Protein 2N24 (pdb70)

Foldseek 3Di:
DADPQWAADPPVHGTGHDVCSVDDCVVVVD

Sequence (30 aa):
WCQPGYAYNPVLGICTITLSRIEHPGNYDYWCQPGYAYNPVLGICTITLSRIEHPGNYDYWCQPGYAYNPVLGICTITLSRIEHPGNYDYWCQPGYAYNPVLGICTITLSRIEHPGNYDYWCQPGYAYNPVLGICTITLSRIEHPGNYDYWCQPGYAYNPVLGICTITLSRIEHPGNYDYWCQPGYAYNPVLGICTITLSRIEHPGNYDYWCQPGYAYNPVLGICTITLSRIEHPGNYDYWCQPGYAYNPVLGICTITLSRIEHPGNYDYWCQPGYAYNPVLGICTITLSRIEHPGNYDYWCQPGYAYNPVLGICTITLSRIEHPGNYDYWCQPGYAYNPVLGICTITLSRIEHPGNYDYWCQPGYAYNPVLGICTITLSRIEHPGNYDYWCQPGYAYNPVLGICTITLSRIEHPGNYDYWCQPGYAYNPVLGICTITLSRIEHPGNYDYWCQPGYAYNPVLGICTITLSRIEHPGNYDYWCQPGYAYNPVLGICTITLSRIEHPGNYDYWCQPGYAYNPVLGICTITLSRIEHPGNYDYWCQPGYAYNPVLGICTITLSRIEHPGNYDYWCQPGYAYNPVLGICTITLSRIEHPGNYDY

Secondary structure (DSSP, 8-state):
---TTEEEETTTTEEEE-HHHHS-TTTT--

Structure (mmCIF, N/CA/C/O backbone):
data_2N24
#
_entry.id   2N24
#
loop_
_atom_site.group_PDB
_atom_site.id
_atom_site.type_symbol
_atom_site.label_atom_id
_atom_site.label_alt_id
_atom_site.label_comp_id
_atom_site.label_asym_id
_atom_site.label_entity_id
_atom_site.label_seq_id
_atom_site.pdbx_PDB_ins_code
_atom_site.Cartn_x
_atom_site.Cartn_y
_atom_site.Cartn_z
_atom_site.occupancy
_atom_site.B_iso_or_equiv
_atom_site.auth_seq_id
_atom_site.auth_comp_id
_atom_site.auth_asym_id
_atom_site.auth_atom_id
_atom_site.pdbx_PDB_model_num
ATOM 15 N N . TRP A 1 2 ? 6.064 -0.505 3.430 1.00 0.00 2 TRP A N 1
ATOM 16 C CA . TRP A 1 2 ? 5.070 0.560 3.380 1.00 0.00 2 TRP A CA 1
ATOM 17 C C . TRP A 1 2 ? 4.190 0.406 2.144 1.00 0.00 2 TRP A C 1
ATOM 18 O O . TRP A 1 2 ? 4.691 0.191 1.040 1.00 0.00 2 TRP A O 1
ATOM 39 N N . CYS A 1 3 ? 2.877 0.517 2.340 1.00 0.00 3 CYS A N 1
ATOM 40 C CA . CYS A 1 3 ? 1.928 0.385 1.237 1.00 0.00 3 CYS A CA 1
ATOM 41 C C . CYS A 1 3 ? 1.118 1.665 1.075 1.00 0.00 3 CYS A C 1
ATOM 42 O O . CYS A 1 3 ? 0.898 2.403 2.035 1.00 0.00 3 CYS A O 1
ATOM 49 N N . GLN A 1 4 ? 0.679 1.926 -0.153 1.00 0.00 4 GLN A N 1
ATOM 50 C CA . GLN A 1 4 ? -0.095 3.121 -0.436 1.00 0.00 4 GLN A CA 1
ATOM 51 C C . GLN A 1 4 ? -1.584 2.876 -0.179 1.00 0.00 4 GLN A C 1
ATOM 52 O O . GLN A 1 4 ? -2.003 1.737 0.024 1.00 0.00 4 GLN A O 1
ATOM 66 N N . PRO A 1 5 ? -2.391 3.910 -0.190 1.00 0.00 5 PRO A N 1
ATOM 67 C CA . PRO A 1 5 ? -3.861 3.773 0.043 1.00 0.00 5 PRO A CA 1
ATOM 68 C C . PRO A 1 5 ? -4.513 2.850 -0.981 1.00 0.00 5 PRO A C 1
ATOM 69 O O . PRO A 1 5 ? -4.198 2.903 -2.170 1.00 0.00 5 PRO A O 1
ATOM 80 N N . GLY A 1 6 ? -5.431 2.020 -0.512 1.00 0.00 6 GLY A N 1
ATOM 81 C CA . GLY A 1 6 ? -6.140 1.096 -1.392 1.00 0.00 6 GLY A CA 1
ATOM 82 C C . GLY A 1 6 ? -5.312 -0.155 -1.671 1.00 0.00 6 GLY A C 1
ATOM 83 O O . GLY A 1 6 ? -5.756 -1.051 -2.389 1.00 0.00 6 GLY A O 1
ATOM 87 N N . TYR A 1 7 ? -4.115 -0.211 -1.092 1.00 0.00 7 TYR A N 1
ATOM 88 C CA . TYR A 1 7 ? -3.230 -1.358 -1.272 1.00 0.00 7 TYR A CA 1
ATOM 89 C C . TYR A 1 7 ? -2.879 -1.978 0.073 1.00 0.00 7 TYR A C 1
ATOM 90 O O . TYR A 1 7 ? -3.092 -1.377 1.126 1.00 0.00 7 TYR A O 1
ATOM 108 N N . ALA A 1 8 ? -2.335 -3.180 0.024 1.00 0.00 8 ALA A N 1
ATOM 109 C CA . ALA A 1 8 ? -1.943 -3.880 1.236 1.00 0.00 8 ALA A CA 1
ATOM 110 C C . ALA A 1 8 ? -0.700 -4.716 0.977 1.00 0.00 8 ALA A C 1
ATOM 111 O O . ALA A 1 8 ? -0.576 -5.357 -0.065 1.00 0.00 8 ALA A O 1
ATOM 118 N N . TYR A 1 9 ? 0.223 -4.705 1.928 1.00 0.00 9 TYR A N 1
ATOM 119 C CA . TYR A 1 9 ? 1.452 -5.460 1.774 1.00 0.00 9 TYR A CA 1
ATOM 120 C C . TYR A 1 9 ? 1.151 -6.891 1.368 1.00 0.00 9 TYR A C 1
ATOM 121 O O . TYR A 1 9 ? 0.225 -7.514 1.890 1.00 0.00 9 TYR A O 1
ATOM 139 N N . ASN A 1 10 ? 1.932 -7.398 0.422 1.00 0.00 10 ASN A N 1
ATOM 140 C CA . ASN A 1 10 ? 1.743 -8.751 -0.071 1.00 0.00 10 ASN A CA 1
ATOM 141 C C . ASN A 1 10 ? 2.999 -9.601 0.195 1.00 0.00 10 ASN A C 1
ATOM 142 O O . ASN A 1 10 ? 3.902 -9.667 -0.640 1.00 0.00 10 ASN A O 1
ATOM 153 N N . PRO A 1 11 ? 3.080 -10.237 1.341 1.00 0.00 11 PRO A N 1
ATOM 154 C CA . PRO A 1 11 ? 4.253 -11.087 1.713 1.00 0.00 11 PRO A CA 1
ATOM 155 C C . PRO A 1 11 ? 4.363 -12.331 0.834 1.00 0.00 11 PRO A C 1
ATOM 156 O O . PRO A 1 11 ? 5.270 -13.145 1.011 1.00 0.00 11 PRO A O 1
ATOM 167 N N . VAL A 1 12 ? 3.433 -12.479 -0.104 1.00 0.00 12 VAL A N 1
ATOM 168 C CA . VAL A 1 12 ? 3.434 -13.640 -0.988 1.00 0.00 12 VAL A CA 1
ATOM 169 C C . VAL A 1 12 ? 3.971 -13.264 -2.358 1.00 0.00 12 VAL A C 1
ATOM 170 O O . VAL A 1 12 ? 4.389 -14.126 -3.131 1.00 0.00 12 VAL A O 1
ATOM 183 N N . LEU A 1 13 ? 3.961 -11.969 -2.641 1.00 0.00 13 LEU A N 1
ATOM 184 C CA . LEU A 1 13 ? 4.457 -11.468 -3.910 1.00 0.00 13 LEU A CA 1
ATOM 185 C C . LEU A 1 13 ? 5.762 -10.703 -3.693 1.00 0.00 13 LEU A C 1
ATOM 186 O O . LEU A 1 13 ? 6.711 -10.851 -4.465 1.00 0.00 13 LEU A O 1
ATOM 202 N N . GLY A 1 14 ? 5.805 -9.905 -2.621 1.00 0.00 14 GLY A N 1
ATOM 203 C CA . GLY A 1 14 ? 7.000 -9.128 -2.289 1.00 0.00 14 GLY A CA 1
ATOM 204 C C . GLY A 1 14 ? 6.724 -7.619 -2.247 1.00 0.00 14 GLY A C 1
ATOM 205 O O . GLY A 1 14 ? 7.619 -6.839 -1.920 1.00 0.00 14 GLY A O 1
ATOM 209 N N . ILE A 1 15 ? 5.497 -7.209 -2.565 1.00 0.00 15 ILE A N 1
ATOM 210 C CA . ILE A 1 15 ? 5.144 -5.789 -2.543 1.00 0.00 15 ILE A CA 1
ATOM 211 C C . ILE A 1 15 ? 3.685 -5.612 -2.140 1.00 0.00 15 ILE A C 1
ATOM 212 O O . ILE A 1 15 ? 3.039 -6.562 -1.707 1.00 0.00 15 ILE A O 1
ATOM 228 N N . CYS A 1 16 ? 3.169 -4.391 -2.286 1.00 0.00 16 CYS A N 1
ATOM 229 C CA . CYS A 1 16 ? 1.792 -4.116 -1.935 1.00 0.00 16 CYS A CA 1
ATOM 230 C C . CYS A 1 16 ? 0.902 -4.306 -3.151 1.00 0.00 16 CYS A C 1
ATOM 231 O O . CYS A 1 16 ? 1.278 -3.971 -4.276 1.00 0.00 16 CYS A O 1
ATOM 238 N N . THR A 1 17 ? -0.279 -4.850 -2.906 1.00 0.00 17 THR A N 1
ATOM 239 C CA . THR A 1 17 ? -1.245 -5.096 -3.974 1.00 0.00 17 THR A CA 1
ATOM 240 C C . THR A 1 17 ? -2.603 -4.525 -3.607 1.00 0.00 17 THR A C 1
ATOM 241 O O . THR A 1 17 ? -2.924 -4.369 -2.429 1.00 0.00 17 THR A O 1
ATOM 252 N N . ILE A 1 18 ? -3.400 -4.208 -4.617 1.00 0.00 18 ILE A N 1
ATOM 253 C CA . ILE A 1 18 ? -4.711 -3.651 -4.379 1.00 0.00 18 ILE A CA 1
ATOM 254 C C . ILE A 1 18 ? -5.544 -4.592 -3.522 1.00 0.00 18 ILE A C 1
ATOM 255 O O . ILE A 1 18 ? -5.619 -5.793 -3.782 1.00 0.00 18 ILE A O 1
ATOM 271 N N . THR A 1 19 ? -6.168 -4.031 -2.495 1.00 0.00 19 THR A N 1
ATOM 272 C CA . THR A 1 19 ? -6.995 -4.818 -1.592 1.00 0.00 19 THR A CA 1
ATOM 273 C C . THR A 1 19 ? -8.407 -4.963 -2.148 1.00 0.00 19 THR A C 1
ATOM 274 O O . THR A 1 19 ? -8.880 -4.110 -2.899 1.00 0.00 19 THR A O 1
ATOM 285 N N . LEU A 1 20 ? -9.074 -6.048 -1.771 1.00 0.00 20 LEU A N 1
ATOM 286 C CA . LEU A 1 20 ? -10.428 -6.303 -2.230 1.00 0.00 20 LEU A CA 1
ATOM 287 C C . LEU A 1 20 ? -11.372 -5.199 -1.775 1.00 0.00 20 LEU A C 1
ATOM 288 O O . LEU A 1 20 ? -12.404 -4.954 -2.398 1.00 0.00 20 LEU A O 1
ATOM 304 N N . SER A 1 21 ? -11.019 -4.541 -0.682 1.00 0.00 21 SER A N 1
ATOM 305 C CA . SER A 1 21 ? -11.851 -3.472 -0.144 1.00 0.00 21 SER A CA 1
ATOM 306 C C . SER A 1 21 ? -12.084 -2.393 -1.199 1.00 0.00 21 SER A C 1
ATOM 307 O O . SER A 1 21 ? -13.157 -1.791 -1.252 1.00 0.00 21 SER A O 1
ATOM 315 N N . ARG A 1 22 ? -11.083 -2.160 -2.040 1.00 0.00 22 ARG A N 1
ATOM 316 C CA . ARG A 1 22 ? -11.197 -1.160 -3.095 1.00 0.00 22 ARG A CA 1
ATOM 317 C C . ARG A 1 22 ? -12.307 -1.524 -4.078 1.00 0.00 22 ARG A C 1
ATOM 318 O O . ARG A 1 22 ? -13.045 -0.654 -4.541 1.00 0.00 22 ARG A O 1
ATOM 339 N N . ILE A 1 23 ? -12.408 -2.808 -4.405 1.00 0.00 23 ILE A N 1
ATOM 340 C CA . ILE A 1 23 ? -13.422 -3.273 -5.349 1.00 0.00 23 ILE A CA 1
ATOM 341 C C . ILE A 1 23 ? -14.786 -2.670 -5.026 1.00 0.00 23 ILE A C 1
ATOM 342 O O . ILE A 1 23 ? -15.069 -1.528 -5.389 1.00 0.00 23 ILE A O 1
ATOM 358 N N . GLU A 1 24 ? -15.625 -3.443 -4.345 1.00 0.00 24 GLU A N 1
ATOM 359 C CA . GLU A 1 24 ? -16.960 -2.975 -3.977 1.00 0.00 24 GLU A CA 1
ATOM 360 C C . GLU A 1 24 ? -17.198 -3.142 -2.480 1.00 0.00 24 GLU A C 1
ATOM 361 O O . GLU A 1 24 ? -17.685 -4.180 -2.033 1.00 0.00 24 GLU A O 1
ATOM 373 N N . HIS A 1 25 ? -16.849 -2.117 -1.713 1.00 0.00 25 HIS A N 1
ATOM 374 C CA . HIS A 1 25 ? -17.034 -2.166 -0.269 1.00 0.00 25 HIS A CA 1
ATOM 375 C C . HIS A 1 25 ? -17.296 -0.767 0.283 1.00 0.00 25 HIS A C 1
ATOM 376 O O . HIS A 1 25 ? -16.450 -0.192 0.975 1.00 0.00 25 HIS A O 1
ATOM 390 N N . PRO A 1 26 ? -18.437 -0.208 -0.018 1.00 0.00 26 PRO A N 1
ATOM 391 C CA . PRO A 1 26 ? -18.805 1.157 0.449 1.00 0.00 26 PRO A CA 1
ATOM 392 C C . PRO A 1 26 ? -18.683 1.290 1.962 1.00 0.00 26 PRO A C 1
ATOM 393 O O . PRO A 1 26 ? -18.276 2.330 2.468 1.00 0.00 26 PRO A O 1
ATOM 404 N N . GLY A 1 27 ? -19.041 0.230 2.676 1.00 0.00 27 GLY A N 1
ATOM 405 C CA . GLY A 1 27 ? -18.966 0.246 4.132 1.00 0.00 27 GLY A CA 1
ATOM 406 C C . GLY A 1 27 ? -17.530 0.452 4.602 1.00 0.00 27 GLY A C 1
ATOM 407 O O . GLY A 1 27 ? -17.280 1.180 5.562 1.00 0.00 27 GLY A O 1
ATOM 411 N N . ASN A 1 28 ? -16.589 -0.197 3.922 1.00 0.00 28 ASN A N 1
ATOM 412 C CA . ASN A 1 28 ? -15.181 -0.077 4.282 1.00 0.00 28 ASN A CA 1
ATOM 413 C C . ASN A 1 28 ? -14.701 1.362 4.136 1.00 0.00 28 ASN A C 1
ATOM 414 O O . ASN A 1 28 ? -14.004 1.883 5.005 1.00 0.00 28 ASN A O 1
ATOM 425 N N . TYR A 1 29 ? -15.084 1.992 3.029 1.00 0.00 29 TYR A N 1
ATOM 426 C CA . TYR A 1 29 ? -14.692 3.379 2.766 1.00 0.00 29 TYR A CA 1
ATOM 427 C C . TYR A 1 29 ? -15.916 4.247 2.478 1.00 0.00 29 TYR A C 1
ATOM 428 O O . TYR A 1 29 ? -15.940 5.017 1.523 1.00 0.00 29 TYR A O 1
ATOM 446 N N . ASP A 1 30 ? -16.937 4.117 3.316 1.00 0.00 30 ASP A N 1
ATOM 447 C CA . ASP A 1 30 ? -18.159 4.891 3.129 1.00 0.00 30 ASP A CA 1
ATOM 448 C C . ASP A 1 30 ? -17.862 6.386 3.169 1.00 0.00 30 ASP A C 1
ATOM 449 O O . ASP A 1 30 ? -18.380 7.151 2.356 1.00 0.00 30 ASP A O 1
ATOM 458 N N . TYR A 1 31 ? -17.024 6.794 4.116 1.00 0.00 31 TYR A N 1
ATOM 459 C CA . TYR A 1 31 ? -16.665 8.201 4.249 1.00 0.00 31 TYR A CA 1
ATOM 460 C C . TYR A 1 31 ? -16.442 8.832 2.877 1.00 0.00 31 TYR A C 1
ATOM 461 O O . TYR A 1 31 ? -16.894 9.947 2.680 1.00 0.00 31 TYR A O 1
ATOM 494 N N . TRP A 1 2 ? 6.267 -0.504 3.242 1.00 0.00 2 TRP A N 2
ATOM 495 C CA . TRP A 1 2 ? 5.298 0.585 3.212 1.00 0.00 2 TRP A CA 2
ATOM 496 C C . TRP A 1 2 ? 4.365 0.440 2.015 1.00 0.00 2 TRP A C 2
ATOM 497 O O . TRP A 1 2 ? 4.816 0.218 0.891 1.00 0.00 2 TRP A O 2
ATOM 518 N N . CYS A 1 3 ? 3.063 0.565 2.265 1.00 0.00 3 CYS A N 2
ATOM 519 C CA . CYS A 1 3 ? 2.070 0.445 1.199 1.00 0.00 3 CYS A CA 2
ATOM 520 C C . CYS A 1 3 ? 1.241 1.723 1.082 1.00 0.00 3 CYS A C 2
ATOM 521 O O . CYS A 1 3 ? 1.048 2.440 2.065 1.00 0.00 3 CYS A O 2
ATOM 528 N N . GLN A 1 4 ? 0.751 1.997 -0.122 1.00 0.00 4 GLN A N 2
ATOM 529 C CA . GLN A 1 4 ? -0.050 3.183 -0.352 1.00 0.00 4 GLN A CA 2
ATOM 530 C C . GLN A 1 4 ? -1.530 2.897 -0.076 1.00 0.00 4 GLN A C 2
ATOM 531 O O . GLN A 1 4 ? -1.930 1.739 0.051 1.00 0.00 4 GLN A O 2
ATOM 545 N N . PRO A 1 5 ? -2.345 3.925 0.014 1.00 0.00 5 PRO A N 2
ATOM 546 C CA . PRO A 1 5 ? -3.808 3.771 0.270 1.00 0.00 5 PRO A CA 2
ATOM 547 C C . PRO A 1 5 ? -4.483 2.913 -0.793 1.00 0.00 5 PRO A C 2
ATOM 548 O O . PRO A 1 5 ? -4.194 3.035 -1.983 1.00 0.00 5 PRO A O 2
ATOM 559 N N . GLY A 1 6 ? -5.389 2.052 -0.355 1.00 0.00 6 GLY A N 2
ATOM 560 C CA . GLY A 1 6 ? -6.113 1.179 -1.274 1.00 0.00 6 GLY A CA 2
ATOM 561 C C . GLY A 1 6 ? -5.328 -0.099 -1.564 1.00 0.00 6 GLY A C 2
ATOM 562 O O . GLY A 1 6 ? -5.818 -0.995 -2.255 1.00 0.00 6 GLY A O 2
ATOM 566 N N . TYR A 1 7 ? -4.110 -0.179 -1.031 1.00 0.00 7 TYR A N 2
ATOM 567 C CA . TYR A 1 7 ? -3.263 -1.355 -1.232 1.00 0.00 7 TYR A CA 2
ATOM 568 C C . TYR A 1 7 ? -2.927 -2.006 0.098 1.00 0.00 7 TYR A C 2
ATOM 569 O O . TYR A 1 7 ? -3.101 -1.408 1.160 1.00 0.00 7 TYR A O 2
ATOM 587 N N . ALA A 1 8 ? -2.445 -3.234 0.031 1.00 0.00 8 ALA A N 2
ATOM 588 C CA . ALA A 1 8 ? -2.074 -3.966 1.232 1.00 0.00 8 ALA A CA 2
ATOM 589 C C . ALA A 1 8 ? -0.795 -4.761 0.993 1.00 0.00 8 ALA A C 2
ATOM 590 O O . ALA A 1 8 ? -0.662 -5.451 -0.018 1.00 0.00 8 ALA A O 2
ATOM 597 N N . TYR A 1 9 ? 0.139 -4.664 1.927 1.00 0.00 9 TYR A N 2
ATOM 598 C CA . TYR A 1 9 ? 1.402 -5.376 1.801 1.00 0.00 9 TYR A CA 2
ATOM 599 C C . TYR A 1 9 ? 1.164 -6.832 1.435 1.00 0.00 9 TYR A C 2
ATOM 600 O O . TYR A 1 9 ? 0.301 -7.493 2.016 1.00 0.00 9 TYR A O 2
ATOM 618 N N . ASN A 1 10 ? 1.932 -7.323 0.465 1.00 0.00 10 ASN A N 2
ATOM 619 C CA . ASN A 1 10 ? 1.793 -8.700 0.019 1.00 0.00 10 ASN A CA 2
ATOM 620 C C . ASN A 1 10 ? 3.095 -9.494 0.264 1.00 0.00 10 ASN A C 2
ATOM 621 O O . ASN A 1 10 ? 4.009 -9.464 -0.561 1.00 0.00 10 ASN A O 2
ATOM 632 N N . PRO A 1 11 ? 3.199 -10.192 1.378 1.00 0.00 11 PRO A N 2
ATOM 633 C CA . PRO A 1 11 ? 4.411 -10.990 1.726 1.00 0.00 11 PRO A CA 2
ATOM 634 C C . PRO A 1 11 ? 4.514 -12.271 0.910 1.00 0.00 11 PRO A C 2
ATOM 635 O O . PRO A 1 11 ? 5.453 -13.050 1.078 1.00 0.00 11 PRO A O 2
ATOM 646 N N . VAL A 1 12 ? 3.546 -12.481 0.028 1.00 0.00 12 VAL A N 2
ATOM 647 C CA . VAL A 1 12 ? 3.537 -13.672 -0.808 1.00 0.00 12 VAL A CA 2
ATOM 648 C C . VAL A 1 12 ? 4.003 -13.324 -2.208 1.00 0.00 12 VAL A C 2
ATOM 649 O O . VAL A 1 12 ? 4.405 -14.200 -2.975 1.00 0.00 12 VAL A O 2
ATOM 662 N N . LEU A 1 13 ? 3.945 -12.038 -2.532 1.00 0.00 13 LEU A N 2
ATOM 663 C CA . LEU A 1 13 ? 4.373 -11.569 -3.838 1.00 0.00 13 LEU A CA 2
ATOM 664 C C . LEU A 1 13 ? 5.684 -10.794 -3.698 1.00 0.00 13 LEU A C 2
ATOM 665 O O . LEU A 1 13 ? 6.610 -10.975 -4.488 1.00 0.00 13 LEU A O 2
ATOM 681 N N . GLY A 1 14 ? 5.753 -9.930 -2.676 1.00 0.00 14 GLY A N 2
ATOM 682 C CA . GLY A 1 14 ? 6.959 -9.139 -2.426 1.00 0.00 14 GLY A CA 2
ATOM 683 C C . GLY A 1 14 ? 6.687 -7.629 -2.422 1.00 0.00 14 GLY A C 2
ATOM 684 O O . GLY A 1 14 ? 7.611 -6.833 -2.262 1.00 0.00 14 GLY A O 2
ATOM 688 N N . ILE A 1 15 ? 5.426 -7.240 -2.602 1.00 0.00 15 ILE A N 2
ATOM 689 C CA . ILE A 1 15 ? 5.061 -5.826 -2.611 1.00 0.00 15 ILE A CA 2
ATOM 690 C C . ILE A 1 15 ? 3.609 -5.650 -2.190 1.00 0.00 15 ILE A C 2
ATOM 691 O O . ILE A 1 15 ? 2.958 -6.609 -1.795 1.00 0.00 15 ILE A O 2
ATOM 707 N N . CYS A 1 16 ? 3.110 -4.420 -2.285 1.00 0.00 16 CYS A N 2
ATOM 708 C CA . CYS A 1 16 ? 1.732 -4.138 -1.918 1.00 0.00 16 CYS A CA 2
ATOM 709 C C . CYS A 1 16 ? 0.817 -4.320 -3.122 1.00 0.00 16 CYS A C 2
ATOM 710 O O . CYS A 1 16 ? 1.171 -3.960 -4.245 1.00 0.00 16 CYS A O 2
ATOM 717 N N . THR A 1 17 ? -0.361 -4.879 -2.873 1.00 0.00 17 THR A N 2
ATOM 718 C CA . THR A 1 17 ? -1.332 -5.111 -3.941 1.00 0.00 17 THR A CA 2
ATOM 719 C C . THR A 1 17 ? -2.684 -4.527 -3.568 1.00 0.00 17 THR A C 2
ATOM 720 O O . THR A 1 17 ? -3.019 -4.416 -2.389 1.00 0.00 17 THR A O 2
ATOM 731 N N . ILE A 1 18 ? -3.459 -4.155 -4.577 1.00 0.00 18 ILE A N 2
ATOM 732 C CA . ILE A 1 18 ? -4.767 -3.583 -4.338 1.00 0.00 18 ILE A CA 2
ATOM 733 C C . ILE A 1 18 ? -5.630 -4.554 -3.546 1.00 0.00 18 ILE A C 2
ATOM 734 O O . ILE A 1 18 ? -5.703 -5.741 -3.863 1.00 0.00 18 ILE A O 2
ATOM 750 N N . THR A 1 19 ? -6.281 -4.039 -2.517 1.00 0.00 19 THR A N 2
ATOM 751 C CA . THR A 1 19 ? -7.138 -4.867 -1.681 1.00 0.00 19 THR A CA 2
ATOM 752 C C . THR A 1 19 ? -8.524 -5.000 -2.299 1.00 0.00 19 THR A C 2
ATOM 753 O O . THR A 1 19 ? -9.048 -4.052 -2.881 1.00 0.00 19 THR A O 2
ATOM 764 N N . LEU A 1 20 ? -9.113 -6.184 -2.166 1.00 0.00 20 LEU A N 2
ATOM 765 C CA . LEU A 1 20 ? -10.440 -6.433 -2.715 1.00 0.00 20 LEU A CA 2
ATOM 766 C C . LEU A 1 20 ? -11.454 -5.446 -2.153 1.00 0.00 20 LEU A C 2
ATOM 767 O O . LEU A 1 20 ? -12.449 -5.124 -2.802 1.00 0.00 20 LEU A O 2
ATOM 783 N N . SER A 1 21 ? -11.192 -4.967 -0.945 1.00 0.00 21 SER A N 2
ATOM 784 C CA . SER A 1 21 ? -12.089 -4.017 -0.299 1.00 0.00 21 SER A CA 2
ATOM 785 C C . SER A 1 21 ? -12.271 -2.780 -1.171 1.00 0.00 21 SER A C 2
ATOM 786 O O . SER A 1 21 ? -13.368 -2.228 -1.259 1.00 0.00 21 SER A O 2
ATOM 794 N N . ARG A 1 22 ? -11.191 -2.350 -1.813 1.00 0.00 22 ARG A N 2
ATOM 795 C CA . ARG A 1 22 ? -11.242 -1.176 -2.675 1.00 0.00 22 ARG A CA 2
ATOM 796 C C . ARG A 1 22 ? -12.263 -1.379 -3.790 1.00 0.00 22 ARG A C 2
ATOM 797 O O . ARG A 1 22 ? -12.979 -0.451 -4.165 1.00 0.00 22 ARG A O 2
ATOM 818 N N . ILE A 1 23 ? -12.320 -2.597 -4.320 1.00 0.00 23 ILE A N 2
ATOM 819 C CA . ILE A 1 23 ? -13.255 -2.906 -5.395 1.00 0.00 23 ILE A CA 2
ATOM 820 C C . ILE A 1 23 ? -14.703 -2.760 -4.916 1.00 0.00 23 ILE A C 2
ATOM 821 O O . ILE A 1 23 ? -15.218 -1.647 -4.808 1.00 0.00 23 ILE A O 2
ATOM 837 N N . GLU A 1 24 ? -15.358 -3.885 -4.638 1.00 0.00 24 GLU A N 2
ATOM 838 C CA . GLU A 1 24 ? -16.749 -3.864 -4.182 1.00 0.00 24 GLU A CA 2
ATOM 839 C C . GLU A 1 24 ? -17.044 -5.050 -3.266 1.00 0.00 24 GLU A C 2
ATOM 840 O O . GLU A 1 24 ? -17.715 -6.001 -3.666 1.00 0.00 24 GLU A O 2
ATOM 852 N N . HIS A 1 25 ? -16.542 -4.985 -2.038 1.00 0.00 25 HIS A N 2
ATOM 853 C CA . HIS A 1 25 ? -16.771 -6.054 -1.071 1.00 0.00 25 HIS A CA 2
ATOM 854 C C . HIS A 1 25 ? -16.915 -5.487 0.342 1.00 0.00 25 HIS A C 2
ATOM 855 O O . HIS A 1 25 ? -16.056 -5.709 1.198 1.00 0.00 25 HIS A O 2
ATOM 869 N N . PRO A 1 26 ? -17.974 -4.756 0.596 1.00 0.00 26 PRO A N 2
ATOM 870 C CA . PRO A 1 26 ? -18.231 -4.142 1.934 1.00 0.00 26 PRO A CA 2
ATOM 871 C C . PRO A 1 26 ? -18.384 -5.193 3.031 1.00 0.00 26 PRO A C 2
ATOM 872 O O . PRO A 1 26 ? -17.949 -4.991 4.165 1.00 0.00 26 PRO A O 2
ATOM 883 N N . GLY A 1 27 ? -19.013 -6.311 2.684 1.00 0.00 27 GLY A N 2
ATOM 884 C CA . GLY A 1 27 ? -19.226 -7.383 3.649 1.00 0.00 27 GLY A CA 2
ATOM 885 C C . GLY A 1 27 ? -17.902 -7.933 4.165 1.00 0.00 27 GLY A C 2
ATOM 886 O O . GLY A 1 27 ? -17.734 -8.143 5.366 1.00 0.00 27 GLY A O 2
ATOM 890 N N . ASN A 1 28 ? -16.963 -8.160 3.251 1.00 0.00 28 ASN A N 2
ATOM 891 C CA . ASN A 1 28 ? -15.657 -8.682 3.629 1.00 0.00 28 ASN A CA 2
ATOM 892 C C . ASN A 1 28 ? -14.915 -7.686 4.511 1.00 0.00 28 ASN A C 2
ATOM 893 O O . ASN A 1 28 ? -14.253 -8.069 5.475 1.00 0.00 28 ASN A O 2
ATOM 904 N N . TYR A 1 29 ? -15.031 -6.404 4.170 1.00 0.00 29 TYR A N 2
ATOM 905 C CA . TYR A 1 29 ? -14.363 -5.356 4.940 1.00 0.00 29 TYR A CA 2
ATOM 906 C C . TYR A 1 29 ? -15.327 -4.212 5.239 1.00 0.00 29 TYR A C 2
ATOM 907 O O . TYR A 1 29 ? -15.207 -3.125 4.674 1.00 0.00 29 TYR A O 2
ATOM 925 N N . ASP A 1 30 ? -16.280 -4.463 6.130 1.00 0.00 30 ASP A N 2
ATOM 926 C CA . ASP A 1 30 ? -17.258 -3.445 6.495 1.00 0.00 30 ASP A CA 2
ATOM 927 C C . ASP A 1 30 ? -16.566 -2.236 7.114 1.00 0.00 30 ASP A C 2
ATOM 928 O O . ASP A 1 30 ? -16.891 -1.092 6.796 1.00 0.00 30 ASP A O 2
ATOM 937 N N . TYR A 1 31 ? -15.609 -2.497 7.999 1.00 0.00 31 TYR A N 2
ATOM 938 C CA . TYR A 1 31 ? -14.876 -1.421 8.657 1.00 0.00 31 TYR A CA 2
ATOM 939 C C . TYR A 1 31 ? -14.501 -0.336 7.654 1.00 0.00 31 TYR A C 2
ATOM 940 O O . TYR A 1 31 ? -13.911 -0.672 6.640 1.00 0.00 31 TYR A O 2
ATOM 973 N N . TRP A 1 2 ? 5.991 -0.630 3.490 1.00 0.00 2 TRP A N 3
ATOM 974 C CA . TRP A 1 2 ? 5.039 0.470 3.409 1.00 0.00 2 TRP A CA 3
ATOM 975 C C . TRP A 1 2 ? 4.161 0.325 2.170 1.00 0.00 2 TRP A C 3
ATOM 976 O O . TRP A 1 2 ? 4.661 0.086 1.070 1.00 0.00 2 TRP A O 3
ATOM 997 N N . CYS A 1 3 ? 2.850 0.472 2.357 1.00 0.00 3 CYS A N 3
ATOM 998 C CA . CYS A 1 3 ? 1.907 0.354 1.247 1.00 0.00 3 CYS A CA 3
ATOM 999 C C . CYS A 1 3 ? 1.078 1.620 1.091 1.00 0.00 3 CYS A C 3
ATOM 1000 O O . CYS A 1 3 ? 0.872 2.358 2.055 1.00 0.00 3 CYS A O 3
ATOM 1007 N N . GLN A 1 4 ? 0.609 1.870 -0.126 1.00 0.00 4 GLN A N 3
ATOM 1008 C CA . GLN A 1 4 ? -0.186 3.055 -0.398 1.00 0.00 4 GLN A CA 3
ATOM 1009 C C . GLN A 1 4 ? -1.674 2.779 -0.168 1.00 0.00 4 GLN A C 3
ATOM 1010 O O . GLN A 1 4 ? -2.080 1.628 -0.014 1.00 0.00 4 GLN A O 3
ATOM 1024 N N . PRO A 1 5 ? -2.490 3.813 -0.145 1.00 0.00 5 PRO A N 3
ATOM 1025 C CA . PRO A 1 5 ? -3.961 3.674 0.064 1.00 0.00 5 PRO A CA 3
ATOM 1026 C C . PRO A 1 5 ? -4.595 2.771 -0.986 1.00 0.00 5 PRO A C 3
ATOM 1027 O O . PRO A 1 5 ? -4.273 2.856 -2.171 1.00 0.00 5 PRO A O 3
ATOM 1038 N N . GLY A 1 6 ? -5.501 1.919 -0.543 1.00 0.00 6 GLY A N 3
ATOM 1039 C CA . GLY A 1 6 ? -6.186 1.006 -1.450 1.00 0.00 6 GLY A CA 3
ATOM 1040 C C . GLY A 1 6 ? -5.336 -0.231 -1.735 1.00 0.00 6 GLY A C 3
ATOM 1041 O O . GLY A 1 6 ? -5.742 -1.107 -2.500 1.00 0.00 6 GLY A O 3
ATOM 1045 N N . TYR A 1 7 ? -4.160 -0.299 -1.112 1.00 0.00 7 TYR A N 3
ATOM 1046 C CA . TYR A 1 7 ? -3.259 -1.436 -1.296 1.00 0.00 7 TYR A CA 3
ATOM 1047 C C . TYR A 1 7 ? -2.896 -2.052 0.043 1.00 0.00 7 TYR A C 3
ATOM 1048 O O . TYR A 1 7 ? -3.077 -1.439 1.096 1.00 0.00 7 TYR A O 3
ATOM 1066 N N . ALA A 1 8 ? -2.382 -3.267 -0.006 1.00 0.00 8 ALA A N 3
ATOM 1067 C CA . ALA A 1 8 ? -1.982 -3.966 1.206 1.00 0.00 8 ALA A CA 3
ATOM 1068 C C . ALA A 1 8 ? -0.720 -4.782 0.949 1.00 0.00 8 ALA A C 3
ATOM 1069 O O . ALA A 1 8 ? -0.605 -5.461 -0.072 1.00 0.00 8 ALA A O 3
ATOM 1076 N N . TYR A 1 9 ? 0.219 -4.714 1.881 1.00 0.00 9 TYR A N 3
ATOM 1077 C CA . TYR A 1 9 ? 1.470 -5.445 1.737 1.00 0.00 9 TYR A CA 3
ATOM 1078 C C . TYR A 1 9 ? 1.203 -6.892 1.348 1.00 0.00 9 TYR A C 3
ATOM 1079 O O . TYR A 1 9 ? 0.300 -7.532 1.887 1.00 0.00 9 TYR A O 3
ATOM 1097 N N . ASN A 1 10 ? 1.990 -7.396 0.402 1.00 0.00 10 ASN A N 3
ATOM 1098 C CA . ASN A 1 10 ? 1.829 -8.768 -0.064 1.00 0.00 10 ASN A CA 3
ATOM 1099 C C . ASN A 1 10 ? 3.104 -9.587 0.209 1.00 0.00 10 ASN A C 3
ATOM 1100 O O . ASN A 1 10 ? 4.003 -9.655 -0.631 1.00 0.00 10 ASN A O 3
ATOM 1111 N N . PRO A 1 11 ? 3.199 -10.206 1.367 1.00 0.00 11 PRO A N 3
ATOM 1112 C CA . PRO A 1 11 ? 4.380 -11.030 1.750 1.00 0.00 11 PRO A CA 3
ATOM 1113 C C . PRO A 1 11 ? 4.503 -12.290 0.893 1.00 0.00 11 PRO A C 3
ATOM 1114 O O . PRO A 1 11 ? 5.420 -13.088 1.079 1.00 0.00 11 PRO A O 3
ATOM 1125 N N . VAL A 1 12 ? 3.569 -12.464 -0.040 1.00 0.00 12 VAL A N 3
ATOM 1126 C CA . VAL A 1 12 ? 3.576 -13.638 -0.908 1.00 0.00 12 VAL A CA 3
ATOM 1127 C C . VAL A 1 12 ? 4.092 -13.270 -2.289 1.00 0.00 12 VAL A C 3
ATOM 1128 O O . VAL A 1 12 ? 4.487 -14.137 -3.069 1.00 0.00 12 VAL A O 3
ATOM 1141 N N . LEU A 1 13 ? 4.082 -11.979 -2.583 1.00 0.00 13 LEU A N 3
ATOM 1142 C CA . LEU A 1 13 ? 4.558 -11.496 -3.867 1.00 0.00 13 LEU A CA 3
ATOM 1143 C C . LEU A 1 13 ? 5.857 -10.715 -3.666 1.00 0.00 13 LEU A C 3
ATOM 1144 O O . LEU A 1 13 ? 6.808 -10.867 -4.434 1.00 0.00 13 LEU A O 3
ATOM 1160 N N . GLY A 1 14 ? 5.887 -9.883 -2.622 1.00 0.00 14 GLY A N 3
ATOM 1161 C CA . GLY A 1 14 ? 7.077 -9.089 -2.316 1.00 0.00 14 GLY A CA 3
ATOM 1162 C C . GLY A 1 14 ? 6.784 -7.584 -2.284 1.00 0.00 14 GLY A C 3
ATOM 1163 O O . GLY A 1 14 ? 7.676 -6.782 -2.003 1.00 0.00 14 GLY A O 3
ATOM 1167 N N . ILE A 1 15 ? 5.541 -7.206 -2.572 1.00 0.00 15 ILE A N 3
ATOM 1168 C CA . ILE A 1 15 ? 5.154 -5.795 -2.568 1.00 0.00 15 ILE A CA 3
ATOM 1169 C C . ILE A 1 15 ? 3.685 -5.643 -2.190 1.00 0.00 15 ILE A C 3
ATOM 1170 O O . ILE A 1 15 ? 3.033 -6.616 -1.821 1.00 0.00 15 ILE A O 3
ATOM 1186 N N . CYS A 1 16 ? 3.169 -4.418 -2.288 1.00 0.00 16 CYS A N 3
ATOM 1187 C CA . CYS A 1 16 ? 1.780 -4.163 -1.954 1.00 0.00 16 CYS A CA 3
ATOM 1188 C C . CYS A 1 16 ? 0.899 -4.353 -3.178 1.00 0.00 16 CYS A C 3
ATOM 1189 O O . CYS A 1 16 ? 1.284 -4.007 -4.295 1.00 0.00 16 CYS A O 3
ATOM 1196 N N . THR A 1 17 ? -0.285 -4.908 -2.954 1.00 0.00 17 THR A N 3
ATOM 1197 C CA . THR A 1 17 ? -1.228 -5.148 -4.044 1.00 0.00 17 THR A CA 3
ATOM 1198 C C . THR A 1 17 ? -2.600 -4.595 -3.693 1.00 0.00 17 THR A C 3
ATOM 1199 O O . THR A 1 17 ? -2.972 -4.530 -2.522 1.00 0.00 17 THR A O 3
ATOM 1210 N N . ILE A 1 18 ? -3.347 -4.199 -4.712 1.00 0.00 18 ILE A N 3
ATOM 1211 C CA . ILE A 1 18 ? -4.668 -3.653 -4.495 1.00 0.00 18 ILE A CA 3
ATOM 1212 C C . ILE A 1 18 ? -5.491 -4.598 -3.621 1.00 0.00 18 ILE A C 3
ATOM 1213 O O . ILE A 1 18 ? -5.453 -5.815 -3.800 1.00 0.00 18 ILE A O 3
ATOM 1229 N N . THR A 1 19 ? -6.229 -4.029 -2.671 1.00 0.00 19 THR A N 3
ATOM 1230 C CA . THR A 1 19 ? -7.045 -4.834 -1.766 1.00 0.00 19 THR A CA 3
ATOM 1231 C C . THR A 1 19 ? -8.506 -4.819 -2.188 1.00 0.00 19 THR A C 3
ATOM 1232 O O . THR A 1 19 ? -8.907 -4.037 -3.050 1.00 0.00 19 THR A O 3
ATOM 1243 N N . LEU A 1 20 ? -9.301 -5.684 -1.567 1.00 0.00 20 LEU A N 3
ATOM 1244 C CA . LEU A 1 20 ? -10.718 -5.761 -1.870 1.00 0.00 20 LEU A CA 3
ATOM 1245 C C . LEU A 1 20 ? -11.389 -4.431 -1.577 1.00 0.00 20 LEU A C 3
ATOM 1246 O O . LEU A 1 20 ? -12.350 -4.051 -2.237 1.00 0.00 20 LEU A O 3
ATOM 1262 N N . SER A 1 21 ? -10.881 -3.737 -0.572 1.00 0.00 21 SER A N 3
ATOM 1263 C CA . SER A 1 21 ? -11.443 -2.448 -0.186 1.00 0.00 21 SER A CA 3
ATOM 1264 C C . SER A 1 21 ? -11.736 -1.603 -1.421 1.00 0.00 21 SER A C 3
ATOM 1265 O O . SER A 1 21 ? -12.659 -0.782 -1.420 1.00 0.00 21 SER A O 3
ATOM 1273 N N . ARG A 1 22 ? -10.951 -1.814 -2.472 1.00 0.00 22 ARG A N 3
ATOM 1274 C CA . ARG A 1 22 ? -11.130 -1.067 -3.710 1.00 0.00 22 ARG A CA 3
ATOM 1275 C C . ARG A 1 22 ? -12.573 -1.177 -4.189 1.00 0.00 22 ARG A C 3
ATOM 1276 O O . ARG A 1 22 ? -13.109 -0.241 -4.782 1.00 0.00 22 ARG A O 3
ATOM 1297 N N . ILE A 1 23 ? -13.196 -2.322 -3.931 1.00 0.00 23 ILE A N 3
ATOM 1298 C CA . ILE A 1 23 ? -14.579 -2.533 -4.345 1.00 0.00 23 ILE A CA 3
ATOM 1299 C C . ILE A 1 23 ? -15.453 -1.368 -3.897 1.00 0.00 23 ILE A C 3
ATOM 1300 O O . ILE A 1 23 ? -15.539 -0.348 -4.580 1.00 0.00 23 ILE A O 3
ATOM 1316 N N . GLU A 1 24 ? -16.096 -1.527 -2.752 1.00 0.00 24 GLU A N 3
ATOM 1317 C CA . GLU A 1 24 ? -16.963 -0.482 -2.219 1.00 0.00 24 GLU A CA 3
ATOM 1318 C C . GLU A 1 24 ? -16.818 -0.384 -0.704 1.00 0.00 24 GLU A C 3
ATOM 1319 O O . GLU A 1 24 ? -17.772 -0.036 -0.006 1.00 0.00 24 GLU A O 3
ATOM 1331 N N . HIS A 1 25 ? -15.625 -0.693 -0.199 1.00 0.00 25 HIS A N 3
ATOM 1332 C CA . HIS A 1 25 ? -15.383 -0.632 1.241 1.00 0.00 25 HIS A CA 3
ATOM 1333 C C . HIS A 1 25 ? -14.087 0.124 1.523 1.00 0.00 25 HIS A C 3
ATOM 1334 O O . HIS A 1 25 ? -13.162 -0.420 2.127 1.00 0.00 25 HIS A O 3
ATOM 1348 N N . PRO A 1 26 ? -14.010 1.366 1.103 1.00 0.00 26 PRO A N 3
ATOM 1349 C CA . PRO A 1 26 ? -12.798 2.219 1.308 1.00 0.00 26 PRO A CA 3
ATOM 1350 C C . PRO A 1 26 ? -12.508 2.451 2.784 1.00 0.00 26 PRO A C 3
ATOM 1351 O O . PRO A 1 26 ? -11.373 2.735 3.167 1.00 0.00 26 PRO A O 3
ATOM 1362 N N . GLY A 1 27 ? -13.541 2.324 3.606 1.00 0.00 27 GLY A N 3
ATOM 1363 C CA . GLY A 1 27 ? -13.390 2.514 5.040 1.00 0.00 27 GLY A CA 3
ATOM 1364 C C . GLY A 1 27 ? -12.419 1.492 5.618 1.00 0.00 27 GLY A C 3
ATOM 1365 O O . GLY A 1 27 ? -11.645 1.801 6.522 1.00 0.00 27 GLY A O 3
ATOM 1369 N N . ASN A 1 28 ? -12.471 0.270 5.093 1.00 0.00 28 ASN A N 3
ATOM 1370 C CA . ASN A 1 28 ? -11.594 -0.792 5.570 1.00 0.00 28 ASN A CA 3
ATOM 1371 C C . ASN A 1 28 ? -11.738 -0.967 7.077 1.00 0.00 28 ASN A C 3
ATOM 1372 O O . ASN A 1 28 ? -10.748 -1.133 7.791 1.00 0.00 28 ASN A O 3
ATOM 1383 N N . TYR A 1 29 ? -12.976 -0.939 7.552 1.00 0.00 29 TYR A N 3
ATOM 1384 C CA . TYR A 1 29 ? -13.247 -1.107 8.974 1.00 0.00 29 TYR A CA 3
ATOM 1385 C C . TYR A 1 29 ? -12.479 -0.071 9.791 1.00 0.00 29 TYR A C 3
ATOM 1386 O O . TYR A 1 29 ? -12.216 -0.272 10.977 1.00 0.00 29 TYR A O 3
ATOM 1404 N N . ASP A 1 30 ? -12.123 1.037 9.150 1.00 0.00 30 ASP A N 3
ATOM 1405 C CA . ASP A 1 30 ? -11.387 2.099 9.826 1.00 0.00 30 ASP A CA 3
ATOM 1406 C C . ASP A 1 30 ? -10.142 1.536 10.503 1.00 0.00 30 ASP A C 3
ATOM 1407 O O . ASP A 1 30 ? -9.806 1.922 11.624 1.00 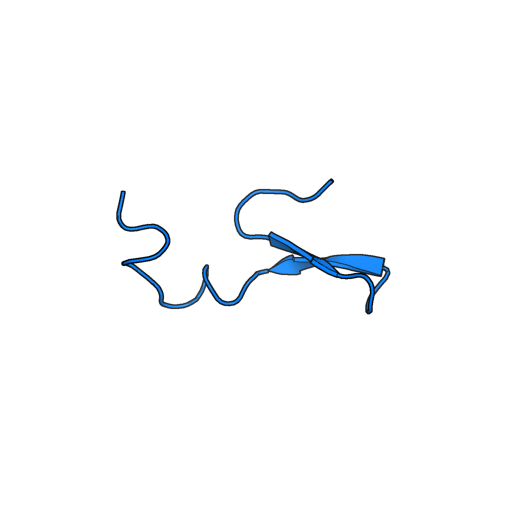0.00 30 ASP A O 3
ATOM 1416 N N . TYR A 1 31 ? -9.461 0.626 9.816 1.00 0.00 31 TYR A N 3
ATOM 1417 C CA . TYR A 1 31 ? -8.253 0.018 10.363 1.00 0.00 31 TYR A CA 3
ATOM 1418 C C . TYR A 1 31 ? -7.219 -0.201 9.264 1.00 0.00 31 TYR A C 3
ATOM 1419 O O . TYR A 1 31 ? -6.206 0.479 9.287 1.00 0.00 31 TYR A O 3
ATOM 1452 N N . TRP A 1 2 ? 5.951 -0.553 3.520 1.00 0.00 2 TRP A N 4
ATOM 1453 C CA . TRP A 1 2 ? 4.978 0.531 3.447 1.00 0.00 2 TRP A CA 4
ATOM 1454 C C . TRP A 1 2 ? 4.116 0.390 2.197 1.00 0.00 2 TRP A C 4
ATOM 1455 O O . TRP A 1 2 ? 4.634 0.215 1.094 1.00 0.00 2 TRP A O 4
ATOM 1476 N N . CYS A 1 3 ? 2.799 0.469 2.379 1.00 0.00 3 CYS A N 4
ATOM 1477 C CA . CYS A 1 3 ? 1.868 0.349 1.260 1.00 0.00 3 CYS A CA 4
ATOM 1478 C C . CYS A 1 3 ? 1.039 1.615 1.117 1.00 0.00 3 CYS A C 4
ATOM 1479 O O . CYS A 1 3 ? 0.779 2.316 2.095 1.00 0.00 3 CYS A O 4
ATOM 1486 N N . GLN A 1 4 ? 0.622 1.900 -0.114 1.00 0.00 4 GLN A N 4
ATOM 1487 C CA . GLN A 1 4 ? -0.176 3.085 -0.381 1.00 0.00 4 GLN A CA 4
ATOM 1488 C C . GLN A 1 4 ? -1.667 2.799 -0.162 1.00 0.00 4 GLN A C 4
ATOM 1489 O O . GLN A 1 4 ? -2.066 1.645 -0.010 1.00 0.00 4 GLN A O 4
ATOM 1503 N N . PRO A 1 5 ? -2.493 3.826 -0.149 1.00 0.00 5 PRO A N 4
ATOM 1504 C CA . PRO A 1 5 ? -3.967 3.670 0.046 1.00 0.00 5 PRO A CA 4
ATOM 1505 C C . PRO A 1 5 ? -4.588 2.763 -1.013 1.00 0.00 5 PRO A C 4
ATOM 1506 O O . PRO A 1 5 ? -4.248 2.847 -2.193 1.00 0.00 5 PRO A O 4
ATOM 1517 N N . GLY A 1 6 ? -5.504 1.910 -0.584 1.00 0.00 6 GLY A N 4
ATOM 1518 C CA . GLY A 1 6 ? -6.179 0.996 -1.502 1.00 0.00 6 GLY A CA 4
ATOM 1519 C C . GLY A 1 6 ? -5.328 -0.243 -1.780 1.00 0.00 6 GLY A C 4
ATOM 1520 O O . GLY A 1 6 ? -5.738 -1.130 -2.530 1.00 0.00 6 GLY A O 4
ATOM 1524 N N . TYR A 1 7 ? -4.148 -0.300 -1.167 1.00 0.00 7 TYR A N 4
ATOM 1525 C CA . TYR A 1 7 ? -3.245 -1.436 -1.344 1.00 0.00 7 TYR A CA 4
ATOM 1526 C C . TYR A 1 7 ? -2.894 -2.055 0.000 1.00 0.00 7 TYR A C 4
ATOM 1527 O O . TYR A 1 7 ? -3.104 -1.451 1.052 1.00 0.00 7 TYR A O 4
ATOM 1545 N N . ALA A 1 8 ? -2.357 -3.261 -0.045 1.00 0.00 8 ALA A N 4
ATOM 1546 C CA . ALA A 1 8 ? -1.966 -3.959 1.172 1.00 0.00 8 ALA A CA 4
ATOM 1547 C C . ALA A 1 8 ? -0.708 -4.786 0.925 1.00 0.00 8 ALA A C 4
ATOM 1548 O O . ALA A 1 8 ? -0.590 -5.464 -0.096 1.00 0.00 8 ALA A O 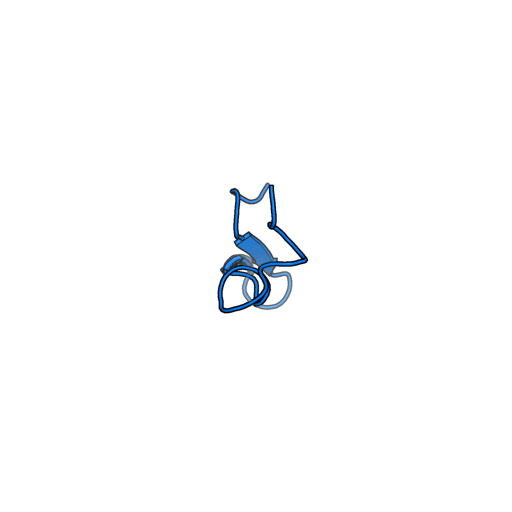4
ATOM 1555 N N . TYR A 1 9 ? 0.226 -4.729 1.866 1.00 0.00 9 TYR A N 4
ATOM 1556 C CA . TYR A 1 9 ? 1.470 -5.471 1.730 1.00 0.00 9 TYR A CA 4
ATOM 1557 C C . TYR A 1 9 ? 1.191 -6.914 1.342 1.00 0.00 9 TYR A C 4
ATOM 1558 O O . TYR A 1 9 ? 0.280 -7.545 1.877 1.00 0.00 9 TYR A O 4
ATOM 1576 N N . ASN A 1 10 ? 1.979 -7.424 0.400 1.00 0.00 10 ASN A N 4
ATOM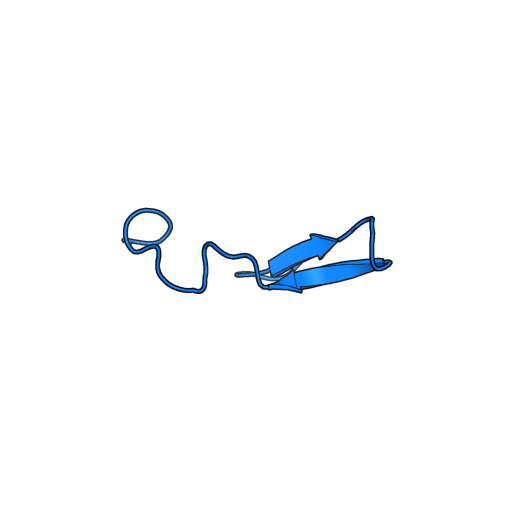 1577 C CA . ASN A 1 10 ? 1.808 -8.790 -0.066 1.00 0.00 10 ASN A CA 4
ATOM 1578 C C . ASN A 1 10 ? 3.080 -9.616 0.203 1.00 0.00 10 ASN A C 4
ATOM 1579 O O . ASN A 1 10 ? 3.977 -9.683 -0.639 1.00 0.00 10 ASN A O 4
ATOM 1590 N N . PRO A 1 11 ? 3.175 -10.235 1.359 1.00 0.00 11 PRO A N 4
ATOM 1591 C CA . PRO A 1 11 ? 4.359 -11.059 1.743 1.00 0.00 11 PRO A CA 4
ATOM 1592 C C . PRO A 1 11 ? 4.490 -12.312 0.881 1.00 0.00 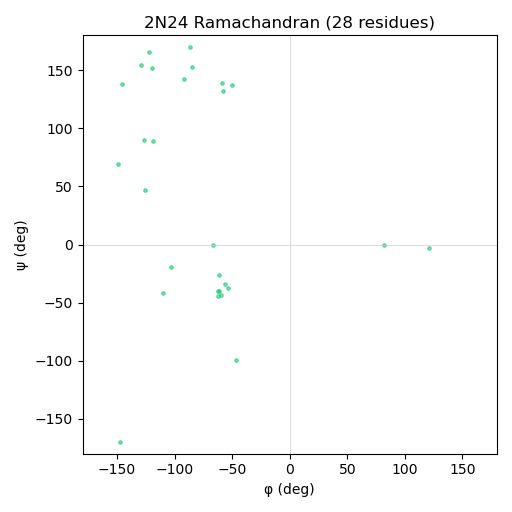11 PRO A C 4
ATOM 1593 O O . PRO A 1 11 ? 5.411 -13.107 1.067 1.00 0.00 11 PRO A O 4
ATOM 1604 N N . VAL A 1 12 ? 3.562 -12.485 -0.055 1.00 0.00 12 VAL A N 4
ATOM 1605 C CA . VAL A 1 12 ? 3.580 -13.654 -0.926 1.00 0.00 12 VAL A CA 4
ATOM 1606 C C . VAL A 1 12 ? 4.099 -13.278 -2.301 1.00 0.00 12 VAL A C 4
ATOM 1607 O O . VAL A 1 12 ? 4.540 -14.136 -3.067 1.00 0.00 12 VAL A O 4
ATOM 1620 N N . LEU A 1 13 ? 4.044 -11.990 -2.603 1.00 0.00 13 LEU A N 4
ATOM 1621 C CA . LEU A 1 13 ? 4.520 -11.496 -3.881 1.00 0.00 13 LEU A CA 4
ATOM 1622 C C . LEU A 1 13 ? 5.821 -10.720 -3.679 1.00 0.00 13 LEU A C 4
ATOM 1623 O O . LEU A 1 13 ? 6.766 -10.860 -4.454 1.00 0.00 13 LEU A O 4
ATOM 1639 N N . GLY A 1 14 ? 5.860 -9.905 -2.619 1.00 0.00 14 GLY A N 4
ATOM 1640 C CA . GLY A 1 14 ? 7.052 -9.115 -2.309 1.00 0.00 14 GLY A CA 4
ATOM 1641 C C . GLY A 1 14 ? 6.769 -7.607 -2.287 1.00 0.00 14 GLY A C 4
ATOM 1642 O O . GLY A 1 14 ? 7.668 -6.812 -2.009 1.00 0.00 14 GLY A O 4
ATOM 1646 N N . ILE A 1 15 ? 5.528 -7.218 -2.578 1.00 0.00 15 ILE A N 4
ATOM 1647 C CA . ILE A 1 15 ? 5.155 -5.802 -2.580 1.00 0.00 15 ILE A CA 4
ATOM 1648 C C . ILE A 1 15 ? 3.688 -5.634 -2.197 1.00 0.00 15 ILE A C 4
ATOM 1649 O O . ILE A 1 15 ? 3.030 -6.598 -1.814 1.00 0.00 15 ILE A O 4
ATOM 1665 N N . CYS A 1 16 ? 3.182 -4.404 -2.303 1.00 0.00 16 CYS A N 4
ATOM 1666 C CA . CYS A 1 16 ? 1.799 -4.133 -1.966 1.00 0.00 16 CYS A CA 4
ATOM 1667 C C . CYS A 1 16 ? 0.909 -4.332 -3.181 1.00 0.00 16 CYS A C 4
ATOM 1668 O O . CYS A 1 16 ? 1.284 -3.998 -4.304 1.00 0.00 16 CYS A O 4
ATOM 1675 N N . THR A 1 17 ? -0.271 -4.884 -2.938 1.00 0.00 17 THR A N 4
ATOM 1676 C CA . THR A 1 17 ? -1.227 -5.134 -4.015 1.00 0.00 17 THR A CA 4
ATOM 1677 C C . THR A 1 17 ? -2.587 -4.559 -3.664 1.00 0.00 17 THR A C 4
ATOM 1678 O O . THR A 1 17 ? -2.936 -4.433 -2.492 1.00 0.00 17 THR A O 4
ATOM 1689 N N . ILE A 1 18 ? -3.354 -4.208 -4.685 1.00 0.00 18 ILE A N 4
ATOM 1690 C CA . ILE A 1 18 ? -4.666 -3.647 -4.466 1.00 0.00 18 ILE A CA 4
ATOM 1691 C C . ILE A 1 18 ? -5.504 -4.581 -3.603 1.00 0.00 18 ILE A C 4
ATOM 1692 O O . ILE A 1 18 ? -5.567 -5.783 -3.853 1.00 0.00 18 ILE A O 4
ATOM 1708 N N . THR A 1 19 ? -6.145 -4.017 -2.585 1.00 0.00 19 THR A N 4
ATOM 1709 C CA . THR A 1 19 ? -6.972 -4.810 -1.685 1.00 0.00 19 THR A CA 4
ATOM 1710 C C . THR A 1 19 ? -8.432 -4.797 -2.133 1.00 0.00 19 THR A C 4
ATOM 1711 O O . THR A 1 19 ? -8.828 -3.989 -2.971 1.00 0.00 19 THR A O 4
ATOM 1722 N N . LEU A 1 20 ? -9.232 -5.692 -1.563 1.00 0.00 20 LEU A N 4
ATOM 1723 C CA . LEU A 1 20 ? -10.638 -5.771 -1.903 1.00 0.00 20 LEU A CA 4
ATOM 1724 C C . LEU A 1 20 ? -11.370 -4.505 -1.480 1.00 0.00 20 LEU A C 4
ATOM 1725 O O . LEU A 1 20 ? -12.395 -4.142 -2.051 1.00 0.00 20 LEU A O 4
ATOM 1741 N N . SER A 1 21 ? -10.834 -3.839 -0.472 1.00 0.00 21 SER A N 4
ATOM 1742 C CA . SER A 1 21 ? -11.439 -2.614 0.031 1.00 0.00 21 SER A CA 4
ATOM 1743 C C . SER A 1 21 ? -11.471 -1.554 -1.065 1.00 0.00 21 SER A C 4
ATOM 1744 O O . SER A 1 21 ? -12.209 -0.573 -0.970 1.00 0.00 21 SER A O 4
ATOM 1752 N N . ARG A 1 22 ? -10.664 -1.759 -2.102 1.00 0.00 22 ARG A N 4
ATOM 1753 C CA . ARG A 1 22 ? -10.605 -0.815 -3.209 1.00 0.00 22 ARG A CA 4
ATOM 1754 C C . ARG A 1 22 ? -12.002 -0.563 -3.775 1.00 0.00 22 ARG A C 4
ATOM 1755 O O . ARG A 1 22 ? -12.243 0.451 -4.429 1.00 0.00 22 ARG A O 4
ATOM 1776 N N . ILE A 1 23 ? -12.915 -1.494 -3.519 1.00 0.00 23 ILE A N 4
ATOM 1777 C CA . ILE A 1 23 ? -14.283 -1.360 -4.014 1.00 0.00 23 ILE A CA 4
ATOM 1778 C C . ILE A 1 23 ? -14.917 -0.073 -3.498 1.00 0.00 23 ILE A C 4
ATOM 1779 O O . ILE A 1 23 ? -14.747 0.994 -4.088 1.00 0.00 23 ILE A O 4
ATOM 1795 N N . GLU A 1 24 ? -15.649 -0.184 -2.399 1.00 0.00 24 GLU A N 4
ATOM 1796 C CA . GLU A 1 24 ? -16.312 0.973 -1.801 1.00 0.00 24 GLU A CA 4
ATOM 1797 C C . GLU A 1 24 ? -16.079 1.014 -0.296 1.00 0.00 24 GLU A C 4
ATOM 1798 O O . GLU A 1 24 ? -16.996 1.308 0.472 1.00 0.00 24 GLU A O 4
ATOM 1810 N N . HIS A 1 25 ? -14.850 0.718 0.122 1.00 0.00 25 HIS A N 4
ATOM 1811 C CA . HIS A 1 25 ? -14.521 0.731 1.544 1.00 0.00 25 HIS A CA 4
ATOM 1812 C C . HIS A 1 25 ? -13.226 1.502 1.796 1.00 0.00 25 HIS A C 4
ATOM 1813 O O . HIS A 1 25 ? -12.264 0.955 2.336 1.00 0.00 25 HIS A O 4
ATOM 1827 N N . PRO A 1 26 ? -13.191 2.757 1.429 1.00 0.00 26 PRO A N 4
ATOM 1828 C CA . PRO A 1 26 ? -11.997 3.629 1.637 1.00 0.00 26 PRO A CA 4
ATOM 1829 C C . PRO A 1 26 ? -11.857 4.080 3.088 1.00 0.00 26 PRO A C 4
ATOM 1830 O O . PRO A 1 26 ? -10.826 4.625 3.480 1.00 0.00 26 PRO A O 4
ATOM 1841 N N . GLY A 1 27 ? -12.904 3.856 3.877 1.00 0.00 27 GLY A N 4
ATOM 1842 C CA . GLY A 1 27 ? -12.892 4.252 5.282 1.00 0.00 27 GLY A CA 4
ATOM 1843 C C . GLY A 1 27 ? -11.766 3.560 6.041 1.00 0.00 27 GLY A C 4
ATOM 1844 O O . GLY A 1 27 ? -11.111 4.166 6.887 1.00 0.00 27 GLY A O 4
ATOM 1848 N N . ASN A 1 28 ? -11.549 2.287 5.735 1.00 0.00 28 ASN A N 4
ATOM 1849 C CA . ASN A 1 28 ? -10.502 1.517 6.394 1.00 0.00 28 ASN A CA 4
ATOM 1850 C C . ASN A 1 28 ? -9.124 2.103 6.098 1.00 0.00 28 ASN A C 4
ATOM 1851 O O . ASN A 1 28 ? -8.243 2.110 6.958 1.00 0.00 28 ASN A O 4
ATOM 1862 N N . TYR A 1 29 ? -8.943 2.580 4.871 1.00 0.00 29 TYR A N 4
ATOM 1863 C CA . TYR A 1 29 ? -7.665 3.155 4.458 1.00 0.00 29 TYR A CA 4
ATOM 1864 C C . TYR A 1 29 ? -7.727 4.678 4.422 1.00 0.00 29 TYR A C 4
ATOM 1865 O O . TYR A 1 29 ? -6.882 5.329 3.806 1.00 0.00 29 TYR A O 4
ATOM 1883 N N . ASP A 1 30 ? -8.729 5.244 5.084 1.00 0.00 30 ASP A N 4
ATOM 1884 C CA . ASP A 1 30 ? -8.883 6.694 5.119 1.00 0.00 30 ASP A CA 4
ATOM 1885 C C . ASP A 1 30 ? -7.972 7.295 6.181 1.00 0.00 30 ASP A C 4
ATOM 1886 O O . ASP A 1 30 ? -8.432 7.705 7.247 1.00 0.00 30 ASP A O 4
ATOM 1895 N N . TYR A 1 31 ? -6.676 7.346 5.879 1.00 0.00 31 TYR A N 4
ATOM 1896 C CA . TYR A 1 31 ? -5.702 7.899 6.814 1.00 0.00 31 TYR A CA 4
ATOM 1897 C C . TYR A 1 31 ? -5.178 9.239 6.311 1.00 0.00 31 TYR A C 4
ATOM 1898 O O . TYR A 1 31 ? -4.200 9.235 5.581 1.00 0.00 31 TYR A O 4
ATOM 1931 N N . TRP A 1 2 ? 5.831 -0.366 4.030 1.00 0.00 2 TRP A N 5
ATOM 1932 C CA . TRP A 1 2 ? 4.883 0.713 3.772 1.00 0.00 2 TRP A CA 5
ATOM 1933 C C . TRP A 1 2 ? 4.165 0.489 2.446 1.00 0.00 2 TRP A C 5
ATOM 1934 O O . TRP A 1 2 ? 4.799 0.217 1.426 1.00 0.00 2 TRP A O 5
ATOM 1955 N N . CYS A 1 3 ? 2.840 0.611 2.471 1.00 0.00 3 CYS A N 5
ATOM 1956 C CA . CYS A 1 3 ? 2.034 0.424 1.269 1.00 0.00 3 CYS A CA 5
ATOM 1957 C C . CYS A 1 3 ? 1.185 1.655 0.985 1.00 0.00 3 CYS A C 5
ATOM 1958 O O . CYS A 1 3 ? 0.762 2.363 1.900 1.00 0.00 3 CYS A O 5
ATOM 1965 N N . GLN A 1 4 ? 0.935 1.895 -0.297 1.00 0.00 4 GLN A N 5
ATOM 1966 C CA . GLN A 1 4 ? 0.139 3.024 -0.723 1.00 0.00 4 GLN A CA 5
ATOM 1967 C C . GLN A 1 4 ? -1.321 2.810 -0.332 1.00 0.00 4 GLN A C 5
ATOM 1968 O O . GLN A 1 4 ? -1.741 1.689 -0.040 1.00 0.00 4 GLN A O 5
ATOM 1982 N N . PRO A 1 5 ? -2.094 3.855 -0.312 1.00 0.00 5 PRO A N 5
ATOM 1983 C CA . PRO A 1 5 ? -3.532 3.771 0.062 1.00 0.00 5 PRO A CA 5
ATOM 1984 C C . PRO A 1 5 ? -4.329 2.935 -0.930 1.00 0.00 5 PRO A C 5
ATOM 1985 O O . PRO A 1 5 ? -4.118 3.006 -2.140 1.00 0.00 5 PRO A O 5
ATOM 1996 N N . GLY A 1 6 ? -5.238 2.133 -0.395 1.00 0.00 6 GLY A N 5
ATOM 1997 C CA . GLY A 1 6 ? -6.063 1.265 -1.222 1.00 0.00 6 GLY A CA 5
ATOM 1998 C C . GLY A 1 6 ? -5.334 -0.042 -1.521 1.00 0.00 6 GLY A C 5
ATOM 1999 O O . GLY A 1 6 ? -5.886 -0.937 -2.163 1.00 0.00 6 GLY A O 5
ATOM 2003 N N . TYR A 1 7 ? -4.091 -0.142 -1.046 1.00 0.00 7 TYR A N 5
ATOM 2004 C CA . TYR A 1 7 ? -3.286 -1.340 -1.257 1.00 0.00 7 TYR A CA 5
ATOM 2005 C C . TYR A 1 7 ? -2.908 -1.971 0.078 1.00 0.00 7 TYR A C 5
ATOM 2006 O O . TYR A 1 7 ? -3.050 -1.354 1.134 1.00 0.00 7 TYR A O 5
ATOM 2024 N N . ALA A 1 8 ? -2.417 -3.199 0.018 1.00 0.00 8 ALA A N 5
ATOM 2025 C CA . ALA A 1 8 ? -2.007 -3.910 1.218 1.00 0.00 8 ALA A CA 5
ATOM 2026 C C . ALA A 1 8 ? -0.747 -4.719 0.942 1.00 0.00 8 ALA A C 5
ATOM 2027 O O . ALA A 1 8 ? -0.621 -5.355 -0.104 1.00 0.00 8 ALA A O 5
ATOM 2034 N N . TYR A 1 9 ? 0.187 -4.688 1.881 1.00 0.00 9 TYR A N 5
ATOM 2035 C CA . TYR A 1 9 ? 1.436 -5.417 1.714 1.00 0.00 9 TYR A CA 5
ATOM 2036 C C . TYR A 1 9 ? 1.159 -6.869 1.358 1.00 0.00 9 TYR A C 5
ATOM 2037 O O . TYR A 1 9 ? 0.267 -7.499 1.925 1.00 0.00 9 TYR A O 5
ATOM 2055 N N . ASN A 1 10 ? 1.923 -7.382 0.399 1.00 0.00 10 ASN A N 5
ATOM 2056 C CA . ASN A 1 10 ? 1.752 -8.753 -0.051 1.00 0.00 10 ASN A CA 5
ATOM 2057 C C . ASN A 1 10 ? 3.035 -9.564 0.202 1.00 0.00 10 ASN A C 5
ATOM 2058 O O . ASN A 1 10 ? 3.921 -9.622 -0.653 1.00 0.00 10 ASN A O 5
ATOM 2069 N N . PRO A 1 11 ? 3.161 -10.175 1.356 1.00 0.00 11 PRO A N 5
ATOM 2070 C CA . PRO A 1 11 ? 4.367 -10.985 1.715 1.00 0.00 11 PRO A CA 5
ATOM 2071 C C . PRO A 1 11 ? 4.480 -12.251 0.868 1.00 0.00 11 PRO A C 5
ATOM 2072 O O . PRO A 1 11 ? 5.408 -13.041 1.040 1.00 0.00 11 PRO A O 5
ATOM 2083 N N . VAL A 1 12 ? 3.524 -12.444 -0.034 1.00 0.00 12 VAL A N 5
ATOM 2084 C CA . VAL A 1 12 ? 3.521 -13.629 -0.885 1.00 0.00 12 VAL A CA 5
ATOM 2085 C C . VAL A 1 12 ? 4.014 -13.284 -2.279 1.00 0.00 12 VAL A C 5
ATOM 2086 O O . VAL A 1 12 ? 4.419 -14.162 -3.041 1.00 0.00 12 VAL A O 5
ATOM 2099 N N . LEU A 1 13 ? 3.980 -11.997 -2.594 1.00 0.00 13 LEU A N 5
ATOM 2100 C CA . LEU A 1 13 ? 4.429 -11.525 -3.893 1.00 0.00 13 LEU A CA 5
ATOM 2101 C C . LEU A 1 13 ? 5.724 -10.729 -3.735 1.00 0.00 13 LEU A C 5
ATOM 2102 O O . LEU A 1 13 ? 6.653 -10.879 -4.530 1.00 0.00 13 LEU A O 5
ATOM 2118 N N . GLY A 1 14 ? 5.780 -9.899 -2.688 1.00 0.00 14 GLY A N 5
ATOM 2119 C CA . GLY A 1 14 ? 6.968 -9.093 -2.414 1.00 0.00 14 GLY A CA 5
ATOM 2120 C C . GLY A 1 14 ? 6.670 -7.589 -2.429 1.00 0.00 14 GLY A C 5
ATOM 2121 O O . GLY A 1 14 ? 7.564 -6.780 -2.180 1.00 0.00 14 GLY A O 5
ATOM 2125 N N . ILE A 1 15 ? 5.424 -7.212 -2.711 1.00 0.00 15 ILE A N 5
ATOM 2126 C CA . ILE A 1 15 ? 5.055 -5.798 -2.734 1.00 0.00 15 ILE A CA 5
ATOM 2127 C C . ILE A 1 15 ? 3.605 -5.624 -2.298 1.00 0.00 15 ILE A C 5
ATOM 2128 O O . ILE A 1 15 ? 2.963 -6.579 -1.865 1.00 0.00 15 ILE A O 5
ATOM 2144 N N . CYS A 1 16 ? 3.090 -4.403 -2.415 1.00 0.00 16 CYS A N 5
ATOM 2145 C CA . CYS A 1 16 ? 1.718 -4.132 -2.030 1.00 0.00 16 CYS A CA 5
ATOM 2146 C C . CYS A 1 16 ? 0.795 -4.333 -3.222 1.00 0.00 16 CYS A C 5
ATOM 2147 O O . CYS A 1 16 ? 1.127 -3.973 -4.351 1.00 0.00 16 CYS A O 5
ATOM 2154 N N . THR A 1 17 ? -0.366 -4.910 -2.949 1.00 0.00 17 THR A N 5
ATOM 2155 C CA . THR A 1 17 ? -1.357 -5.167 -3.990 1.00 0.00 17 THR A CA 5
ATOM 2156 C C . THR A 1 17 ? -2.705 -4.591 -3.589 1.00 0.00 17 THR A C 5
ATOM 2157 O O . THR A 1 17 ? -3.007 -4.463 -2.403 1.00 0.00 17 THR A O 5
ATOM 2168 N N . ILE A 1 18 ? -3.512 -4.240 -4.580 1.00 0.00 18 ILE A N 5
ATOM 2169 C CA . ILE A 1 18 ? -4.818 -3.673 -4.307 1.00 0.00 18 ILE A CA 5
ATOM 2170 C C . ILE A 1 18 ? -5.647 -4.626 -3.458 1.00 0.00 18 ILE A C 5
ATOM 2171 O O . ILE A 1 18 ? -5.692 -5.830 -3.712 1.00 0.00 18 ILE A O 5
ATOM 2187 N N . THR A 1 19 ? -6.298 -4.076 -2.444 1.00 0.00 19 THR A N 5
ATOM 2188 C CA . THR A 1 19 ? -7.120 -4.885 -1.558 1.00 0.00 19 THR A CA 5
ATOM 2189 C C . THR A 1 19 ? -8.528 -5.020 -2.120 1.00 0.00 19 THR A C 5
ATOM 2190 O O . THR A 1 19 ? -9.076 -4.073 -2.682 1.00 0.00 19 THR A O 5
ATOM 2201 N N . LEU A 1 20 ? -9.107 -6.203 -1.965 1.00 0.00 20 LEU A N 5
ATOM 2202 C CA . LEU A 1 20 ? -10.444 -6.453 -2.463 1.00 0.00 20 LEU A CA 5
ATOM 2203 C C . LEU A 1 20 ? -11.436 -5.492 -1.817 1.00 0.00 20 LEU A C 5
ATOM 2204 O O . LEU A 1 20 ? -12.458 -5.148 -2.409 1.00 0.00 20 LEU A O 5
ATOM 2220 N N . SER A 1 21 ? -11.129 -5.066 -0.598 1.00 0.00 21 SER A N 5
ATOM 2221 C CA . SER A 1 21 ? -12.006 -4.153 0.122 1.00 0.00 21 SER A CA 5
ATOM 2222 C C . SER A 1 21 ? -12.201 -2.860 -0.659 1.00 0.00 21 SER A C 5
ATOM 2223 O O . SER A 1 21 ? -13.258 -2.228 -0.575 1.00 0.00 21 SER A O 5
ATOM 2231 N N . ARG A 1 22 ? -11.181 -2.483 -1.424 1.00 0.00 22 ARG A N 5
ATOM 2232 C CA . ARG A 1 22 ? -11.242 -1.263 -2.218 1.00 0.00 22 ARG A CA 5
ATOM 2233 C C . ARG A 1 22 ? -12.428 -1.313 -3.171 1.00 0.00 22 ARG A C 5
ATOM 2234 O O . ARG A 1 22 ? -13.107 -0.309 -3.380 1.00 0.00 22 ARG A O 5
ATOM 2255 N N . ILE A 1 23 ? -12.675 -2.484 -3.744 1.00 0.00 23 ILE A N 5
ATOM 2256 C CA . ILE A 1 23 ? -13.788 -2.636 -4.669 1.00 0.00 23 ILE A CA 5
ATOM 2257 C C . ILE A 1 23 ? -15.043 -1.988 -4.099 1.00 0.00 23 ILE A C 5
ATOM 2258 O O . ILE A 1 23 ? -15.251 -0.784 -4.252 1.00 0.00 23 ILE A O 5
ATOM 2274 N N . GLU A 1 24 ? -15.871 -2.783 -3.445 1.00 0.00 24 GLU A N 5
ATOM 2275 C CA . GLU A 1 24 ? -17.102 -2.271 -2.856 1.00 0.00 24 GLU A CA 5
ATOM 2276 C C . GLU A 1 24 ? -17.396 -2.973 -1.534 1.00 0.00 24 GLU A C 5
ATOM 2277 O O . GLU A 1 24 ? -18.557 -3.211 -1.201 1.00 0.00 24 GLU A O 5
ATOM 2289 N N . HIS A 1 25 ? -16.345 -3.307 -0.784 1.00 0.00 25 HIS A N 5
ATOM 2290 C CA . HIS A 1 25 ? -16.528 -3.987 0.497 1.00 0.00 25 HIS A CA 5
ATOM 2291 C C . HIS A 1 25 ? -15.690 -3.310 1.581 1.00 0.00 25 HIS A C 5
ATOM 2292 O O . HIS A 1 25 ? -14.811 -3.931 2.180 1.00 0.00 25 HIS A O 5
ATOM 2306 N N . PRO A 1 26 ? -15.951 -2.054 1.848 1.00 0.00 26 PRO A N 5
ATOM 2307 C CA . PRO A 1 26 ? -15.204 -1.280 2.885 1.00 0.00 26 PRO A CA 5
ATOM 2308 C C . PRO A 1 26 ? -15.453 -1.813 4.291 1.00 0.00 26 PRO A C 5
ATOM 2309 O O . PRO A 1 26 ? -14.695 -1.524 5.218 1.00 0.00 26 PRO A O 5
ATOM 2320 N N . GLY A 1 27 ? -16.520 -2.590 4.441 1.00 0.00 27 GLY A N 5
ATOM 2321 C CA . GLY A 1 27 ? -16.862 -3.161 5.737 1.00 0.00 27 GLY A CA 5
ATOM 2322 C C . GLY A 1 27 ? -15.745 -4.067 6.244 1.00 0.00 27 GLY A C 5
ATOM 2323 O O . GLY A 1 27 ? -15.561 -4.220 7.450 1.00 0.00 27 GLY A O 5
ATOM 2327 N N . ASN A 1 28 ? -15.011 -4.675 5.317 1.00 0.00 28 ASN A N 5
ATOM 2328 C CA . ASN A 1 28 ? -13.920 -5.569 5.685 1.00 0.00 28 ASN A CA 5
ATOM 2329 C C . ASN A 1 28 ? -14.416 -6.666 6.622 1.00 0.00 28 ASN A C 5
ATOM 2330 O O . ASN A 1 28 ? -13.707 -7.079 7.541 1.00 0.00 28 ASN A O 5
ATOM 2341 N N . TYR A 1 29 ? -15.631 -7.141 6.374 1.00 0.00 29 TYR A N 5
ATOM 2342 C CA . TYR A 1 29 ? -16.213 -8.199 7.192 1.00 0.00 29 TYR A CA 5
ATOM 2343 C C . TYR A 1 29 ? -16.243 -7.786 8.662 1.00 0.00 29 TYR A C 5
ATOM 2344 O O . TYR A 1 29 ? -16.285 -8.634 9.553 1.00 0.00 29 TYR A O 5
ATOM 2362 N N . ASP A 1 30 ? -16.218 -6.480 8.906 1.00 0.00 30 ASP A N 5
ATOM 2363 C CA . ASP A 1 30 ? -16.238 -5.966 10.270 1.00 0.00 30 ASP A CA 5
ATOM 2364 C C . ASP A 1 30 ? -15.119 -6.594 11.093 1.00 0.00 30 ASP A C 5
ATOM 2365 O O . ASP A 1 30 ? -15.314 -6.951 12.255 1.00 0.00 30 ASP A O 5
ATOM 2374 N N . TYR A 1 31 ? -13.946 -6.724 10.482 1.00 0.00 31 TYR A N 5
ATOM 2375 C CA . TYR A 1 31 ? -12.799 -7.310 11.167 1.00 0.00 31 TYR A CA 5
ATOM 2376 C C . TYR A 1 31 ? -11.506 -6.640 10.714 1.00 0.00 31 TYR A C 5
ATOM 2377 O O . TYR A 1 31 ? -10.779 -6.161 11.570 1.00 0.00 31 TYR A O 5
ATOM 2410 N N . TRP A 1 2 ? 6.098 -0.569 3.385 1.00 0.00 2 TRP A N 6
ATOM 2411 C CA . TRP A 1 2 ? 5.115 0.507 3.349 1.00 0.00 2 TRP A CA 6
ATOM 2412 C C . TRP A 1 2 ? 4.209 0.363 2.131 1.00 0.00 2 TRP A C 6
ATOM 2413 O O . TRP A 1 2 ? 4.686 0.139 1.018 1.00 0.00 2 TRP A O 6
ATOM 2434 N N . CYS A 1 3 ? 2.902 0.491 2.351 1.00 0.00 3 CYS A N 6
ATOM 2435 C CA . CYS A 1 3 ? 1.935 0.367 1.263 1.00 0.00 3 CYS A CA 6
ATOM 2436 C C . CYS A 1 3 ? 1.143 1.661 1.087 1.00 0.00 3 CYS A C 6
ATOM 2437 O O . CYS A 1 3 ? 0.946 2.422 2.035 1.00 0.00 3 CYS A O 6
ATOM 2444 N N . GLN A 1 4 ? 0.672 1.885 -0.134 1.00 0.00 4 GLN A N 6
ATOM 2445 C CA . GLN A 1 4 ? -0.113 3.069 -0.433 1.00 0.00 4 GLN A CA 6
ATOM 2446 C C . GLN A 1 4 ? -1.604 2.816 -0.186 1.00 0.00 4 GLN A C 6
ATOM 2447 O O . GLN A 1 4 ? -2.022 1.674 0.008 1.00 0.00 4 GLN A O 6
ATOM 2461 N N . PRO A 1 5 ? -2.408 3.858 -0.191 1.00 0.00 5 PRO A N 6
ATOM 2462 C CA . PRO A 1 5 ? -3.878 3.742 0.034 1.00 0.00 5 PRO A CA 6
ATOM 2463 C C . PRO A 1 5 ? -4.538 2.834 -0.997 1.00 0.00 5 PRO A C 6
ATOM 2464 O O . PRO A 1 5 ? -4.222 2.891 -2.185 1.00 0.00 5 PRO A O 6
ATOM 2475 N N . GLY A 1 6 ? -5.461 2.005 -0.533 1.00 0.00 6 GLY A N 6
ATOM 2476 C CA . GLY A 1 6 ? -6.170 1.089 -1.420 1.00 0.00 6 GLY A CA 6
ATOM 2477 C C . GLY A 1 6 ? -5.349 -0.172 -1.694 1.00 0.00 6 GLY A C 6
ATOM 2478 O O . GLY A 1 6 ? -5.796 -1.071 -2.406 1.00 0.00 6 GLY A O 6
ATOM 2482 N N . TYR A 1 7 ? -4.149 -0.233 -1.117 1.00 0.00 7 TYR A N 6
ATOM 2483 C CA . TYR A 1 7 ? -3.270 -1.390 -1.297 1.00 0.00 7 TYR A CA 6
ATOM 2484 C C . TYR A 1 7 ? -2.938 -2.024 0.041 1.00 0.00 7 TYR A C 6
ATOM 2485 O O . TYR A 1 7 ? -3.172 -1.434 1.096 1.00 0.00 7 TYR A O 6
ATOM 2503 N N . ALA A 1 8 ? -2.396 -3.227 -0.011 1.00 0.00 8 ALA A N 6
ATOM 2504 C CA . ALA A 1 8 ? -2.025 -3.937 1.201 1.00 0.00 8 ALA A CA 6
ATOM 2505 C C . ALA A 1 8 ? -0.752 -4.739 0.963 1.00 0.00 8 ALA A C 6
ATOM 2506 O O . ALA A 1 8 ? -0.597 -5.392 -0.069 1.00 0.00 8 ALA A O 6
ATOM 2513 N N . TYR A 1 9 ? 0.154 -4.689 1.924 1.00 0.00 9 TYR A N 6
ATOM 2514 C CA . TYR A 1 9 ? 1.411 -5.414 1.807 1.00 0.00 9 TYR A CA 6
ATOM 2515 C C . TYR A 1 9 ? 1.164 -6.859 1.407 1.00 0.00 9 TYR A C 6
ATOM 2516 O O . TYR A 1 9 ? 0.273 -7.516 1.945 1.00 0.00 9 TYR A O 6
ATOM 2534 N N . ASN A 1 10 ? 1.959 -7.344 0.456 1.00 0.00 10 ASN A N 6
ATOM 2535 C CA . ASN A 1 10 ? 1.816 -8.712 -0.017 1.00 0.00 10 ASN A CA 6
ATOM 2536 C C . ASN A 1 10 ? 3.112 -9.519 0.230 1.00 0.00 10 ASN A C 6
ATOM 2537 O O . ASN A 1 10 ? 4.039 -9.481 -0.581 1.00 0.00 10 ASN A O 6
ATOM 2548 N N . PRO A 1 11 ? 3.195 -10.244 1.331 1.00 0.00 11 PRO A N 6
ATOM 2549 C CA . PRO A 1 11 ? 4.393 -11.062 1.682 1.00 0.00 11 PRO A CA 6
ATOM 2550 C C . PRO A 1 11 ? 4.509 -12.320 0.828 1.00 0.00 11 PRO A C 6
ATOM 2551 O O . PRO A 1 11 ? 5.440 -13.108 0.992 1.00 0.00 11 PRO A O 6
ATOM 2562 N N . VAL A 1 12 ? 3.556 -12.503 -0.080 1.00 0.00 12 VAL A N 6
ATOM 2563 C CA . VAL A 1 12 ? 3.557 -13.673 -0.952 1.00 0.00 12 VAL A CA 6
ATOM 2564 C C . VAL A 1 12 ? 4.038 -13.286 -2.339 1.00 0.00 12 VAL A C 6
ATOM 2565 O O . VAL A 1 12 ? 4.422 -14.143 -3.137 1.00 0.00 12 VAL A O 6
ATOM 2578 N N . LEU A 1 13 ? 4.009 -11.992 -2.621 1.00 0.00 13 LEU A N 6
ATOM 2579 C CA . LEU A 1 13 ? 4.447 -11.491 -3.911 1.00 0.00 13 LEU A CA 6
ATOM 2580 C C . LEU A 1 13 ? 5.761 -10.724 -3.725 1.00 0.00 13 LEU A C 6
ATOM 2581 O O . LEU A 1 13 ? 6.687 -10.860 -4.526 1.00 0.00 13 LEU A O 6
ATOM 2597 N N . GLY A 1 14 ? 5.829 -9.914 -2.659 1.00 0.00 14 GLY A N 6
ATOM 2598 C CA . GLY A 1 14 ? 7.032 -9.121 -2.376 1.00 0.00 14 GLY A CA 6
ATOM 2599 C C . GLY A 1 14 ? 6.761 -7.610 -2.320 1.00 0.00 14 GLY A C 6
ATOM 2600 O O . GLY A 1 14 ? 7.675 -6.818 -2.091 1.00 0.00 14 GLY A O 6
ATOM 2604 N N . ILE A 1 15 ? 5.508 -7.214 -2.532 1.00 0.00 15 ILE A N 6
ATOM 2605 C CA . ILE A 1 15 ? 5.137 -5.798 -2.500 1.00 0.00 15 ILE A CA 6
ATOM 2606 C C . ILE A 1 15 ? 3.678 -5.641 -2.094 1.00 0.00 15 ILE A C 6
ATOM 2607 O O . ILE A 1 15 ? 3.038 -6.605 -1.693 1.00 0.00 15 ILE A O 6
ATOM 2623 N N . CYS A 1 16 ? 3.160 -4.421 -2.209 1.00 0.00 16 CYS A N 6
ATOM 2624 C CA . CYS A 1 16 ? 1.776 -4.159 -1.859 1.00 0.00 16 CYS A CA 6
ATOM 2625 C C . CYS A 1 16 ? 0.880 -4.336 -3.077 1.00 0.00 16 CYS A C 6
ATOM 2626 O O . CYS A 1 16 ? 1.258 -3.991 -4.198 1.00 0.00 16 CYS A O 6
ATOM 2633 N N . THR A 1 17 ? -0.306 -4.877 -2.847 1.00 0.00 17 THR A N 6
ATOM 2634 C CA . THR A 1 17 ? -1.262 -5.106 -3.932 1.00 0.00 17 THR A CA 6
ATOM 2635 C C . THR A 1 17 ? -2.614 -4.506 -3.590 1.00 0.00 17 THR A C 6
ATOM 2636 O O . THR A 1 17 ? -2.932 -4.300 -2.419 1.00 0.00 17 THR A O 6
ATOM 2647 N N . ILE A 1 18 ? -3.407 -4.227 -4.615 1.00 0.00 18 ILE A N 6
ATOM 2648 C CA . ILE A 1 18 ? -4.711 -3.654 -4.406 1.00 0.00 18 ILE A CA 6
ATOM 2649 C C . ILE A 1 18 ? -5.565 -4.579 -3.551 1.00 0.00 18 ILE A C 6
ATOM 2650 O O . ILE A 1 18 ? -5.648 -5.780 -3.809 1.00 0.00 18 ILE A O 6
ATOM 2666 N N . THR A 1 19 ? -6.197 -4.013 -2.531 1.00 0.00 19 THR A N 6
ATOM 2667 C CA . THR A 1 19 ? -7.044 -4.796 -1.642 1.00 0.00 19 THR A CA 6
ATOM 2668 C C . THR A 1 19 ? -8.464 -4.875 -2.188 1.00 0.00 19 THR A C 6
ATOM 2669 O O . THR A 1 19 ? -8.894 -4.016 -2.958 1.00 0.00 19 THR A O 6
ATOM 2680 N N . LEU A 1 20 ? -9.191 -5.908 -1.785 1.00 0.00 20 LEU A N 6
ATOM 2681 C CA . LEU A 1 20 ? -10.559 -6.090 -2.237 1.00 0.00 20 LEU A CA 6
ATOM 2682 C C . LEU A 1 20 ? -11.441 -4.940 -1.759 1.00 0.00 20 LEU A C 6
ATOM 2683 O O . LEU A 1 20 ? -12.474 -4.646 -2.359 1.00 0.00 20 LEU A O 6
ATOM 2699 N N . SER A 1 21 ? -11.026 -4.296 -0.676 1.00 0.00 21 SER A N 6
ATOM 2700 C CA . SER A 1 21 ? -11.788 -3.185 -0.122 1.00 0.00 21 SER A CA 6
ATOM 2701 C C . SER A 1 21 ? -11.871 -2.040 -1.125 1.00 0.00 21 SER A C 6
ATOM 2702 O O . SER A 1 21 ? -12.776 -1.212 -1.061 1.00 0.00 21 SER A O 6
ATOM 2710 N N . ARG A 1 22 ? -10.924 -2.006 -2.054 1.00 0.00 22 ARG A N 6
ATOM 2711 C CA . ARG A 1 22 ? -10.899 -0.958 -3.067 1.00 0.00 22 ARG A CA 6
ATOM 2712 C C . ARG A 1 22 ? -12.213 -0.936 -3.836 1.00 0.00 22 ARG A C 6
ATOM 2713 O O . ARG A 1 22 ? -12.673 0.125 -4.259 1.00 0.00 22 ARG A O 6
ATOM 2734 N N . ILE A 1 23 ? -12.807 -2.111 -4.019 1.00 0.00 23 ILE A N 6
ATOM 2735 C CA . ILE A 1 23 ? -14.069 -2.208 -4.746 1.00 0.00 23 ILE A CA 6
ATOM 2736 C C . ILE A 1 23 ? -14.996 -1.056 -4.382 1.00 0.00 23 ILE A C 6
ATOM 2737 O O . ILE A 1 23 ? -15.065 -0.050 -5.087 1.00 0.00 23 ILE A O 6
ATOM 2753 N N . GLU A 1 24 ? -15.699 -1.209 -3.278 1.00 0.00 24 GLU A N 6
ATOM 2754 C CA . GLU A 1 24 ? -16.623 -0.174 -2.816 1.00 0.00 24 GLU A CA 6
ATOM 2755 C C . GLU A 1 24 ? -16.582 -0.044 -1.292 1.00 0.00 24 GLU A C 6
ATOM 2756 O O . GLU A 1 24 ? -15.626 0.489 -0.729 1.00 0.00 24 GLU A O 6
ATOM 2768 N N . HIS A 1 25 ? -17.625 -0.536 -0.628 1.00 0.00 25 HIS A N 6
ATOM 2769 C CA . HIS A 1 25 ? -17.702 -0.469 0.829 1.00 0.00 25 HIS A CA 6
ATOM 2770 C C . HIS A 1 25 ? -17.556 0.975 1.314 1.00 0.00 25 HIS A C 6
ATOM 2771 O O . HIS A 1 25 ? -16.574 1.327 1.978 1.00 0.00 25 HIS A O 6
ATOM 2785 N N . PRO A 1 26 ? -18.512 1.812 0.996 1.00 0.00 26 PRO A N 6
ATOM 2786 C CA . PRO A 1 26 ? -18.495 3.250 1.399 1.00 0.00 26 PRO A CA 6
ATOM 2787 C C . PRO A 1 26 ? -18.310 3.416 2.901 1.00 0.00 26 PRO A C 6
ATOM 2788 O O . PRO A 1 26 ? -17.646 4.346 3.356 1.00 0.00 26 PRO A O 6
ATOM 2799 N N . GLY A 1 27 ? -18.902 2.508 3.667 1.00 0.00 27 GLY A N 6
ATOM 2800 C CA . GLY A 1 27 ? -18.793 2.561 5.118 1.00 0.00 27 GLY A CA 6
ATOM 2801 C C . GLY A 1 27 ? -17.341 2.420 5.557 1.00 0.00 27 GLY A C 6
ATOM 2802 O O . GLY A 1 27 ? -16.899 3.085 6.494 1.00 0.00 27 GLY A O 6
ATOM 2806 N N . ASN A 1 28 ? -16.604 1.547 4.875 1.00 0.00 28 ASN A N 6
ATOM 2807 C CA . ASN A 1 28 ? -15.203 1.323 5.205 1.00 0.00 28 ASN A CA 6
ATOM 2808 C C . ASN A 1 28 ? -14.403 2.606 5.031 1.00 0.00 28 ASN A C 6
ATOM 2809 O O . ASN A 1 28 ? -13.527 2.919 5.838 1.00 0.00 28 ASN A O 6
ATOM 2820 N N . TYR A 1 29 ? -14.708 3.344 3.973 1.00 0.00 29 TYR A N 6
ATOM 2821 C CA . TYR A 1 29 ? -14.004 4.598 3.702 1.00 0.00 29 TYR A CA 6
ATOM 2822 C C . TYR A 1 29 ? -14.792 5.786 4.249 1.00 0.00 29 TYR A C 6
ATOM 2823 O O . TYR A 1 29 ? -14.368 6.935 4.125 1.00 0.00 29 TYR A O 6
ATOM 2841 N N . ASP A 1 30 ? -15.941 5.500 4.851 1.00 0.00 30 ASP A N 6
ATOM 2842 C CA . ASP A 1 30 ? -16.779 6.554 5.415 1.00 0.00 30 ASP A CA 6
ATOM 2843 C C . ASP A 1 30 ? -17.013 7.659 4.391 1.00 0.00 30 ASP A C 6
ATOM 2844 O O . ASP A 1 30 ? -16.820 8.839 4.684 1.00 0.00 30 ASP A O 6
ATOM 2853 N N . TYR A 1 31 ? -17.423 7.269 3.190 1.00 0.00 31 TYR A N 6
ATOM 2854 C CA . TYR A 1 31 ? -17.677 8.237 2.129 1.00 0.00 31 TYR A CA 6
ATOM 2855 C C . TYR A 1 31 ? -18.387 9.469 2.683 1.00 0.00 31 TYR A C 6
ATOM 2856 O O . TYR A 1 31 ? -19.304 9.296 3.469 1.00 0.00 31 TYR A O 6
ATOM 2889 N N . TRP A 1 2 ? 6.138 -0.553 3.400 1.00 0.00 2 TRP A N 7
ATOM 2890 C CA . TRP A 1 2 ? 5.197 0.558 3.317 1.00 0.00 2 TRP A CA 7
ATOM 2891 C C . TRP A 1 2 ? 4.283 0.392 2.107 1.00 0.00 2 TRP A C 7
ATOM 2892 O O . TRP A 1 2 ? 4.751 0.126 1.000 1.00 0.00 2 TRP A O 7
ATOM 2913 N N . CYS A 1 3 ? 2.979 0.551 2.328 1.00 0.00 3 CYS A N 7
ATOM 2914 C CA . CYS A 1 3 ? 2.003 0.414 1.249 1.00 0.00 3 CYS A CA 7
ATOM 2915 C C . CYS A 1 3 ? 1.218 1.697 1.064 1.00 0.00 3 CYS A C 7
ATOM 2916 O O . CYS A 1 3 ? 1.064 2.478 2.003 1.00 0.00 3 CYS A O 7
ATOM 2923 N N . GLN A 1 4 ? 0.709 1.905 -0.145 1.00 0.00 4 GLN A N 7
ATOM 2924 C CA . GLN A 1 4 ? -0.073 3.094 -0.435 1.00 0.00 4 GLN A CA 7
ATOM 2925 C C . GLN A 1 4 ? -1.560 2.845 -0.167 1.00 0.00 4 GLN A C 7
ATOM 2926 O O . GLN A 1 4 ? -1.976 1.704 0.037 1.00 0.00 4 GLN A O 7
ATOM 2940 N N . PRO A 1 5 ? -2.365 3.885 -0.169 1.00 0.00 5 PRO A N 7
ATOM 2941 C CA . PRO A 1 5 ? -3.833 3.764 0.073 1.00 0.00 5 PRO A CA 7
ATOM 2942 C C . PRO A 1 5 ? -4.501 2.854 -0.952 1.00 0.00 5 PRO A C 7
ATOM 2943 O O . PRO A 1 5 ? -4.195 2.912 -2.143 1.00 0.00 5 PRO A O 7
ATOM 2954 N N . GLY A 1 6 ? -5.423 2.028 -0.482 1.00 0.00 6 GLY A N 7
ATOM 2955 C CA . GLY A 1 6 ? -6.143 1.116 -1.364 1.00 0.00 6 GLY A CA 7
ATOM 2956 C C . GLY A 1 6 ? -5.330 -0.147 -1.645 1.00 0.00 6 GLY A C 7
ATOM 2957 O O . GLY A 1 6 ? -5.782 -1.032 -2.372 1.00 0.00 6 GLY A O 7
ATOM 2961 N N . TYR A 1 7 ? -4.134 -0.223 -1.064 1.00 0.00 7 TYR A N 7
ATOM 2962 C CA . TYR A 1 7 ? -3.263 -1.383 -1.251 1.00 0.00 7 TYR A CA 7
ATOM 2963 C C . TYR A 1 7 ? -2.922 -2.019 0.087 1.00 0.00 7 TYR A C 7
ATOM 2964 O O . TYR A 1 7 ? -3.120 -1.422 1.145 1.00 0.00 7 TYR A O 7
ATOM 2982 N N . ALA A 1 8 ? -2.404 -3.234 0.028 1.00 0.00 8 ALA A N 7
ATOM 2983 C CA . ALA A 1 8 ? -2.025 -3.950 1.236 1.00 0.00 8 ALA A CA 7
ATOM 2984 C C . ALA A 1 8 ? -0.753 -4.750 0.993 1.00 0.00 8 ALA A C 7
ATOM 2985 O O . ALA A 1 8 ? -0.612 -5.416 -0.031 1.00 0.00 8 ALA A O 7
ATOM 2992 N N . TYR A 1 9 ? 0.168 -4.681 1.941 1.00 0.00 9 TYR A N 7
ATOM 2993 C CA . TYR A 1 9 ? 1.424 -5.399 1.811 1.00 0.00 9 TYR A CA 7
ATOM 2994 C C . TYR A 1 9 ? 1.178 -6.849 1.421 1.00 0.00 9 TYR A C 7
ATOM 2995 O O . TYR A 1 9 ? 0.303 -7.510 1.979 1.00 0.00 9 TYR A O 7
ATOM 3013 N N . ASN A 1 10 ? 1.957 -7.332 0.455 1.00 0.00 10 ASN A N 7
ATOM 3014 C CA . ASN A 1 10 ? 1.813 -8.702 -0.013 1.00 0.00 10 ASN A CA 7
ATOM 3015 C C . ASN A 1 10 ? 3.107 -9.509 0.231 1.00 0.00 10 ASN A C 7
ATOM 3016 O O . ASN A 1 10 ? 4.030 -9.470 -0.584 1.00 0.00 10 ASN A O 7
ATOM 3027 N N . PRO A 1 11 ? 3.196 -10.230 1.335 1.00 0.00 11 PRO A N 7
ATOM 3028 C CA . PRO A 1 11 ? 4.400 -11.042 1.675 1.00 0.00 11 PRO A CA 7
ATOM 3029 C C . PRO A 1 11 ? 4.502 -12.308 0.836 1.00 0.00 11 PRO A C 7
ATOM 3030 O O . PRO A 1 11 ? 5.436 -13.094 0.992 1.00 0.00 11 PRO A O 7
ATOM 3041 N N . VAL A 1 12 ? 3.536 -12.497 -0.055 1.00 0.00 12 VAL A N 7
ATOM 3042 C CA . VAL A 1 12 ? 3.528 -13.673 -0.914 1.00 0.00 12 VAL A CA 7
ATOM 3043 C C . VAL A 1 12 ? 4.016 -13.300 -2.303 1.00 0.00 12 VAL A C 7
ATOM 3044 O O . VAL A 1 12 ? 4.412 -14.162 -3.088 1.00 0.00 12 VAL A O 7
ATOM 3057 N N . LEU A 1 13 ? 3.984 -12.005 -2.596 1.00 0.00 13 LEU A N 7
ATOM 3058 C CA . LEU A 1 13 ? 4.433 -11.511 -3.886 1.00 0.00 13 LEU A CA 7
ATOM 3059 C C . LEU A 1 13 ? 5.743 -10.739 -3.716 1.00 0.00 13 LEU A C 7
ATOM 3060 O O . LEU A 1 13 ? 6.677 -10.908 -4.499 1.00 0.00 13 LEU A O 7
ATOM 3076 N N . GLY A 1 14 ? 5.799 -9.896 -2.677 1.00 0.00 14 GLY A N 7
ATOM 3077 C CA . GLY A 1 14 ? 7.001 -9.110 -2.398 1.00 0.00 14 GLY A CA 7
ATOM 3078 C C . GLY A 1 14 ? 6.723 -7.601 -2.357 1.00 0.00 14 GLY A C 7
ATOM 3079 O O . GLY A 1 14 ? 7.642 -6.808 -2.149 1.00 0.00 14 GLY A O 7
ATOM 3083 N N . ILE A 1 15 ? 5.465 -7.210 -2.553 1.00 0.00 15 ILE A N 7
ATOM 3084 C CA . ILE A 1 15 ? 5.100 -5.796 -2.529 1.00 0.00 15 ILE A CA 7
ATOM 3085 C C . ILE A 1 15 ? 3.643 -5.633 -2.112 1.00 0.00 15 ILE A C 7
ATOM 3086 O O . ILE A 1 15 ? 3.006 -6.592 -1.697 1.00 0.00 15 ILE A O 7
ATOM 3102 N N . CYS A 1 16 ? 3.123 -4.414 -2.234 1.00 0.00 16 CYS A N 7
ATOM 3103 C CA . CYS A 1 16 ? 1.741 -4.147 -1.874 1.00 0.00 16 CYS A CA 7
ATOM 3104 C C . CYS A 1 16 ? 0.837 -4.333 -3.085 1.00 0.00 16 CYS A C 7
ATOM 3105 O O . CYS A 1 16 ? 1.201 -3.978 -4.207 1.00 0.00 16 CYS A O 7
ATOM 3112 N N . THR A 1 17 ? -0.340 -4.894 -2.842 1.00 0.00 17 THR A N 7
ATOM 3113 C CA . THR A 1 17 ? -1.305 -5.135 -3.915 1.00 0.00 17 THR A CA 7
ATOM 3114 C C . THR A 1 17 ? -2.662 -4.550 -3.558 1.00 0.00 17 THR A C 7
ATOM 3115 O O . THR A 1 17 ? -3.004 -4.423 -2.384 1.00 0.00 17 THR A O 7
ATOM 3126 N N . ILE A 1 18 ? -3.429 -4.193 -4.578 1.00 0.00 18 ILE A N 7
ATOM 3127 C CA . ILE A 1 18 ? -4.739 -3.619 -4.356 1.00 0.00 18 ILE A CA 7
ATOM 3128 C C . ILE A 1 18 ? -5.596 -4.562 -3.521 1.00 0.00 18 ILE A C 7
ATOM 3129 O O . ILE A 1 18 ? -5.654 -5.763 -3.782 1.00 0.00 18 ILE A O 7
ATOM 3145 N N . THR A 1 19 ? -6.260 -4.006 -2.518 1.00 0.00 19 THR A N 7
ATOM 3146 C CA . THR A 1 19 ? -7.110 -4.805 -1.646 1.00 0.00 19 THR A CA 7
ATOM 3147 C C . THR A 1 19 ? -8.521 -4.908 -2.216 1.00 0.00 19 THR A C 7
ATOM 3148 O O . THR A 1 19 ? -9.008 -3.983 -2.864 1.00 0.00 19 THR A O 7
ATOM 3159 N N . LEU A 1 20 ? -9.173 -6.039 -1.970 1.00 0.00 20 LEU A N 7
ATOM 3160 C CA . LEU A 1 20 ? -10.520 -6.253 -2.463 1.00 0.00 20 LEU A CA 7
ATOM 3161 C C . LEU A 1 20 ? -11.458 -5.181 -1.930 1.00 0.00 20 LEU A C 7
ATOM 3162 O O . LEU A 1 20 ? -12.471 -4.862 -2.550 1.00 0.00 20 LEU A O 7
ATOM 3178 N N . SER A 1 21 ? -11.119 -4.636 -0.777 1.00 0.00 21 SER A N 7
ATOM 3179 C CA . SER A 1 21 ? -11.947 -3.610 -0.152 1.00 0.00 21 SER A CA 7
ATOM 3180 C C . SER A 1 21 ? -12.159 -2.427 -1.100 1.00 0.00 21 SER A C 7
ATOM 3181 O O . SER A 1 21 ? -13.243 -1.832 -1.134 1.00 0.00 21 SER A O 7
ATOM 3189 N N . ARG A 1 22 ? -11.123 -2.095 -1.864 1.00 0.00 22 ARG A N 7
ATOM 3190 C CA . ARG A 1 22 ? -11.205 -0.985 -2.806 1.00 0.00 22 ARG A CA 7
ATOM 3191 C C . ARG A 1 22 ? -12.361 -1.186 -3.776 1.00 0.00 22 ARG A C 7
ATOM 3192 O O . ARG A 1 22 ? -13.058 -0.233 -4.123 1.00 0.00 22 ARG A O 7
ATOM 3213 N N . ILE A 1 23 ? -12.556 -2.427 -4.211 1.00 0.00 23 ILE A N 7
ATOM 3214 C CA . ILE A 1 23 ? -13.637 -2.738 -5.140 1.00 0.00 23 ILE A CA 7
ATOM 3215 C C . ILE A 1 23 ? -14.885 -1.934 -4.809 1.00 0.00 23 ILE A C 7
ATOM 3216 O O . ILE A 1 23 ? -15.105 -0.857 -5.363 1.00 0.00 23 ILE A O 7
ATOM 3232 N N . GLU A 1 24 ? -15.693 -2.462 -3.908 1.00 0.00 24 GLU A N 7
ATOM 3233 C CA . GLU A 1 24 ? -16.923 -1.784 -3.509 1.00 0.00 24 GLU A CA 7
ATOM 3234 C C . GLU A 1 24 ? -17.192 -1.968 -2.017 1.00 0.00 24 GLU A C 7
ATOM 3235 O O . GLU A 1 24 ? -18.235 -2.495 -1.630 1.00 0.00 24 GLU A O 7
ATOM 3247 N N . HIS A 1 25 ? -16.248 -1.533 -1.183 1.00 0.00 25 HIS A N 7
ATOM 3248 C CA . HIS A 1 25 ? -16.412 -1.657 0.265 1.00 0.00 25 HIS A CA 7
ATOM 3249 C C . HIS A 1 25 ? -16.011 -0.358 0.963 1.00 0.00 25 HIS A C 7
ATOM 3250 O O . HIS A 1 25 ? -14.965 -0.291 1.608 1.00 0.00 25 HIS A O 7
ATOM 3264 N N . PRO A 1 26 ? -16.816 0.665 0.840 1.00 0.00 26 PRO A N 7
ATOM 3265 C CA . PRO A 1 26 ? -16.540 1.997 1.468 1.00 0.00 26 PRO A CA 7
ATOM 3266 C C . PRO A 1 26 ? -16.306 1.889 2.972 1.00 0.00 26 PRO A C 7
ATOM 3267 O O . PRO A 1 26 ? -15.485 2.612 3.537 1.00 0.00 26 PRO A O 7
ATOM 3278 N N . GLY A 1 27 ? -17.034 0.983 3.614 1.00 0.00 27 GLY A N 7
ATOM 3279 C CA . GLY A 1 27 ? -16.899 0.789 5.053 1.00 0.00 27 GLY A CA 7
ATOM 3280 C C . GLY A 1 27 ? -15.479 0.371 5.419 1.00 0.00 27 GLY A C 7
ATOM 3281 O O . GLY A 1 27 ? -14.932 0.813 6.428 1.00 0.00 27 GLY A O 7
ATOM 3285 N N . ASN A 1 28 ? -14.890 -0.485 4.596 1.00 0.00 28 ASN A N 7
ATOM 3286 C CA . ASN A 1 28 ? -13.534 -0.960 4.840 1.00 0.00 28 ASN A CA 7
ATOM 3287 C C . ASN A 1 28 ? -13.421 -1.561 6.238 1.00 0.00 28 ASN A C 7
ATOM 3288 O O . ASN A 1 28 ? -12.395 -1.417 6.904 1.00 0.00 28 ASN A O 7
ATOM 3299 N N . TYR A 1 29 ? -14.478 -2.237 6.672 1.00 0.00 29 TYR A N 7
ATOM 3300 C CA . TYR A 1 29 ? -14.490 -2.865 7.990 1.00 0.00 29 TYR A CA 7
ATOM 3301 C C . TYR A 1 29 ? -14.238 -1.827 9.081 1.00 0.00 29 TYR A C 7
ATOM 3302 O O . TYR A 1 29 ? -13.816 -2.166 10.187 1.00 0.00 29 TYR A O 7
ATOM 3320 N N . ASP A 1 30 ? -14.497 -0.564 8.763 1.00 0.00 30 ASP A N 7
ATOM 3321 C CA . ASP A 1 30 ? -14.295 0.514 9.723 1.00 0.00 30 ASP A CA 7
ATOM 3322 C C . ASP A 1 30 ? -12.901 0.426 10.338 1.00 0.00 30 ASP A C 7
ATOM 3323 O O . ASP A 1 30 ? -12.731 0.609 11.543 1.00 0.00 30 ASP A O 7
ATOM 3332 N N . TYR A 1 31 ? -11.907 0.143 9.500 1.00 0.00 31 TYR A N 7
ATOM 3333 C CA . TYR A 1 31 ? -10.532 0.033 9.974 1.00 0.00 31 TYR A CA 7
ATOM 3334 C C . TYR A 1 31 ? -10.012 1.393 10.425 1.00 0.00 31 TYR A C 7
ATOM 3335 O O . TYR A 1 31 ? -10.070 2.320 9.635 1.00 0.00 31 TYR A O 7
ATOM 3368 N N . TRP A 1 2 ? 5.987 -0.525 3.503 1.00 0.00 2 TRP A N 8
ATOM 3369 C CA . TRP A 1 2 ? 5.024 0.567 3.394 1.00 0.00 2 TRP A CA 8
ATOM 3370 C C . TRP A 1 2 ? 4.142 0.377 2.166 1.00 0.00 2 TRP A C 8
ATOM 3371 O O . TRP A 1 2 ? 4.640 0.117 1.071 1.00 0.00 2 TRP A O 8
ATOM 3392 N N . CYS A 1 3 ? 2.830 0.509 2.357 1.00 0.00 3 CYS A N 8
ATOM 3393 C CA . CYS A 1 3 ? 1.884 0.347 1.258 1.00 0.00 3 CYS A CA 8
ATOM 3394 C C . CYS A 1 3 ? 1.072 1.621 1.050 1.00 0.00 3 CYS A C 8
ATOM 3395 O O . CYS A 1 3 ? 0.828 2.387 1.982 1.00 0.00 3 CYS A O 8
ATOM 3402 N N . GLN A 1 4 ? 0.661 1.838 -0.196 1.00 0.00 4 GLN A N 8
ATOM 3403 C CA . GLN A 1 4 ? -0.113 3.019 -0.540 1.00 0.00 4 GLN A CA 8
ATOM 3404 C C . GLN A 1 4 ? -1.603 2.786 -0.266 1.00 0.00 4 GLN A C 8
ATOM 3405 O O . GLN A 1 4 ? -2.026 1.655 -0.028 1.00 0.00 4 GLN A O 8
ATOM 3419 N N . PRO A 1 5 ? -2.402 3.831 -0.298 1.00 0.00 5 PRO A N 8
ATOM 3420 C CA . PRO A 1 5 ? -3.870 3.726 -0.052 1.00 0.00 5 PRO A CA 8
ATOM 3421 C C . PRO A 1 5 ? -4.546 2.789 -1.047 1.00 0.00 5 PRO A C 8
ATOM 3422 O O . PRO A 1 5 ? -4.258 2.822 -2.244 1.00 0.00 5 PRO A O 8
ATOM 3433 N N . GLY A 1 6 ? -5.453 1.970 -0.546 1.00 0.00 6 GLY A N 8
ATOM 3434 C CA . GLY A 1 6 ? -6.180 1.033 -1.398 1.00 0.00 6 GLY A CA 8
ATOM 3435 C C . GLY A 1 6 ? -5.358 -0.225 -1.675 1.00 0.00 6 GLY A C 8
ATOM 3436 O O . GLY A 1 6 ? -5.804 -1.119 -2.395 1.00 0.00 6 GLY A O 8
ATOM 3440 N N . TYR A 1 7 ? -4.159 -0.290 -1.098 1.00 0.00 7 TYR A N 8
ATOM 3441 C CA . TYR A 1 7 ? -3.280 -1.446 -1.281 1.00 0.00 7 TYR A CA 8
ATOM 3442 C C . TYR A 1 7 ? -2.944 -2.077 0.058 1.00 0.00 7 TYR A C 8
ATOM 3443 O O . TYR A 1 7 ? -3.165 -1.484 1.114 1.00 0.00 7 TYR A O 8
ATOM 3461 N N . ALA A 1 8 ? -2.406 -3.284 0.005 1.00 0.00 8 ALA A N 8
ATOM 3462 C CA . ALA A 1 8 ? -2.028 -3.994 1.217 1.00 0.00 8 ALA A CA 8
ATOM 3463 C C . ALA A 1 8 ? -0.752 -4.793 0.981 1.00 0.00 8 ALA A C 8
ATOM 3464 O O . ALA A 1 8 ? -0.602 -5.460 -0.042 1.00 0.00 8 ALA A O 8
ATOM 3471 N N . TYR A 1 9 ? 0.165 -4.724 1.935 1.00 0.00 9 TYR A N 8
ATOM 3472 C CA . TYR A 1 9 ? 1.425 -5.441 1.815 1.00 0.00 9 TYR A CA 8
ATOM 3473 C C . TYR A 1 9 ? 1.186 -6.885 1.406 1.00 0.00 9 TYR A C 8
ATOM 3474 O O . TYR A 1 9 ? 0.305 -7.554 1.947 1.00 0.00 9 TYR A O 8
ATOM 3492 N N . ASN A 1 10 ? 1.974 -7.355 0.441 1.00 0.00 10 ASN A N 8
ATOM 3493 C CA . ASN A 1 10 ? 1.838 -8.721 -0.043 1.00 0.00 10 ASN A CA 8
ATOM 3494 C C . ASN A 1 10 ? 3.135 -9.524 0.201 1.00 0.00 10 ASN A C 8
ATOM 3495 O O . ASN A 1 10 ? 4.062 -9.471 -0.608 1.00 0.00 10 ASN A O 8
ATOM 3506 N N . PRO A 1 11 ? 3.221 -10.256 1.296 1.00 0.00 11 PRO A N 8
ATOM 3507 C CA . PRO A 1 11 ? 4.427 -11.064 1.636 1.00 0.00 11 PRO A CA 8
ATOM 3508 C C . PRO A 1 11 ? 4.544 -12.318 0.780 1.00 0.00 11 PRO A C 8
ATOM 3509 O O . PRO A 1 11 ? 5.490 -13.093 0.921 1.00 0.00 11 PRO A O 8
ATOM 3520 N N . VAL A 1 12 ? 3.577 -12.510 -0.109 1.00 0.00 12 VAL A N 8
ATOM 3521 C CA . VAL A 1 12 ? 3.580 -13.674 -0.982 1.00 0.00 12 VAL A CA 8
ATOM 3522 C C . VAL A 1 12 ? 4.073 -13.284 -2.363 1.00 0.00 12 VAL A C 8
ATOM 3523 O O . VAL A 1 12 ? 4.469 -14.138 -3.157 1.00 0.00 12 VAL A O 8
ATOM 3536 N N . LEU A 1 13 ? 4.045 -11.985 -2.640 1.00 0.00 13 LEU A N 8
ATOM 3537 C CA . LEU A 1 13 ? 4.498 -11.477 -3.920 1.00 0.00 13 LEU A CA 8
ATOM 3538 C C . LEU A 1 13 ? 5.808 -10.709 -3.727 1.00 0.00 13 LEU A C 8
ATOM 3539 O O . LEU A 1 13 ? 6.746 -10.859 -4.511 1.00 0.00 13 LEU A O 8
ATOM 3555 N N . GLY A 1 14 ? 5.860 -9.889 -2.670 1.00 0.00 14 GLY A N 8
ATOM 3556 C CA . GLY A 1 14 ? 7.060 -9.101 -2.373 1.00 0.00 14 GLY A CA 8
ATOM 3557 C C . GLY A 1 14 ? 6.778 -7.596 -2.304 1.00 0.00 14 GLY A C 8
ATOM 3558 O O . GLY A 1 14 ? 7.690 -6.804 -2.066 1.00 0.00 14 GLY A O 8
ATOM 3562 N N . ILE A 1 15 ? 5.522 -7.204 -2.511 1.00 0.00 15 ILE A N 8
ATOM 3563 C CA . ILE A 1 15 ? 5.150 -5.793 -2.463 1.00 0.00 15 ILE A CA 8
ATOM 3564 C C . ILE A 1 15 ? 3.689 -5.647 -2.060 1.00 0.00 15 ILE A C 8
ATOM 3565 O O . ILE A 1 15 ? 3.056 -6.614 -1.657 1.00 0.00 15 ILE A O 8
ATOM 3581 N N . CYS A 1 16 ? 3.161 -4.434 -2.178 1.00 0.00 16 CYS A N 8
ATOM 3582 C CA . CYS A 1 16 ? 1.773 -4.183 -1.830 1.00 0.00 16 CYS A CA 8
ATOM 3583 C C . CYS A 1 16 ? 0.885 -4.355 -3.053 1.00 0.00 16 CYS A C 8
ATOM 3584 O O . CYS A 1 16 ? 1.264 -3.989 -4.166 1.00 0.00 16 CYS A O 8
ATOM 3591 N N . THR A 1 17 ? -0.297 -4.917 -2.831 1.00 0.00 17 THR A N 8
ATOM 3592 C CA . THR A 1 17 ? -1.245 -5.145 -3.920 1.00 0.00 17 THR A CA 8
ATOM 3593 C C . THR A 1 17 ? -2.602 -4.550 -3.582 1.00 0.00 17 THR A C 8
ATOM 3594 O O . THR A 1 17 ? -2.951 -4.400 -2.413 1.00 0.00 17 THR A O 8
ATOM 3605 N N . ILE A 1 18 ? -3.364 -4.216 -4.611 1.00 0.00 18 ILE A N 8
ATOM 3606 C CA . ILE A 1 18 ? -4.673 -3.640 -4.408 1.00 0.00 18 ILE A CA 8
ATOM 3607 C C . ILE A 1 18 ? -5.535 -4.567 -3.558 1.00 0.00 18 ILE A C 8
ATOM 3608 O O . ILE A 1 18 ? -5.604 -5.770 -3.808 1.00 0.00 18 ILE A O 8
ATOM 3624 N N . THR A 1 19 ? -6.190 -3.999 -2.551 1.00 0.00 19 THR A N 8
ATOM 3625 C CA . THR A 1 19 ? -7.041 -4.785 -1.667 1.00 0.00 19 THR A CA 8
ATOM 3626 C C . THR A 1 19 ? -8.482 -4.785 -2.166 1.00 0.00 19 THR A C 8
ATOM 3627 O O . THR A 1 19 ? -8.879 -3.917 -2.942 1.00 0.00 19 THR A O 8
ATOM 3638 N N . LEU A 1 20 ? -9.259 -5.762 -1.712 1.00 0.00 20 LEU A N 8
ATOM 3639 C CA . LEU A 1 20 ? -10.656 -5.868 -2.112 1.00 0.00 20 LEU A CA 8
ATOM 3640 C C . LEU A 1 20 ? -11.433 -4.635 -1.663 1.00 0.00 20 LEU A C 8
ATOM 3641 O O . LEU A 1 20 ? -12.440 -4.271 -2.266 1.00 0.00 20 LEU A O 8
ATOM 3657 N N . SER A 1 21 ? -10.960 -4.002 -0.597 1.00 0.00 21 SER A N 8
ATOM 3658 C CA . SER A 1 21 ? -11.624 -2.817 -0.062 1.00 0.00 21 SER A CA 8
ATOM 3659 C C . SER A 1 21 ? -11.812 -1.773 -1.155 1.00 0.00 21 SER A C 8
ATOM 3660 O O . SER A 1 21 ? -12.829 -1.083 -1.183 1.00 0.00 21 SER A O 8
ATOM 3668 N N . ARG A 1 22 ? -10.830 -1.666 -2.051 1.00 0.00 22 ARG A N 8
ATOM 3669 C CA . ARG A 1 22 ? -10.902 -0.695 -3.137 1.00 0.00 22 ARG A CA 8
ATOM 3670 C C . ARG A 1 22 ? -12.325 -0.599 -3.669 1.00 0.00 22 ARG A C 8
ATOM 3671 O O . ARG A 1 22 ? -12.747 0.455 -4.145 1.00 0.00 22 ARG A O 8
ATOM 3692 N N . ILE A 1 23 ? -13.059 -1.704 -3.585 1.00 0.00 23 ILE A N 8
ATOM 3693 C CA . ILE A 1 23 ? -14.434 -1.726 -4.066 1.00 0.00 23 ILE A CA 8
ATOM 3694 C C . ILE A 1 23 ? -15.370 -2.295 -3.004 1.00 0.00 23 ILE A C 8
ATOM 3695 O O . ILE A 1 23 ? -15.941 -3.372 -3.176 1.00 0.00 23 ILE A O 8
ATOM 3711 N N . GLU A 1 24 ? -15.518 -1.565 -1.908 1.00 0.00 24 GLU A N 8
ATOM 3712 C CA . GLU A 1 24 ? -16.388 -1.998 -0.813 1.00 0.00 24 GLU A CA 8
ATOM 3713 C C . GLU A 1 24 ? -17.004 -0.795 -0.110 1.00 0.00 24 GLU A C 8
ATOM 3714 O O . GLU A 1 24 ? -17.049 -0.740 1.119 1.00 0.00 24 GLU A O 8
ATOM 3726 N N . HIS A 1 25 ? -17.470 0.167 -0.893 1.00 0.00 25 HIS A N 8
ATOM 3727 C CA . HIS A 1 25 ? -18.075 1.367 -0.334 1.00 0.00 25 HIS A CA 8
ATOM 3728 C C . HIS A 1 25 ? -18.717 2.208 -1.446 1.00 0.00 25 HIS A C 8
ATOM 3729 O O . HIS A 1 25 ? -18.421 3.395 -1.608 1.00 0.00 25 HIS A O 8
ATOM 3743 N N . PRO A 1 26 ? -19.588 1.613 -2.216 1.00 0.00 26 PRO A N 8
ATOM 3744 C CA . PRO A 1 26 ? -20.282 2.316 -3.333 1.00 0.00 26 PRO A CA 8
ATOM 3745 C C . PRO A 1 26 ? -21.199 3.422 -2.825 1.00 0.00 26 PRO A C 8
ATOM 3746 O O . PRO A 1 26 ? -21.391 4.438 -3.494 1.00 0.00 26 PRO A O 8
ATOM 3757 N N . GLY A 1 27 ? -21.762 3.219 -1.638 1.00 0.00 27 GLY A N 8
ATOM 3758 C CA . GLY A 1 27 ? -22.655 4.209 -1.052 1.00 0.00 27 GLY A CA 8
ATOM 3759 C C . GLY A 1 27 ? -21.920 5.519 -0.791 1.00 0.00 27 GLY A C 8
ATOM 3760 O O . GLY A 1 27 ? -22.441 6.599 -1.069 1.00 0.00 27 GLY A O 8
ATOM 3764 N N . ASN A 1 28 ? -20.706 5.415 -0.255 1.00 0.00 28 ASN A N 8
ATOM 3765 C CA . ASN A 1 28 ? -19.906 6.596 0.036 1.00 0.00 28 ASN A CA 8
ATOM 3766 C C . ASN A 1 28 ? -19.450 7.271 -1.251 1.00 0.00 28 ASN A C 8
ATOM 3767 O O . ASN A 1 28 ? -19.407 8.499 -1.336 1.00 0.00 28 ASN A O 8
ATOM 3778 N N . TYR A 1 29 ? -19.107 6.457 -2.246 1.00 0.00 29 TYR A N 8
ATOM 3779 C CA . TYR A 1 29 ? -18.646 6.981 -3.529 1.00 0.00 29 TYR A CA 8
ATOM 3780 C C . TYR A 1 29 ? -19.631 6.635 -4.639 1.00 0.00 29 TYR A C 8
ATOM 3781 O O . TYR A 1 29 ? -19.296 5.912 -5.577 1.00 0.00 29 TYR A O 8
ATOM 3799 N N . ASP A 1 30 ? -20.848 7.154 -4.526 1.00 0.00 30 ASP A N 8
ATOM 3800 C CA . ASP A 1 30 ? -21.875 6.891 -5.526 1.00 0.00 30 ASP A CA 8
ATOM 3801 C C . ASP A 1 30 ? -21.439 7.414 -6.890 1.00 0.00 30 ASP A C 8
ATOM 3802 O O . ASP A 1 30 ? -21.667 6.770 -7.915 1.00 0.00 30 ASP A O 8
ATOM 3811 N N . TYR A 1 31 ? -20.810 8.585 -6.897 1.00 0.00 31 TYR A N 8
ATOM 3812 C CA . TYR A 1 31 ? -20.345 9.184 -8.142 1.00 0.00 31 TYR A CA 8
ATOM 3813 C C . TYR A 1 31 ? -21.435 9.120 -9.208 1.00 0.00 31 TYR A C 8
ATOM 3814 O O . TYR A 1 31 ? -22.240 10.036 -9.259 1.00 0.00 31 TYR A O 8
ATOM 3847 N N . TRP A 1 2 ? 6.100 -0.642 3.407 1.00 0.00 2 TRP A N 9
ATOM 3848 C CA . TRP A 1 2 ? 5.123 0.439 3.379 1.00 0.00 2 TRP A CA 9
ATOM 3849 C C . TRP A 1 2 ? 4.224 0.312 2.155 1.00 0.00 2 TRP A C 9
ATOM 3850 O O . TRP A 1 2 ? 4.706 0.090 1.044 1.00 0.00 2 TRP A O 9
ATOM 3871 N N . CYS A 1 3 ? 2.916 0.451 2.367 1.00 0.00 3 CYS A N 9
ATOM 3872 C CA . CYS A 1 3 ? 1.953 0.345 1.272 1.00 0.00 3 CYS A CA 9
ATOM 3873 C C . CYS A 1 3 ? 1.132 1.634 1.101 1.00 0.00 3 CYS A C 9
ATOM 3874 O O . CYS A 1 3 ? 0.946 2.382 2.062 1.00 0.00 3 CYS A O 9
ATOM 3881 N N . GLN A 1 4 ? 0.654 1.880 -0.112 1.00 0.00 4 GLN A N 9
ATOM 3882 C CA . GLN A 1 4 ? -0.126 3.074 -0.387 1.00 0.00 4 GLN A CA 9
ATOM 3883 C C . GLN A 1 4 ? -1.619 2.817 -0.153 1.00 0.00 4 GLN A C 9
ATOM 3884 O O . GLN A 1 4 ? -2.040 1.670 0.000 1.00 0.00 4 GLN A O 9
ATOM 3898 N N . PRO A 1 5 ? -2.423 3.860 -0.128 1.00 0.00 5 PRO A N 9
ATOM 3899 C CA . PRO A 1 5 ? -3.895 3.732 0.081 1.00 0.00 5 PRO A CA 9
ATOM 3900 C C . PRO A 1 5 ? -4.539 2.838 -0.973 1.00 0.00 5 PRO A C 9
ATOM 3901 O O . PRO A 1 5 ? -4.205 2.914 -2.155 1.00 0.00 5 PRO A O 9
ATOM 3912 N N . GLY A 1 6 ? -5.468 2.003 -0.537 1.00 0.00 6 GLY A N 9
ATOM 3913 C CA . GLY A 1 6 ? -6.165 1.102 -1.448 1.00 0.00 6 GLY A CA 9
ATOM 3914 C C . GLY A 1 6 ? -5.338 -0.150 -1.734 1.00 0.00 6 GLY A C 9
ATOM 3915 O O . GLY A 1 6 ? -5.767 -1.026 -2.485 1.00 0.00 6 GLY A O 9
ATOM 3919 N N . TYR A 1 7 ? -4.156 -0.229 -1.127 1.00 0.00 7 TYR A N 9
ATOM 3920 C CA . TYR A 1 7 ? -3.273 -1.379 -1.314 1.00 0.00 7 TYR A CA 9
ATOM 3921 C C . TYR A 1 7 ? -2.921 -2.010 0.027 1.00 0.00 7 TYR A C 9
ATOM 3922 O O . TYR A 1 7 ? -3.124 -1.413 1.083 1.00 0.00 7 TYR A O 9
ATOM 3940 N N . ALA A 1 8 ? -2.387 -3.218 -0.027 1.00 0.00 8 ALA A N 9
ATOM 3941 C CA . ALA A 1 8 ? -1.994 -3.928 1.184 1.00 0.00 8 ALA A CA 9
ATOM 3942 C C . ALA A 1 8 ? -0.736 -4.751 0.928 1.00 0.00 8 ALA A C 9
ATOM 3943 O O . ALA A 1 8 ? -0.612 -5.405 -0.107 1.00 0.00 8 ALA A O 9
ATOM 3950 N N . TYR A 1 9 ? 0.192 -4.716 1.876 1.00 0.00 9 TYR A N 9
ATOM 3951 C CA . TYR A 1 9 ? 1.436 -5.455 1.733 1.00 0.00 9 TYR A CA 9
ATOM 3952 C C . TYR A 1 9 ? 1.161 -6.896 1.341 1.00 0.00 9 TYR A C 9
ATOM 3953 O O . TYR A 1 9 ? 0.245 -7.529 1.867 1.00 0.00 9 TYR A O 9
ATOM 3971 N N . ASN A 1 10 ? 1.956 -7.404 0.405 1.00 0.00 10 ASN A N 9
ATOM 3972 C CA . ASN A 1 10 ? 1.790 -8.770 -0.065 1.00 0.00 10 ASN A CA 9
ATOM 3973 C C . ASN A 1 10 ? 3.066 -9.591 0.207 1.00 0.00 10 ASN A C 9
ATOM 3974 O O . ASN A 1 10 ? 3.965 -9.657 -0.632 1.00 0.00 10 ASN A O 9
ATOM 3985 N N . PRO A 1 11 ? 3.162 -10.208 1.364 1.00 0.00 11 PRO A N 9
ATOM 3986 C CA . PRO A 1 11 ? 4.350 -11.030 1.751 1.00 0.00 11 PRO A CA 9
ATOM 3987 C C . PRO A 1 11 ? 4.490 -12.281 0.887 1.00 0.00 11 PRO A C 9
ATOM 3988 O O . PRO A 1 11 ? 5.419 -13.068 1.071 1.00 0.00 11 PRO A O 9
ATOM 3999 N N . VAL A 1 12 ? 3.562 -12.463 -0.047 1.00 0.00 12 VAL A N 9
ATOM 4000 C CA . VAL A 1 12 ? 3.592 -13.633 -0.919 1.00 0.00 12 VAL A CA 9
ATOM 4001 C C . VAL A 1 12 ? 4.115 -13.256 -2.293 1.00 0.00 12 VAL A C 9
ATOM 4002 O O . VAL A 1 12 ? 4.560 -14.112 -3.058 1.00 0.00 12 VAL A O 9
ATOM 4015 N N . LEU A 1 13 ? 4.057 -11.968 -2.596 1.00 0.00 13 LEU A N 9
ATOM 4016 C CA . LEU A 1 13 ? 4.538 -11.472 -3.874 1.00 0.00 13 LEU A CA 9
ATOM 4017 C C . LEU A 1 13 ? 5.833 -10.689 -3.667 1.00 0.00 13 LEU A C 9
ATOM 4018 O O . LEU A 1 13 ? 6.780 -10.821 -4.442 1.00 0.00 13 LEU A O 9
ATOM 4034 N N . GLY A 1 14 ? 5.865 -9.879 -2.605 1.00 0.00 14 GLY A N 9
ATOM 4035 C CA . GLY A 1 14 ? 7.052 -9.086 -2.289 1.00 0.00 14 GLY A CA 9
ATOM 4036 C C . GLY A 1 14 ? 6.756 -7.582 -2.246 1.00 0.00 14 GLY A C 9
ATOM 4037 O O . GLY A 1 14 ? 7.641 -6.785 -1.935 1.00 0.00 14 GLY A O 9
ATOM 4041 N N . ILE A 1 15 ? 5.518 -7.199 -2.557 1.00 0.00 15 ILE A N 9
ATOM 4042 C CA . ILE A 1 15 ? 5.134 -5.789 -2.542 1.00 0.00 15 ILE A CA 9
ATOM 4043 C C . ILE A 1 15 ? 3.668 -5.638 -2.157 1.00 0.00 15 ILE A C 9
ATOM 4044 O O . ILE A 1 15 ? 3.024 -6.607 -1.760 1.00 0.00 15 ILE A O 9
ATOM 4060 N N . CYS A 1 16 ? 3.144 -4.419 -2.280 1.00 0.00 16 CYS A N 9
ATOM 4061 C CA . CYS A 1 16 ? 1.757 -4.164 -1.944 1.00 0.00 16 CYS A CA 9
ATOM 4062 C C . CYS A 1 16 ? 0.874 -4.348 -3.166 1.00 0.00 16 CYS A C 9
ATOM 4063 O O . CYS A 1 16 ? 1.259 -4.010 -4.286 1.00 0.00 16 CYS A O 9
ATOM 4070 N N . THR A 1 17 ? -0.314 -4.887 -2.935 1.00 0.00 17 THR A N 9
ATOM 4071 C CA . THR A 1 17 ? -1.267 -5.122 -4.017 1.00 0.00 17 THR A CA 9
ATOM 4072 C C . THR A 1 17 ? -2.633 -4.553 -3.660 1.00 0.00 17 THR A C 9
ATOM 4073 O O . THR A 1 17 ? -2.981 -4.442 -2.485 1.00 0.00 17 THR A O 9
ATOM 4084 N N . ILE A 1 18 ? -3.401 -4.193 -4.676 1.00 0.00 18 ILE A N 9
ATOM 4085 C CA . ILE A 1 18 ? -4.718 -3.635 -4.452 1.00 0.00 18 ILE A CA 9
ATOM 4086 C C . ILE A 1 18 ? -5.553 -4.583 -3.595 1.00 0.00 18 ILE A C 9
ATOM 4087 O O . ILE A 1 18 ? -5.580 -5.791 -3.833 1.00 0.00 18 ILE A O 9
ATOM 4103 N N . THR A 1 19 ? -6.228 -4.026 -2.595 1.00 0.00 19 THR A N 9
ATOM 4104 C CA . THR A 1 19 ? -7.054 -4.830 -1.698 1.00 0.00 19 THR A CA 9
ATOM 4105 C C . THR A 1 19 ? -8.482 -4.938 -2.218 1.00 0.00 19 THR A C 9
ATOM 4106 O O . THR A 1 19 ? -8.874 -4.218 -3.135 1.00 0.00 19 THR A O 9
ATOM 4117 N N . LEU A 1 20 ? -9.259 -5.842 -1.624 1.00 0.00 20 LEU A N 9
ATOM 4118 C CA . LEU A 1 20 ? -10.637 -6.037 -2.035 1.00 0.00 20 LEU A CA 9
ATOM 4119 C C . LEU A 1 20 ? -11.481 -4.816 -1.675 1.00 0.00 20 LEU A C 9
ATOM 4120 O O . LEU A 1 20 ? -12.620 -4.684 -2.119 1.00 0.00 20 LEU A O 9
ATOM 4136 N N . SER A 1 21 ? -10.916 -3.927 -0.867 1.00 0.00 21 SER A N 9
ATOM 4137 C CA . SER A 1 21 ? -11.629 -2.722 -0.460 1.00 0.00 21 SER A CA 9
ATOM 4138 C C . SER A 1 21 ? -11.955 -1.860 -1.677 1.00 0.00 21 SER A C 9
ATOM 4139 O O . SER A 1 21 ? -12.918 -1.082 -1.669 1.00 0.00 21 SER A O 9
ATOM 4147 N N . ARG A 1 22 ? -11.149 -2.008 -2.724 1.00 0.00 22 ARG A N 9
ATOM 4148 C CA . ARG A 1 22 ? -11.356 -1.243 -3.943 1.00 0.00 22 ARG A CA 9
ATOM 4149 C C . ARG A 1 22 ? -12.729 -1.557 -4.534 1.00 0.00 22 ARG A C 9
ATOM 4150 O O . ARG A 1 22 ? -13.409 -0.670 -5.049 1.00 0.00 22 ARG A O 9
ATOM 4171 N N . ILE A 1 23 ? -13.123 -2.825 -4.470 1.00 0.00 23 ILE A N 9
ATOM 4172 C CA . ILE A 1 23 ? -14.412 -3.238 -5.017 1.00 0.00 23 ILE A CA 9
ATOM 4173 C C . ILE A 1 23 ? -15.490 -2.212 -4.697 1.00 0.00 23 ILE A C 9
ATOM 4174 O O . ILE A 1 23 ? -15.759 -1.312 -5.493 1.00 0.00 23 ILE A O 9
ATOM 4190 N N . GLU A 1 24 ? -16.101 -2.355 -3.536 1.00 0.00 24 GLU A N 9
ATOM 4191 C CA . GLU A 1 24 ? -17.152 -1.435 -3.117 1.00 0.00 24 GLU A CA 9
ATOM 4192 C C . GLU A 1 24 ? -17.080 -1.172 -1.615 1.00 0.00 24 GLU A C 9
ATOM 4193 O O . GLU A 1 24 ? -18.027 -1.460 -0.883 1.00 0.00 24 GLU A O 9
ATOM 4205 N N . HIS A 1 25 ? -15.954 -0.622 -1.159 1.00 0.00 25 HIS A N 9
ATOM 4206 C CA . HIS A 1 25 ? -15.786 -0.322 0.261 1.00 0.00 25 HIS A CA 9
ATOM 4207 C C . HIS A 1 25 ? -15.285 1.112 0.439 1.00 0.00 25 HIS A C 9
ATOM 4208 O O . HIS A 1 25 ? -14.181 1.329 0.941 1.00 0.00 25 HIS A O 9
ATOM 4222 N N . PRO A 1 26 ? -16.074 2.090 0.040 1.00 0.00 26 PRO A N 9
ATOM 4223 C CA . PRO A 1 26 ? -15.700 3.533 0.155 1.00 0.00 26 PRO A CA 9
ATOM 4224 C C . PRO A 1 26 ? -15.485 3.958 1.604 1.00 0.00 26 PRO A C 9
ATOM 4225 O O . PRO A 1 26 ? -14.854 4.979 1.877 1.00 0.00 26 PRO A O 9
ATOM 4236 N N . GLY A 1 27 ? -16.012 3.168 2.530 1.00 0.00 27 GLY A N 9
ATOM 4237 C CA . GLY A 1 27 ? -15.867 3.470 3.948 1.00 0.00 27 GLY A CA 9
ATOM 4238 C C . GLY A 1 27 ? -14.396 3.484 4.342 1.00 0.00 27 GLY A C 9
ATOM 4239 O O . GLY A 1 27 ? -13.960 4.329 5.122 1.00 0.00 27 GLY A O 9
ATOM 4243 N N . ASN A 1 28 ? -13.635 2.541 3.796 1.00 0.00 28 ASN A N 9
ATOM 4244 C CA . ASN A 1 28 ? -12.211 2.457 4.092 1.00 0.00 28 ASN A CA 9
ATOM 4245 C C . ASN A 1 28 ? -11.482 3.696 3.588 1.00 0.00 28 ASN A C 9
ATOM 4246 O O . ASN A 1 28 ? -10.577 4.210 4.246 1.00 0.00 28 ASN A O 9
ATOM 4257 N N . TYR A 1 29 ? -11.883 4.170 2.414 1.00 0.00 29 TYR A N 9
ATOM 4258 C CA . TYR A 1 29 ? -11.261 5.350 1.822 1.00 0.00 29 TYR A CA 9
ATOM 4259 C C . TYR A 1 29 ? -11.796 6.620 2.474 1.00 0.00 29 TYR A C 9
ATOM 4260 O O . TYR A 1 29 ? -11.254 7.707 2.280 1.00 0.00 29 TYR A O 9
ATOM 4278 N N . ASP A 1 30 ? -12.863 6.471 3.247 1.00 0.00 30 ASP A N 9
ATOM 4279 C CA . ASP A 1 30 ? -13.469 7.610 3.925 1.00 0.00 30 ASP A CA 9
ATOM 4280 C C . ASP A 1 30 ? -13.884 8.672 2.911 1.00 0.00 30 ASP A C 9
ATOM 4281 O O . ASP A 1 30 ? -13.653 9.864 3.115 1.00 0.00 30 ASP A O 9
ATOM 4290 N N . TYR A 1 31 ? -14.500 8.231 1.819 1.00 0.00 31 TYR A N 9
ATOM 4291 C CA . TYR A 1 31 ? -14.945 9.153 0.781 1.00 0.00 31 TYR A CA 9
ATOM 4292 C C . TYR A 1 31 ? -16.230 8.649 0.131 1.00 0.00 31 TYR A C 9
ATOM 4293 O O . TYR A 1 31 ? -17.237 9.328 0.249 1.00 0.00 31 TYR A O 9
ATOM 4326 N N . TRP A 1 2 ? 5.982 -0.529 3.519 1.00 0.00 2 TRP A N 10
ATOM 4327 C CA . TRP A 1 2 ? 5.031 0.571 3.405 1.00 0.00 2 TRP A CA 10
ATOM 4328 C C . TRP A 1 2 ? 4.157 0.395 2.168 1.00 0.00 2 TRP A C 10
ATOM 4329 O O . TRP A 1 2 ? 4.661 0.157 1.071 1.00 0.00 2 TRP A O 10
ATOM 4350 N N . CYS A 1 3 ? 2.843 0.514 2.356 1.00 0.00 3 CYS A N 10
ATOM 4351 C CA . CYS A 1 3 ? 1.901 0.365 1.250 1.00 0.00 3 CYS A CA 10
ATOM 4352 C C . CYS A 1 3 ? 1.091 1.633 1.061 1.00 0.00 3 CYS A C 10
ATOM 4353 O O . CYS A 1 3 ? 0.808 2.351 2.020 1.00 0.00 3 CYS A O 10
ATOM 4360 N N . GLN A 1 4 ? 0.707 1.902 -0.183 1.00 0.00 4 GLN A N 10
ATOM 4361 C CA . GLN A 1 4 ? -0.077 3.085 -0.492 1.00 0.00 4 GLN A CA 10
ATOM 4362 C C . GLN A 1 4 ? -1.565 2.842 -0.217 1.00 0.00 4 GLN A C 10
ATOM 4363 O O . GLN A 1 4 ? -1.984 1.703 -0.010 1.00 0.00 4 GLN A O 10
ATOM 4377 N N . PRO A 1 5 ? -2.368 3.884 -0.217 1.00 0.00 5 PRO A N 10
ATOM 4378 C CA . PRO A 1 5 ? -3.838 3.765 0.029 1.00 0.00 5 PRO A CA 10
ATOM 4379 C C . PRO A 1 5 ? -4.508 2.847 -0.987 1.00 0.00 5 PRO A C 10
ATOM 4380 O O . PRO A 1 5 ? -4.206 2.898 -2.179 1.00 0.00 5 PRO A O 10
ATOM 4391 N N . GLY A 1 6 ? -5.427 2.023 -0.507 1.00 0.00 6 GLY A N 10
ATOM 4392 C CA . GLY A 1 6 ? -6.149 1.104 -1.381 1.00 0.00 6 GLY A CA 10
ATOM 4393 C C . GLY A 1 6 ? -5.331 -0.150 -1.669 1.00 0.00 6 GLY A C 10
ATOM 4394 O O . GLY A 1 6 ? -5.778 -1.037 -2.397 1.00 0.00 6 GLY A O 10
ATOM 4398 N N . TYR A 1 7 ? -4.136 -0.219 -1.092 1.00 0.00 7 TYR A N 10
ATOM 4399 C CA . TYR A 1 7 ? -3.260 -1.371 -1.285 1.00 0.00 7 TYR A CA 10
ATOM 4400 C C . TYR A 1 7 ? -2.906 -2.001 0.054 1.00 0.00 7 TYR A C 10
ATOM 4401 O O . TYR A 1 7 ? -3.123 -1.410 1.112 1.00 0.00 7 TYR A O 10
ATOM 4419 N N . ALA A 1 8 ? -2.358 -3.202 -0.002 1.00 0.00 8 ALA A N 10
ATOM 4420 C CA . ALA A 1 8 ? -1.967 -3.909 1.206 1.00 0.00 8 ALA A CA 10
ATOM 4421 C C . ALA A 1 8 ? -0.715 -4.734 0.949 1.00 0.00 8 ALA A C 10
ATOM 4422 O O . ALA A 1 8 ? -0.581 -5.372 -0.094 1.00 0.00 8 ALA A O 10
ATOM 4429 N N . TYR A 1 9 ? 0.199 -4.719 1.909 1.00 0.00 9 TYR A N 10
ATOM 4430 C CA . TYR A 1 9 ? 1.438 -5.464 1.768 1.00 0.00 9 TYR A CA 10
ATOM 4431 C C . TYR A 1 9 ? 1.152 -6.902 1.363 1.00 0.00 9 TYR A C 10
ATOM 4432 O O . TYR A 1 9 ? 0.238 -7.535 1.891 1.00 0.00 9 TYR A O 10
ATOM 4450 N N . ASN A 1 10 ? 1.936 -7.405 0.416 1.00 0.00 10 ASN A N 10
ATOM 4451 C CA . ASN A 1 10 ? 1.759 -8.766 -0.069 1.00 0.00 10 ASN A CA 10
ATOM 4452 C C . ASN A 1 10 ? 3.024 -9.605 0.197 1.00 0.00 10 ASN A C 10
ATOM 4453 O O . ASN A 1 10 ? 3.926 -9.668 -0.638 1.00 0.00 10 ASN A O 10
ATOM 4464 N N . PRO A 1 11 ? 3.108 -10.240 1.345 1.00 0.00 11 PRO A N 10
ATOM 4465 C CA . PRO A 1 11 ? 4.282 -11.082 1.720 1.00 0.00 11 PRO A CA 10
ATOM 4466 C C . PRO A 1 11 ? 4.411 -12.326 0.840 1.00 0.00 11 PRO A C 10
ATOM 4467 O O . PRO A 1 11 ? 5.323 -13.131 1.024 1.00 0.00 11 PRO A O 10
ATOM 4478 N N . VAL A 1 12 ? 3.490 -12.482 -0.106 1.00 0.00 12 VAL A N 10
ATOM 4479 C CA . VAL A 1 12 ? 3.510 -13.644 -0.992 1.00 0.00 12 VAL A CA 10
ATOM 4480 C C . VAL A 1 12 ? 4.038 -13.255 -2.362 1.00 0.00 12 VAL A C 10
ATOM 4481 O O . VAL A 1 12 ? 4.470 -14.106 -3.141 1.00 0.00 12 VAL A O 10
ATOM 4494 N N . LEU A 1 13 ? 4.004 -11.961 -2.647 1.00 0.00 13 LEU A N 10
ATOM 4495 C CA . LEU A 1 13 ? 4.489 -11.455 -3.921 1.00 0.00 13 LEU A CA 10
ATOM 4496 C C . LEU A 1 13 ? 5.788 -10.678 -3.706 1.00 0.00 13 LEU A C 10
ATOM 4497 O O . LEU A 1 13 ? 6.730 -10.798 -4.491 1.00 0.00 13 LEU A O 10
ATOM 4513 N N . GLY A 1 14 ? 5.833 -9.891 -2.626 1.00 0.00 14 GLY A N 10
ATOM 4514 C CA . GLY A 1 14 ? 7.027 -9.109 -2.299 1.00 0.00 14 GLY A CA 10
ATOM 4515 C C . GLY A 1 14 ? 6.744 -7.602 -2.249 1.00 0.00 14 GLY A C 10
ATOM 4516 O O . GLY A 1 14 ? 7.633 -6.815 -1.925 1.00 0.00 14 GLY A O 10
ATOM 4520 N N . ILE A 1 15 ? 5.514 -7.204 -2.567 1.00 0.00 15 ILE A N 10
ATOM 4521 C CA . ILE A 1 15 ? 5.145 -5.788 -2.545 1.00 0.00 15 ILE A CA 10
ATOM 4522 C C . ILE A 1 15 ? 3.683 -5.626 -2.151 1.00 0.00 15 ILE A C 10
ATOM 4523 O O . ILE A 1 15 ? 3.035 -6.589 -1.753 1.00 0.00 15 ILE A O 10
ATOM 4539 N N . CYS A 1 16 ? 3.170 -4.402 -2.267 1.00 0.00 16 CYS A N 10
ATOM 4540 C CA . CYS A 1 16 ? 1.789 -4.138 -1.920 1.00 0.00 16 CYS A CA 10
ATOM 4541 C C . CYS A 1 16 ? 0.899 -4.325 -3.137 1.00 0.00 16 CYS A C 10
ATOM 4542 O O . CYS A 1 16 ? 1.274 -3.985 -4.259 1.00 0.00 16 CYS A O 10
ATOM 4549 N N . THR A 1 17 ? -0.282 -4.873 -2.896 1.00 0.00 17 THR A N 10
ATOM 4550 C CA . THR A 1 17 ? -1.241 -5.115 -3.973 1.00 0.00 17 THR A CA 10
ATOM 4551 C C . THR A 1 17 ? -2.604 -4.546 -3.613 1.00 0.00 17 THR A C 10
ATOM 4552 O O . THR A 1 17 ? -2.932 -4.390 -2.439 1.00 0.00 17 THR A O 10
ATOM 4563 N N . ILE A 1 18 ? -3.396 -4.235 -4.630 1.00 0.00 18 ILE A N 10
ATOM 4564 C CA . ILE A 1 18 ? -4.712 -3.684 -4.404 1.00 0.00 18 ILE A CA 10
ATOM 4565 C C . ILE A 1 18 ? -5.543 -4.616 -3.529 1.00 0.00 18 ILE A C 10
ATOM 4566 O O . ILE A 1 18 ? -5.604 -5.823 -3.765 1.00 0.00 18 ILE A O 10
ATOM 4582 N N . THR A 1 19 ? -6.180 -4.045 -2.515 1.00 0.00 19 THR A N 10
ATOM 4583 C CA . THR A 1 19 ? -7.006 -4.830 -1.605 1.00 0.00 19 THR A CA 10
ATOM 4584 C C . THR A 1 19 ? -8.425 -4.959 -2.141 1.00 0.00 19 THR A C 10
ATOM 4585 O O . THR A 1 19 ? -8.854 -4.174 -2.982 1.00 0.00 19 THR A O 10
ATOM 4596 N N . LEU A 1 20 ? -9.151 -5.950 -1.640 1.00 0.00 20 LEU A N 10
ATOM 4597 C CA . LEU A 1 20 ? -10.525 -6.178 -2.066 1.00 0.00 20 LEU A CA 10
ATOM 4598 C C . LEU A 1 20 ? -11.372 -4.934 -1.848 1.00 0.00 20 LEU A C 10
ATOM 4599 O O . LEU A 1 20 ? -12.342 -4.692 -2.568 1.00 0.00 20 LEU A O 10
ATOM 4615 N N . SER A 1 21 ? -11.007 -4.161 -0.840 1.00 0.00 21 SER A N 10
ATOM 4616 C CA . SER A 1 21 ? -11.752 -2.951 -0.513 1.00 0.00 21 SER A CA 10
ATOM 4617 C C . SER A 1 21 ? -11.827 -2.026 -1.727 1.00 0.00 21 SER A C 10
ATOM 4618 O O . SER A 1 21 ? -12.729 -1.194 -1.822 1.00 0.00 21 SER A O 10
ATOM 4626 N N . ARG A 1 22 ? -10.881 -2.181 -2.653 1.00 0.00 22 ARG A N 10
ATOM 4627 C CA . ARG A 1 22 ? -10.861 -1.358 -3.860 1.00 0.00 22 ARG A CA 10
ATOM 4628 C C . ARG A 1 22 ? -11.233 -2.197 -5.082 1.00 0.00 22 ARG A C 10
ATOM 4629 O O . ARG A 1 22 ? -10.775 -1.933 -6.193 1.00 0.00 22 ARG A O 10
ATOM 4650 N N . ILE A 1 23 ? -12.065 -3.213 -4.866 1.00 0.00 23 ILE A N 10
ATOM 4651 C CA . ILE A 1 23 ? -12.496 -4.087 -5.954 1.00 0.00 23 ILE A CA 10
ATOM 4652 C C . ILE A 1 23 ? -14.009 -4.285 -5.941 1.00 0.00 23 ILE A C 10
ATOM 4653 O O . ILE A 1 23 ? -14.631 -4.464 -6.988 1.00 0.00 23 ILE A O 10
ATOM 4669 N N . GLU A 1 24 ? -14.582 -4.272 -4.752 1.00 0.00 24 GLU A N 10
ATOM 4670 C CA . GLU A 1 24 ? -16.025 -4.477 -4.595 1.00 0.00 24 GLU A CA 10
ATOM 4671 C C . GLU A 1 24 ? -16.720 -3.249 -4.033 1.00 0.00 24 GLU A C 10
ATOM 4672 O O . GLU A 1 24 ? -16.508 -2.878 -2.880 1.00 0.00 24 GLU A O 10
ATOM 4684 N N . HIS A 1 25 ? -17.554 -2.612 -4.859 1.00 0.00 25 HIS A N 10
ATOM 4685 C CA . HIS A 1 25 ? -18.277 -1.408 -4.438 1.00 0.00 25 HIS A CA 10
ATOM 4686 C C . HIS A 1 25 ? -19.381 -1.064 -5.443 1.00 0.00 25 HIS A C 10
ATOM 4687 O O . HIS A 1 25 ? -19.482 0.060 -5.931 1.00 0.00 25 HIS A O 10
ATOM 4701 N N . PRO A 1 26 ? -20.212 -2.014 -5.757 1.00 0.00 26 PRO A N 10
ATOM 4702 C CA . PRO A 1 26 ? -21.327 -1.806 -6.723 1.00 0.00 26 PRO A CA 10
ATOM 4703 C C . PRO A 1 26 ? -22.358 -0.802 -6.212 1.00 0.00 26 PRO A C 10
ATOM 4704 O O . PRO A 1 26 ? -23.022 -0.120 -6.999 1.00 0.00 26 PRO A O 10
ATOM 4715 N N . GLY A 1 27 ? -22.483 -0.715 -4.890 1.00 0.00 27 GLY A N 10
ATOM 4716 C CA . GLY A 1 27 ? -23.436 0.201 -4.279 1.00 0.00 27 GLY A CA 10
ATOM 4717 C C . GLY A 1 27 ? -23.059 1.649 -4.562 1.00 0.00 27 GLY A C 10
ATOM 4718 O O . GLY A 1 27 ? -23.850 2.565 -4.335 1.00 0.00 27 GLY A O 10
ATOM 4722 N N . ASN A 1 28 ? -21.846 1.847 -5.060 1.00 0.00 28 ASN A N 10
ATOM 4723 C CA . ASN A 1 28 ? -21.371 3.186 -5.371 1.00 0.00 28 ASN A CA 10
ATOM 4724 C C . ASN A 1 28 ? -22.287 3.854 -6.386 1.00 0.00 28 ASN A C 10
ATOM 4725 O O . ASN A 1 28 ? -22.551 5.054 -6.294 1.00 0.00 28 ASN A O 10
ATOM 4736 N N . TYR A 1 29 ? -22.766 3.072 -7.350 1.00 0.00 29 TYR A N 10
ATOM 4737 C CA . TYR A 1 29 ? -23.656 3.598 -8.382 1.00 0.00 29 TYR A CA 10
ATOM 4738 C C . TYR A 1 29 ? -25.037 2.954 -8.291 1.00 0.00 29 TYR A C 10
ATOM 4739 O O . TYR A 1 29 ? -25.663 2.661 -9.308 1.00 0.00 29 TYR A O 10
ATOM 4757 N N . ASP A 1 30 ? -25.506 2.735 -7.066 1.00 0.00 30 ASP A N 10
ATOM 4758 C CA . ASP A 1 30 ? -26.813 2.120 -6.860 1.00 0.00 30 ASP A CA 10
ATOM 4759 C C . ASP A 1 30 ? -27.918 2.977 -7.475 1.00 0.00 30 ASP A C 10
ATOM 4760 O O . ASP A 1 30 ? -28.986 2.472 -7.820 1.00 0.00 30 ASP A O 10
ATOM 4769 N N . TYR A 1 31 ? -27.653 4.272 -7.609 1.00 0.00 31 TYR A N 10
ATOM 4770 C CA . TYR A 1 31 ? -28.633 5.186 -8.183 1.00 0.00 31 TYR A CA 10
ATOM 4771 C C . TYR A 1 31 ? -29.960 5.087 -7.435 1.00 0.00 31 TYR A C 10
ATOM 4772 O O . TYR A 1 31 ? -30.086 4.198 -6.609 1.00 0.00 31 TYR A O 10
ATOM 4805 N N . TRP A 1 2 ? 5.912 -0.670 3.564 1.00 0.00 2 TRP A N 11
ATOM 4806 C CA . TRP A 1 2 ? 4.988 0.452 3.443 1.00 0.00 2 TRP A CA 11
ATOM 4807 C C . TRP A 1 2 ? 4.133 0.307 2.189 1.00 0.00 2 TRP A C 11
ATOM 4808 O O . TRP A 1 2 ? 4.650 0.051 1.102 1.00 0.00 2 TRP A O 11
ATOM 4829 N N . CYS A 1 3 ? 2.822 0.473 2.352 1.00 0.00 3 CYS A N 11
ATOM 4830 C CA . CYS A 1 3 ? 1.894 0.359 1.232 1.00 0.00 3 CYS A CA 11
ATOM 4831 C C . CYS A 1 3 ? 1.070 1.639 1.081 1.00 0.00 3 CYS A C 11
ATOM 4832 O O . CYS A 1 3 ? 0.859 2.370 2.049 1.00 0.00 3 CYS A O 11
ATOM 4839 N N . GLN A 1 4 ? 0.614 1.904 -0.140 1.00 0.00 4 GLN A N 11
ATOM 4840 C CA . GLN A 1 4 ? -0.171 3.097 -0.403 1.00 0.00 4 GLN A CA 11
ATOM 4841 C C . GLN A 1 4 ? -1.662 2.827 -0.179 1.00 0.00 4 GLN A C 11
ATOM 4842 O O . GLN A 1 4 ? -2.075 1.675 -0.048 1.00 0.00 4 GLN A O 11
ATOM 4856 N N . PRO A 1 5 ? -2.476 3.855 -0.143 1.00 0.00 5 PRO A N 11
ATOM 4857 C CA . PRO A 1 5 ? -3.948 3.695 0.060 1.00 0.00 5 PRO A CA 11
ATOM 4858 C C . PRO A 1 5 ? -4.568 2.783 -0.991 1.00 0.00 5 PRO A C 11
ATOM 4859 O O . PRO A 1 5 ? -4.240 2.870 -2.175 1.00 0.00 5 PRO A O 11
ATOM 4870 N N . GLY A 1 6 ? -5.478 1.927 -0.554 1.00 0.00 6 GLY A N 11
ATOM 4871 C CA . GLY A 1 6 ? -6.157 1.009 -1.462 1.00 0.00 6 GLY A CA 11
ATOM 4872 C C . GLY A 1 6 ? -5.311 -0.231 -1.737 1.00 0.00 6 GLY A C 11
ATOM 4873 O O . GLY A 1 6 ? -5.727 -1.122 -2.476 1.00 0.00 6 GLY A O 11
ATOM 4877 N N . TYR A 1 7 ? -4.127 -0.282 -1.128 1.00 0.00 7 TYR A N 11
ATOM 4878 C CA . TYR A 1 7 ? -3.226 -1.419 -1.301 1.00 0.00 7 TYR A CA 11
ATOM 4879 C C . TYR A 1 7 ? -2.868 -2.027 0.047 1.00 0.00 7 TYR A C 11
ATOM 4880 O O . TYR A 1 7 ? -3.056 -1.411 1.097 1.00 0.00 7 TYR A O 11
ATOM 4898 N N . ALA A 1 8 ? -2.342 -3.238 0.003 1.00 0.00 8 ALA A N 11
ATOM 4899 C CA . ALA A 1 8 ? -1.942 -3.933 1.215 1.00 0.00 8 ALA A CA 11
ATOM 4900 C C . ALA A 1 8 ? -0.691 -4.759 0.955 1.00 0.00 8 ALA A C 11
ATOM 4901 O O . ALA A 1 8 ? -0.573 -5.419 -0.077 1.00 0.00 8 ALA A O 11
ATOM 4908 N N . TYR A 1 9 ? 0.243 -4.712 1.891 1.00 0.00 9 TYR A N 11
ATOM 4909 C CA . TYR A 1 9 ? 1.482 -5.451 1.734 1.00 0.00 9 TYR A CA 11
ATOM 4910 C C . TYR A 1 9 ? 1.199 -6.898 1.367 1.00 0.00 9 TYR A C 11
ATOM 4911 O O . TYR A 1 9 ? 0.295 -7.525 1.918 1.00 0.00 9 TYR A O 11
ATOM 4929 N N . ASN A 1 10 ? 1.972 -7.412 0.418 1.00 0.00 10 ASN A N 11
ATOM 4930 C CA . ASN A 1 10 ? 1.800 -8.779 -0.043 1.00 0.00 10 ASN A CA 11
ATOM 4931 C C . ASN A 1 10 ? 3.074 -9.602 0.219 1.00 0.00 10 ASN A C 11
ATOM 4932 O O . ASN A 1 10 ? 3.962 -9.678 -0.631 1.00 0.00 10 ASN A O 11
ATOM 4943 N N . PRO A 1 11 ? 3.187 -10.204 1.379 1.00 0.00 11 PRO A N 11
ATOM 4944 C CA . PRO A 1 11 ? 4.377 -11.026 1.750 1.00 0.00 11 PRO A CA 11
ATOM 4945 C C . PRO A 1 11 ? 4.496 -12.288 0.899 1.00 0.00 11 PRO A C 11
ATOM 4946 O O . PRO A 1 11 ? 5.418 -13.083 1.085 1.00 0.00 11 PRO A O 11
ATOM 4957 N N . VAL A 1 12 ? 3.558 -12.473 -0.025 1.00 0.00 12 VAL A N 11
ATOM 4958 C CA . VAL A 1 12 ? 3.571 -13.655 -0.883 1.00 0.00 12 VAL A CA 11
ATOM 4959 C C . VAL A 1 12 ? 4.077 -13.294 -2.269 1.00 0.00 12 VAL A C 11
ATOM 4960 O O . VAL A 1 12 ? 4.505 -14.160 -3.033 1.00 0.00 12 VAL A O 11
ATOM 4973 N N . LEU A 1 13 ? 4.036 -12.004 -2.576 1.00 0.00 13 LEU A N 11
ATOM 4974 C CA . LEU A 1 13 ? 4.500 -11.518 -3.866 1.00 0.00 13 LEU A CA 11
ATOM 4975 C C . LEU A 1 13 ? 5.796 -10.729 -3.686 1.00 0.00 13 LEU A C 11
ATOM 4976 O O . LEU A 1 13 ? 6.734 -10.877 -4.472 1.00 0.00 13 LEU A O 11
ATOM 4992 N N . GLY A 1 14 ? 5.845 -9.908 -2.627 1.00 0.00 14 GLY A N 11
ATOM 4993 C CA . GLY A 1 14 ? 7.034 -9.109 -2.329 1.00 0.00 14 GLY A CA 11
ATOM 4994 C C . GLY A 1 14 ? 6.742 -7.601 -2.318 1.00 0.00 14 GLY A C 11
ATOM 4995 O O . GLY A 1 14 ? 7.631 -6.804 -2.020 1.00 0.00 14 GLY A O 11
ATOM 4999 N N . ILE A 1 15 ? 5.508 -7.211 -2.631 1.00 0.00 15 ILE A N 11
ATOM 5000 C CA . ILE A 1 15 ? 5.143 -5.793 -2.637 1.00 0.00 15 ILE A CA 11
ATOM 5001 C C . ILE A 1 15 ? 3.682 -5.620 -2.232 1.00 0.00 15 ILE A C 11
ATOM 5002 O O . ILE A 1 15 ? 3.028 -6.579 -1.833 1.00 0.00 15 ILE A O 11
ATOM 5018 N N . CYS A 1 16 ? 3.176 -4.393 -2.338 1.00 0.00 16 CYS A N 11
ATOM 5019 C CA . CYS A 1 16 ? 1.798 -4.119 -1.983 1.00 0.00 16 CYS A CA 11
ATOM 5020 C C . CYS A 1 16 ? 0.905 -4.297 -3.199 1.00 0.00 16 CYS A C 11
ATOM 5021 O O . CYS A 1 16 ? 1.273 -3.937 -4.317 1.00 0.00 16 CYS A O 11
ATOM 5028 N N . THR A 1 17 ? -0.271 -4.860 -2.960 1.00 0.00 17 THR A N 11
ATOM 5029 C CA . THR A 1 17 ? -1.236 -5.100 -4.030 1.00 0.00 17 THR A CA 11
ATOM 5030 C C . THR A 1 17 ? -2.596 -4.523 -3.665 1.00 0.00 17 THR A C 11
ATOM 5031 O O . THR A 1 17 ? -2.927 -4.384 -2.489 1.00 0.00 17 THR A O 11
ATOM 5042 N N . ILE A 1 18 ? -3.382 -4.187 -4.679 1.00 0.00 18 ILE A N 11
ATOM 5043 C CA . ILE A 1 18 ? -4.693 -3.625 -4.446 1.00 0.00 18 ILE A CA 11
ATOM 5044 C C . ILE A 1 18 ? -5.535 -4.569 -3.599 1.00 0.00 18 ILE A C 11
ATOM 5045 O O . ILE A 1 18 ? -5.610 -5.768 -3.871 1.00 0.00 18 ILE A O 11
ATOM 5061 N N . THR A 1 19 ? -6.163 -4.018 -2.568 1.00 0.00 19 THR A N 11
ATOM 5062 C CA . THR A 1 19 ? -6.994 -4.816 -1.678 1.00 0.00 19 THR A CA 11
ATOM 5063 C C . THR A 1 19 ? -8.439 -4.843 -2.168 1.00 0.00 19 THR A C 11
ATOM 5064 O O . THR A 1 19 ? -8.836 -4.032 -3.005 1.00 0.00 19 THR A O 11
ATOM 5075 N N . LEU A 1 20 ? -9.224 -5.773 -1.638 1.00 0.00 20 LEU A N 11
ATOM 5076 C CA . LEU A 1 20 ? -10.616 -5.892 -2.023 1.00 0.00 20 LEU A CA 11
ATOM 5077 C C . LEU A 1 20 ? -11.415 -4.683 -1.567 1.00 0.00 20 LEU A C 11
ATOM 5078 O O . LEU A 1 20 ? -12.493 -4.402 -2.087 1.00 0.00 20 LEU A O 11
ATOM 5094 N N . SER A 1 21 ? -10.876 -3.981 -0.587 1.00 0.00 21 SER A N 11
ATOM 5095 C CA . SER A 1 21 ? -11.538 -2.801 -0.046 1.00 0.00 21 SER A CA 11
ATOM 5096 C C . SER A 1 21 ? -11.802 -1.782 -1.150 1.00 0.00 21 SER A C 11
ATOM 5097 O O . SER A 1 21 ? -12.726 -0.974 -1.052 1.00 0.00 21 SER A O 11
ATOM 5105 N N . ARG A 1 22 ? -10.993 -1.835 -2.203 1.00 0.00 22 ARG A N 11
ATOM 5106 C CA . ARG A 1 22 ? -11.148 -0.919 -3.326 1.00 0.00 22 ARG A CA 11
ATOM 5107 C C . ARG A 1 22 ? -12.543 -1.044 -3.926 1.00 0.00 22 ARG A C 11
ATOM 5108 O O . ARG A 1 22 ? -13.120 -0.055 -4.380 1.00 0.00 22 ARG A O 11
ATOM 5129 N N . ILE A 1 23 ? -13.072 -2.266 -3.939 1.00 0.00 23 ILE A N 11
ATOM 5130 C CA . ILE A 1 23 ? -14.401 -2.511 -4.499 1.00 0.00 23 ILE A CA 11
ATOM 5131 C C . ILE A 1 23 ? -15.349 -1.359 -4.178 1.00 0.00 23 ILE A C 11
ATOM 5132 O O . ILE A 1 23 ? -15.413 -0.372 -4.910 1.00 0.00 23 ILE A O 11
ATOM 5148 N N . GLU A 1 24 ? -16.075 -1.493 -3.081 1.00 0.00 24 GLU A N 11
ATOM 5149 C CA . GLU A 1 24 ? -17.017 -0.459 -2.661 1.00 0.00 24 GLU A CA 11
ATOM 5150 C C . GLU A 1 24 ? -16.927 -0.219 -1.158 1.00 0.00 24 GLU A C 11
ATOM 5151 O O . GLU A 1 24 ? -17.929 0.091 -0.513 1.00 0.00 24 GLU A O 11
ATOM 5163 N N . HIS A 1 25 ? -15.726 -0.363 -0.604 1.00 0.00 25 HIS A N 11
ATOM 5164 C CA . HIS A 1 25 ? -15.529 -0.158 0.828 1.00 0.00 25 HIS A CA 11
ATOM 5165 C C . HIS A 1 25 ? -14.351 0.784 1.070 1.00 0.00 25 HIS A C 11
ATOM 5166 O O . HIS A 1 25 ? -13.383 0.424 1.742 1.00 0.00 25 HIS A O 11
ATOM 5180 N N . PRO A 1 26 ? -14.425 1.985 0.548 1.00 0.00 26 PRO A N 11
ATOM 5181 C CA . PRO A 1 26 ? -13.348 3.007 0.713 1.00 0.00 26 PRO A CA 11
ATOM 5182 C C . PRO A 1 26 ? -13.171 3.421 2.168 1.00 0.00 26 PRO A C 11
ATOM 5183 O O . PRO A 1 26 ? -12.133 3.961 2.551 1.00 0.00 26 PRO A O 11
ATOM 5194 N N . GLY A 1 27 ? -14.194 3.159 2.972 1.00 0.00 27 GLY A N 11
ATOM 5195 C CA . GLY A 1 27 ? -14.150 3.501 4.386 1.00 0.00 27 GLY A CA 11
ATOM 5196 C C . GLY A 1 27 ? -12.996 2.783 5.076 1.00 0.00 27 GLY A C 11
ATOM 5197 O O . GLY A 1 27 ? -12.376 3.321 5.990 1.00 0.00 27 GLY A O 11
ATOM 5201 N N . ASN A 1 28 ? -12.720 1.556 4.644 1.00 0.00 28 ASN A N 11
ATOM 5202 C CA . ASN A 1 28 ? -11.644 0.778 5.238 1.00 0.00 28 ASN A CA 11
ATOM 5203 C C . ASN A 1 28 ? -11.835 0.660 6.747 1.00 0.00 28 ASN A C 11
ATOM 5204 O O . ASN A 1 28 ? -10.869 0.698 7.509 1.00 0.00 28 ASN A O 11
ATOM 5215 N N . TYR A 1 29 ? -13.088 0.508 7.166 1.00 0.00 29 TYR A N 11
ATOM 5216 C CA . TYR A 1 29 ? -13.407 0.373 8.585 1.00 0.00 29 TYR A CA 11
ATOM 5217 C C . TYR A 1 29 ? -12.907 1.585 9.367 1.00 0.00 29 TYR A C 11
ATOM 5218 O O . TYR A 1 29 ? -12.771 1.533 10.588 1.00 0.00 29 TYR A O 11
ATOM 5236 N N . ASP A 1 30 ? -12.637 2.674 8.654 1.00 0.00 30 ASP A N 11
ATOM 5237 C CA . ASP A 1 30 ? -12.152 3.891 9.294 1.00 0.00 30 ASP A CA 11
ATOM 5238 C C . ASP A 1 30 ? -10.977 3.578 10.215 1.00 0.00 30 ASP A C 11
ATOM 5239 O O . ASP A 1 30 ? -10.908 4.074 11.339 1.00 0.00 30 ASP A O 11
ATOM 5248 N N . TYR A 1 31 ? -10.057 2.749 9.731 1.00 0.00 31 TYR A N 11
ATOM 5249 C CA . TYR A 1 31 ? -8.889 2.377 10.520 1.00 0.00 31 TYR A CA 11
ATOM 5250 C C . TYR A 1 31 ? -8.299 3.599 11.216 1.00 0.00 31 TYR A C 11
ATOM 5251 O O . TYR A 1 31 ? -8.457 4.688 10.689 1.00 0.00 31 TYR A O 11
ATOM 5284 N N . TRP A 1 2 ? 5.965 -0.640 3.583 1.00 0.00 2 TRP A N 12
ATOM 5285 C CA . TRP A 1 2 ? 5.036 0.478 3.466 1.00 0.00 2 TRP A CA 12
ATOM 5286 C C . TRP A 1 2 ? 4.181 0.333 2.212 1.00 0.00 2 TRP A C 12
ATOM 5287 O O . TRP A 1 2 ? 4.700 0.081 1.124 1.00 0.00 2 TRP A O 12
ATOM 5308 N N . CYS A 1 3 ? 2.869 0.491 2.373 1.00 0.00 3 CYS A N 12
ATOM 5309 C CA . CYS A 1 3 ? 1.943 0.374 1.248 1.00 0.00 3 CYS A CA 12
ATOM 5310 C C . CYS A 1 3 ? 1.138 1.664 1.078 1.00 0.00 3 CYS A C 12
ATOM 5311 O O . CYS A 1 3 ? 0.906 2.401 2.037 1.00 0.00 3 CYS A O 12
ATOM 5318 N N . GLN A 1 4 ? 0.702 1.916 -0.152 1.00 0.00 4 GLN A N 12
ATOM 5319 C CA . GLN A 1 4 ? -0.083 3.101 -0.443 1.00 0.00 4 GLN A CA 12
ATOM 5320 C C . GLN A 1 4 ? -1.574 2.846 -0.183 1.00 0.00 4 GLN A C 12
ATOM 5321 O O . GLN A 1 4 ? -1.991 1.703 -0.001 1.00 0.00 4 GLN A O 12
ATOM 5335 N N . PRO A 1 5 ? -2.378 3.888 -0.164 1.00 0.00 5 PRO A N 12
ATOM 5336 C CA . PRO A 1 5 ? -3.848 3.764 0.074 1.00 0.00 5 PRO A CA 12
ATOM 5337 C C . PRO A 1 5 ? -4.515 2.858 -0.955 1.00 0.00 5 PRO A C 12
ATOM 5338 O O . PRO A 1 5 ? -4.213 2.924 -2.146 1.00 0.00 5 PRO A O 12
ATOM 5349 N N . GLY A 1 6 ? -5.431 2.024 -0.487 1.00 0.00 6 GLY A N 12
ATOM 5350 C CA . GLY A 1 6 ? -6.149 1.111 -1.372 1.00 0.00 6 GLY A CA 12
ATOM 5351 C C . GLY A 1 6 ? -5.331 -0.148 -1.660 1.00 0.00 6 GLY A C 12
ATOM 5352 O O . GLY A 1 6 ? -5.790 -1.043 -2.370 1.00 0.00 6 GLY A O 12
ATOM 5356 N N . TYR A 1 7 ? -4.123 -0.212 -1.099 1.00 0.00 7 TYR A N 12
ATOM 5357 C CA . TYR A 1 7 ? -3.245 -1.366 -1.293 1.00 0.00 7 TYR A CA 12
ATOM 5358 C C . TYR A 1 7 ? -2.883 -1.992 0.045 1.00 0.00 7 TYR A C 12
ATOM 5359 O O . TYR A 1 7 ? -3.079 -1.390 1.101 1.00 0.00 7 TYR A O 12
ATOM 5377 N N . ALA A 1 8 ? -2.352 -3.201 -0.010 1.00 0.00 8 ALA A N 12
ATOM 5378 C CA . ALA A 1 8 ? -1.954 -3.906 1.201 1.00 0.00 8 ALA A CA 12
ATOM 5379 C C . ALA A 1 8 ? -0.703 -4.736 0.940 1.00 0.00 8 ALA A C 12
ATOM 5380 O O . ALA A 1 8 ? -0.598 -5.415 -0.082 1.00 0.00 8 ALA A O 12
ATOM 5387 N N . TYR A 1 9 ? 0.242 -4.682 1.869 1.00 0.00 9 TYR A N 12
ATOM 5388 C CA . TYR A 1 9 ? 1.480 -5.428 1.720 1.00 0.00 9 TYR A CA 12
ATOM 5389 C C . TYR A 1 9 ? 1.190 -6.872 1.346 1.00 0.00 9 TYR A C 12
ATOM 5390 O O . TYR A 1 9 ? 0.279 -7.494 1.893 1.00 0.00 9 TYR A O 12
ATOM 5408 N N . ASN A 1 10 ? 1.967 -7.394 0.401 1.00 0.00 10 ASN A N 12
ATOM 5409 C CA . ASN A 1 10 ? 1.784 -8.763 -0.054 1.00 0.00 10 ASN A CA 12
ATOM 5410 C C . ASN A 1 10 ? 3.056 -9.595 0.213 1.00 0.00 10 ASN A C 12
ATOM 5411 O O . ASN A 1 10 ? 3.945 -9.678 -0.635 1.00 0.00 10 ASN A O 12
ATOM 5422 N N . PRO A 1 11 ? 3.160 -10.199 1.377 1.00 0.00 11 PRO A N 12
ATOM 5423 C CA . PRO A 1 11 ? 4.343 -11.025 1.757 1.00 0.00 11 PRO A CA 12
ATOM 5424 C C . PRO A 1 11 ? 4.466 -12.284 0.903 1.00 0.00 11 PRO A C 12
ATOM 5425 O O . PRO A 1 11 ? 5.385 -13.080 1.091 1.00 0.00 11 PRO A O 12
ATOM 5436 N N . VAL A 1 12 ? 3.531 -12.462 -0.025 1.00 0.00 12 VAL A N 12
ATOM 5437 C CA . VAL A 1 12 ? 3.540 -13.641 -0.885 1.00 0.00 12 VAL A CA 12
ATOM 5438 C C . VAL A 1 12 ? 4.046 -13.278 -2.268 1.00 0.00 12 VAL A C 12
ATOM 5439 O O . VAL A 1 12 ? 4.477 -14.144 -3.032 1.00 0.00 12 VAL A O 12
ATOM 5452 N N . LEU A 1 13 ? 3.992 -11.992 -2.581 1.00 0.00 13 LEU A N 12
ATOM 5453 C CA . LEU A 1 13 ? 4.456 -11.511 -3.869 1.00 0.00 13 LEU A CA 12
ATOM 5454 C C . LEU A 1 13 ? 5.760 -10.736 -3.681 1.00 0.00 13 LEU A C 12
ATOM 5455 O O . LEU A 1 13 ? 6.699 -10.883 -4.465 1.00 0.00 13 LEU A O 12
ATOM 5471 N N . GLY A 1 14 ? 5.808 -9.914 -2.627 1.00 0.00 14 GLY A N 12
ATOM 5472 C CA . GLY A 1 14 ? 7.000 -9.117 -2.336 1.00 0.00 14 GLY A CA 12
ATOM 5473 C C . GLY A 1 14 ? 6.716 -7.607 -2.317 1.00 0.00 14 GLY A C 12
ATOM 5474 O O . GLY A 1 14 ? 7.612 -6.814 -2.030 1.00 0.00 14 GLY A O 12
ATOM 5478 N N . ILE A 1 15 ? 5.476 -7.217 -2.621 1.00 0.00 15 ILE A N 12
ATOM 5479 C CA . ILE A 1 15 ? 5.104 -5.800 -2.629 1.00 0.00 15 ILE A CA 12
ATOM 5480 C C . ILE A 1 15 ? 3.643 -5.627 -2.229 1.00 0.00 15 ILE A C 12
ATOM 5481 O O . ILE A 1 15 ? 2.983 -6.590 -1.847 1.00 0.00 15 ILE A O 12
ATOM 5497 N N . CYS A 1 16 ? 3.140 -4.395 -2.326 1.00 0.00 16 CYS A N 12
ATOM 5498 C CA . CYS A 1 16 ? 1.761 -4.121 -1.977 1.00 0.00 16 CYS A CA 12
ATOM 5499 C C . CYS A 1 16 ? 0.864 -4.300 -3.189 1.00 0.00 16 CYS A C 12
ATOM 5500 O O . CYS A 1 16 ? 1.232 -3.944 -4.308 1.00 0.00 16 CYS A O 12
ATOM 5507 N N . THR A 1 17 ? -0.313 -4.858 -2.948 1.00 0.00 17 THR A N 12
ATOM 5508 C CA . THR A 1 17 ? -1.277 -5.092 -4.022 1.00 0.00 17 THR A CA 12
ATOM 5509 C C . THR A 1 17 ? -2.637 -4.524 -3.652 1.00 0.00 17 THR A C 12
ATOM 5510 O O . THR A 1 17 ? -2.969 -4.399 -2.474 1.00 0.00 17 THR A O 12
ATOM 5521 N N . ILE A 1 18 ? -3.421 -4.181 -4.661 1.00 0.00 18 ILE A N 12
ATOM 5522 C CA . ILE A 1 18 ? -4.734 -3.626 -4.427 1.00 0.00 18 ILE A CA 12
ATOM 5523 C C . ILE A 1 18 ? -5.565 -4.574 -3.572 1.00 0.00 18 ILE A C 12
ATOM 5524 O O . ILE A 1 18 ? -5.621 -5.775 -3.835 1.00 0.00 18 ILE A O 12
ATOM 5540 N N . THR A 1 19 ? -6.205 -4.021 -2.548 1.00 0.00 19 THR A N 12
ATOM 5541 C CA . THR A 1 19 ? -7.030 -4.825 -1.652 1.00 0.00 19 THR A CA 12
ATOM 5542 C C . THR A 1 19 ? -8.460 -4.921 -2.160 1.00 0.00 19 THR A C 12
ATOM 5543 O O . THR A 1 19 ? -8.942 -4.038 -2.866 1.00 0.00 19 THR A O 12
ATOM 5554 N N . LEU A 1 20 ? -9.136 -5.997 -1.783 1.00 0.00 20 LEU A N 12
ATOM 5555 C CA . LEU A 1 20 ? -10.512 -6.206 -2.190 1.00 0.00 20 LEU A CA 12
ATOM 5556 C C . LEU A 1 20 ? -11.396 -5.085 -1.662 1.00 0.00 20 LEU A C 12
ATOM 5557 O O . LEU A 1 20 ? -12.370 -4.689 -2.303 1.00 0.00 20 LEU A O 12
ATOM 5573 N N . SER A 1 21 ? -11.056 -4.589 -0.481 1.00 0.00 21 SER A N 12
ATOM 5574 C CA . SER A 1 21 ? -11.837 -3.522 0.144 1.00 0.00 21 SER A CA 12
ATOM 5575 C C . SER A 1 21 ? -11.873 -2.299 -0.762 1.00 0.00 21 SER A C 12
ATOM 5576 O O . SER A 1 21 ? -12.757 -1.451 -0.642 1.00 0.00 21 SER A O 12
ATOM 5584 N N . ARG A 1 22 ? -10.919 -2.222 -1.677 1.00 0.00 22 ARG A N 12
ATOM 5585 C CA . ARG A 1 22 ? -10.859 -1.105 -2.606 1.00 0.00 22 ARG A CA 12
ATOM 5586 C C . ARG A 1 22 ? -12.206 -0.936 -3.296 1.00 0.00 22 ARG A C 12
ATOM 5587 O O . ARG A 1 22 ? -12.584 0.171 -3.679 1.00 0.00 22 ARG A O 12
ATOM 5608 N N . ILE A 1 23 ? -12.924 -2.042 -3.461 1.00 0.00 23 ILE A N 12
ATOM 5609 C CA . ILE A 1 23 ? -14.226 -1.996 -4.118 1.00 0.00 23 ILE A CA 12
ATOM 5610 C C . ILE A 1 23 ? -15.141 -0.998 -3.430 1.00 0.00 23 ILE A C 12
ATOM 5611 O O . ILE A 1 23 ? -15.200 0.171 -3.808 1.00 0.00 23 ILE A O 12
ATOM 5627 N N . GLU A 1 24 ? -15.852 -1.470 -2.423 1.00 0.00 24 GLU A N 12
ATOM 5628 C CA . GLU A 1 24 ? -16.769 -0.614 -1.678 1.00 0.00 24 GLU A CA 12
ATOM 5629 C C . GLU A 1 24 ? -16.732 -0.941 -0.186 1.00 0.00 24 GLU A C 12
ATOM 5630 O O . GLU A 1 24 ? -17.205 -0.162 0.641 1.00 0.00 24 GLU A O 12
ATOM 5642 N N . HIS A 1 25 ? -16.173 -2.101 0.151 1.00 0.00 25 HIS A N 12
ATOM 5643 C CA . HIS A 1 25 ? -16.085 -2.523 1.531 1.00 0.00 25 HIS A CA 12
ATOM 5644 C C . HIS A 1 25 ? -15.185 -3.763 1.676 1.00 0.00 25 HIS A C 12
ATOM 5645 O O . HIS A 1 25 ? -15.078 -4.571 0.754 1.00 0.00 25 HIS A O 12
ATOM 5659 N N . PRO A 1 26 ? -14.548 -3.931 2.811 1.00 0.00 26 PRO A N 12
ATOM 5660 C CA . PRO A 1 26 ? -13.658 -5.102 3.075 1.00 0.00 26 PRO A CA 12
ATOM 5661 C C . PRO A 1 26 ? -14.446 -6.392 3.283 1.00 0.00 26 PRO A C 12
ATOM 5662 O O . PRO A 1 26 ? -14.082 -7.446 2.759 1.00 0.00 26 PRO A O 12
ATOM 5673 N N . GLY A 1 27 ? -15.530 -6.300 4.048 1.00 0.00 27 GLY A N 12
ATOM 5674 C CA . GLY A 1 27 ? -16.366 -7.464 4.317 1.00 0.00 27 GLY A CA 12
ATOM 5675 C C . GLY A 1 27 ? -16.996 -7.990 3.033 1.00 0.00 27 GLY A C 12
ATOM 5676 O O . GLY A 1 27 ? -17.075 -9.200 2.819 1.00 0.00 27 GLY A O 12
ATOM 5680 N N . ASN A 1 28 ? -17.446 -7.070 2.182 1.00 0.00 28 ASN A N 12
ATOM 5681 C CA . ASN A 1 28 ? -18.068 -7.453 0.921 1.00 0.00 28 ASN A CA 12
ATOM 5682 C C . ASN A 1 28 ? -19.297 -8.328 1.164 1.00 0.00 28 ASN A C 12
ATOM 5683 O O . ASN A 1 28 ? -19.318 -9.504 0.803 1.00 0.00 28 ASN A O 12
ATOM 5694 N N . TYR A 1 29 ? -20.314 -7.746 1.788 1.00 0.00 29 TYR A N 12
ATOM 5695 C CA . TYR A 1 29 ? -21.542 -8.472 2.093 1.00 0.00 29 TYR A CA 12
ATOM 5696 C C . TYR A 1 29 ? -22.674 -8.030 1.163 1.00 0.00 29 TYR A C 12
ATOM 5697 O O . TYR A 1 29 ? -23.690 -7.491 1.605 1.00 0.00 29 TYR A O 12
ATOM 5715 N N . ASP A 1 30 ? -22.493 -8.262 -0.130 1.00 0.00 30 ASP A N 12
ATOM 5716 C CA . ASP A 1 30 ? -23.506 -7.883 -1.108 1.00 0.00 30 ASP A CA 12
ATOM 5717 C C . ASP A 1 30 ? -24.643 -8.901 -1.118 1.00 0.00 30 ASP A C 12
ATOM 5718 O O . ASP A 1 30 ? -25.604 -8.762 -1.876 1.00 0.00 30 ASP A O 12
ATOM 5727 N N . TYR A 1 31 ? -24.525 -9.921 -0.272 1.00 0.00 31 TYR A N 12
ATOM 5728 C CA . TYR A 1 31 ? -25.550 -10.958 -0.190 1.00 0.00 31 TYR A CA 12
ATOM 5729 C C . TYR A 1 31 ? -26.063 -11.318 -1.581 1.00 0.00 31 TYR A C 12
ATOM 5730 O O . TYR A 1 31 ? -27.055 -10.739 -1.992 1.00 0.00 31 TYR A O 12
ATOM 5763 N N . TRP A 1 2 ? 6.154 -0.513 3.389 1.00 0.00 2 TRP A N 13
ATOM 5764 C CA . TRP A 1 2 ? 5.189 0.577 3.321 1.00 0.00 2 TRP A CA 13
ATOM 5765 C C . TRP A 1 2 ? 4.273 0.401 2.114 1.00 0.00 2 TRP A C 13
ATOM 5766 O O . TRP A 1 2 ? 4.741 0.147 1.004 1.00 0.00 2 TRP A O 13
ATOM 5787 N N . CYS A 1 3 ? 2.967 0.538 2.341 1.00 0.00 3 CYS A N 13
ATOM 5788 C CA . CYS A 1 3 ? 1.989 0.389 1.265 1.00 0.00 3 CYS A CA 13
ATOM 5789 C C . CYS A 1 3 ? 1.184 1.665 1.087 1.00 0.00 3 CYS A C 13
ATOM 5790 O O . CYS A 1 3 ? 0.961 2.417 2.037 1.00 0.00 3 CYS A O 13
ATOM 5797 N N . GLN A 1 4 ? 0.736 1.897 -0.142 1.00 0.00 4 GLN A N 13
ATOM 5798 C CA . GLN A 1 4 ? -0.049 3.075 -0.446 1.00 0.00 4 GLN A CA 13
ATOM 5799 C C . GLN A 1 4 ? -1.534 2.819 -0.168 1.00 0.00 4 GLN A C 13
ATOM 5800 O O . GLN A 1 4 ? -1.952 1.673 0.009 1.00 0.00 4 GLN A O 13
ATOM 5814 N N . PRO A 1 5 ? -2.337 3.861 -0.130 1.00 0.00 5 PRO A N 13
ATOM 5815 C CA . PRO A 1 5 ? -3.802 3.735 0.127 1.00 0.00 5 PRO A CA 13
ATOM 5816 C C . PRO A 1 5 ? -4.486 2.853 -0.911 1.00 0.00 5 PRO A C 13
ATOM 5817 O O . PRO A 1 5 ? -4.184 2.929 -2.103 1.00 0.00 5 PRO A O 13
ATOM 5828 N N . GLY A 1 6 ? -5.413 2.027 -0.452 1.00 0.00 6 GLY A N 13
ATOM 5829 C CA . GLY A 1 6 ? -6.147 1.142 -1.349 1.00 0.00 6 GLY A CA 13
ATOM 5830 C C . GLY A 1 6 ? -5.357 -0.131 -1.659 1.00 0.00 6 GLY A C 13
ATOM 5831 O O . GLY A 1 6 ? -5.826 -0.995 -2.401 1.00 0.00 6 GLY A O 13
ATOM 5835 N N . TYR A 1 7 ? -4.160 -0.239 -1.085 1.00 0.00 7 TYR A N 13
ATOM 5836 C CA . TYR A 1 7 ? -3.313 -1.413 -1.298 1.00 0.00 7 TYR A CA 13
ATOM 5837 C C . TYR A 1 7 ? -2.991 -2.082 0.030 1.00 0.00 7 TYR A C 13
ATOM 5838 O O . TYR A 1 7 ? -3.209 -1.509 1.097 1.00 0.00 7 TYR A O 13
ATOM 5856 N N . ALA A 1 8 ? -2.473 -3.295 -0.048 1.00 0.00 8 ALA A N 13
ATOM 5857 C CA . ALA A 1 8 ? -2.116 -4.038 1.149 1.00 0.00 8 ALA A CA 13
ATOM 5858 C C . ALA A 1 8 ? -0.824 -4.810 0.923 1.00 0.00 8 ALA A C 13
ATOM 5859 O O . ALA A 1 8 ? -0.642 -5.449 -0.113 1.00 0.00 8 ALA A O 13
ATOM 5866 N N . TYR A 1 9 ? 0.070 -4.751 1.898 1.00 0.00 9 TYR A N 13
ATOM 5867 C CA . TYR A 1 9 ? 1.342 -5.447 1.792 1.00 0.00 9 TYR A CA 13
ATOM 5868 C C . TYR A 1 9 ? 1.128 -6.896 1.393 1.00 0.00 9 TYR A C 13
ATOM 5869 O O . TYR A 1 9 ? 0.255 -7.576 1.933 1.00 0.00 9 TYR A O 13
ATOM 5887 N N . ASN A 1 10 ? 1.929 -7.361 0.438 1.00 0.00 10 ASN A N 13
ATOM 5888 C CA . ASN A 1 10 ? 1.817 -8.731 -0.037 1.00 0.00 10 ASN A CA 13
ATOM 5889 C C . ASN A 1 10 ? 3.121 -9.517 0.232 1.00 0.00 10 ASN A C 13
ATOM 5890 O O . ASN A 1 10 ? 4.061 -9.458 -0.563 1.00 0.00 10 ASN A O 13
ATOM 5901 N N . PRO A 1 11 ? 3.199 -10.242 1.332 1.00 0.00 11 PRO A N 13
ATOM 5902 C CA . PRO A 1 11 ? 4.409 -11.035 1.696 1.00 0.00 11 PRO A CA 13
ATOM 5903 C C . PRO A 1 11 ? 4.551 -12.298 0.856 1.00 0.00 11 PRO A C 13
ATOM 5904 O O . PRO A 1 11 ? 5.491 -13.073 1.035 1.00 0.00 11 PRO A O 13
ATOM 5915 N N . VAL A 1 12 ? 3.612 -12.498 -0.061 1.00 0.00 12 VAL A N 13
ATOM 5916 C CA . VAL A 1 12 ? 3.639 -13.670 -0.924 1.00 0.00 12 VAL A CA 13
ATOM 5917 C C . VAL A 1 12 ? 4.142 -13.285 -2.304 1.00 0.00 12 VAL A C 13
ATOM 5918 O O . VAL A 1 12 ? 4.571 -14.139 -3.081 1.00 0.00 12 VAL A O 13
ATOM 5931 N N . LEU A 1 13 ? 4.084 -11.993 -2.599 1.00 0.00 13 LEU A N 13
ATOM 5932 C CA . LEU A 1 13 ? 4.544 -11.488 -3.881 1.00 0.00 13 LEU A CA 13
ATOM 5933 C C . LEU A 1 13 ? 5.845 -10.705 -3.684 1.00 0.00 13 LEU A C 13
ATOM 5934 O O . LEU A 1 13 ? 6.791 -10.853 -4.456 1.00 0.00 13 LEU A O 13
ATOM 5950 N N . GLY A 1 14 ? 5.878 -9.873 -2.635 1.00 0.00 14 GLY A N 13
ATOM 5951 C CA . GLY A 1 14 ? 7.065 -9.071 -2.333 1.00 0.00 14 GLY A CA 13
ATOM 5952 C C . GLY A 1 14 ? 6.770 -7.565 -2.282 1.00 0.00 14 GLY A C 13
ATOM 5953 O O . GLY A 1 14 ? 7.672 -6.764 -2.039 1.00 0.00 14 GLY A O 13
ATOM 5957 N N . ILE A 1 15 ? 5.513 -7.185 -2.511 1.00 0.00 15 ILE A N 13
ATOM 5958 C CA . ILE A 1 15 ? 5.130 -5.775 -2.484 1.00 0.00 15 ILE A CA 13
ATOM 5959 C C . ILE A 1 15 ? 3.665 -5.632 -2.096 1.00 0.00 15 ILE A C 13
ATOM 5960 O O . ILE A 1 15 ? 3.032 -6.603 -1.697 1.00 0.00 15 ILE A O 13
ATOM 5976 N N . CYS A 1 16 ? 3.133 -4.420 -2.221 1.00 0.00 16 CYS A N 13
ATOM 5977 C CA . CYS A 1 16 ? 1.740 -4.171 -1.886 1.00 0.00 16 CYS A CA 13
ATOM 5978 C C . CYS A 1 16 ? 0.860 -4.360 -3.114 1.00 0.00 16 CYS A C 13
ATOM 5979 O O . CYS A 1 16 ? 1.245 -4.007 -4.230 1.00 0.00 16 CYS A O 13
ATOM 5986 N N . THR A 1 17 ? -0.320 -4.924 -2.896 1.00 0.00 17 THR A N 13
ATOM 5987 C CA . THR A 1 17 ? -1.263 -5.167 -3.988 1.00 0.00 17 THR A CA 13
ATOM 5988 C C . THR A 1 17 ? -2.634 -4.611 -3.644 1.00 0.00 17 THR A C 13
ATOM 5989 O O . THR A 1 17 ? -3.003 -4.519 -2.474 1.00 0.00 17 THR A O 13
ATOM 6000 N N . ILE A 1 18 ? -3.385 -4.240 -4.668 1.00 0.00 18 ILE A N 13
ATOM 6001 C CA . ILE A 1 18 ? -4.707 -3.694 -4.460 1.00 0.00 18 ILE A CA 13
ATOM 6002 C C . ILE A 1 18 ? -5.538 -4.627 -3.586 1.00 0.00 18 ILE A C 13
ATOM 6003 O O . ILE A 1 18 ? -5.482 -5.848 -3.740 1.00 0.00 18 ILE A O 13
ATOM 6019 N N . THR A 1 19 ? -6.306 -4.044 -2.670 1.00 0.00 19 THR A N 13
ATOM 6020 C CA . THR A 1 19 ? -7.146 -4.831 -1.773 1.00 0.00 19 THR A CA 13
ATOM 6021 C C . THR A 1 19 ? -8.573 -4.943 -2.314 1.00 0.00 19 THR A C 13
ATOM 6022 O O . THR A 1 19 ? -8.952 -4.258 -3.277 1.00 0.00 19 THR A O 13
ATOM 6033 N N . LEU A 1 20 ? -9.363 -5.810 -1.691 1.00 0.00 20 LEU A N 13
ATOM 6034 C CA . LEU A 1 20 ? -10.742 -6.006 -2.112 1.00 0.00 20 LEU A CA 13
ATOM 6035 C C . LEU A 1 20 ? -11.595 -4.806 -1.743 1.00 0.00 20 LEU A C 13
ATOM 6036 O O . LEU A 1 20 ? -12.824 -4.859 -1.808 1.00 0.00 20 LEU A O 13
ATOM 6052 N N . SER A 1 21 ? -10.933 -3.731 -1.352 1.00 0.00 21 SER A N 13
ATOM 6053 C CA . SER A 1 21 ? -11.626 -2.498 -0.975 1.00 0.00 21 SER A CA 13
ATOM 6054 C C . SER A 1 21 ? -11.441 -1.424 -2.047 1.00 0.00 21 SER A C 13
ATOM 6055 O O . SER A 1 21 ? -11.773 -0.258 -1.832 1.00 0.00 21 SER A O 13
ATOM 6063 N N . ARG A 1 22 ? -10.912 -1.829 -3.203 1.00 0.00 22 ARG A N 13
ATOM 6064 C CA . ARG A 1 22 ? -10.693 -0.897 -4.310 1.00 0.00 22 ARG A CA 13
ATOM 6065 C C . ARG A 1 22 ? -11.063 -1.538 -5.653 1.00 0.00 22 ARG A C 13
ATOM 6066 O O . ARG A 1 22 ? -11.480 -0.848 -6.586 1.00 0.00 22 ARG A O 13
ATOM 6087 N N . ILE A 1 23 ? -10.908 -2.859 -5.747 1.00 0.00 23 ILE A N 13
ATOM 6088 C CA . ILE A 1 23 ? -11.217 -3.566 -6.991 1.00 0.00 23 ILE A CA 13
ATOM 6089 C C . ILE A 1 23 ? -12.659 -3.327 -7.421 1.00 0.00 23 ILE A C 13
ATOM 6090 O O . ILE A 1 23 ? -12.934 -3.055 -8.590 1.00 0.00 23 ILE A O 13
ATOM 6106 N N . GLU A 1 24 ? -13.566 -3.424 -6.474 1.00 0.00 24 GLU A N 13
ATOM 6107 C CA . GLU A 1 24 ? -14.987 -3.211 -6.754 1.00 0.00 24 GLU A CA 13
ATOM 6108 C C . GLU A 1 24 ? -15.420 -1.843 -6.259 1.00 0.00 24 GLU A C 13
ATOM 6109 O O . GLU A 1 24 ? -16.482 -1.700 -5.653 1.00 0.00 24 GLU A O 13
ATOM 6121 N N . HIS A 1 25 ? -14.576 -0.835 -6.494 1.00 0.00 25 HIS A N 13
ATOM 6122 C CA . HIS A 1 25 ? -14.871 0.526 -6.045 1.00 0.00 25 HIS A CA 13
ATOM 6123 C C . HIS A 1 25 ? -13.940 1.538 -6.733 1.00 0.00 25 HIS A C 13
ATOM 6124 O O . HIS A 1 25 ? -13.004 2.060 -6.129 1.00 0.00 25 HIS A O 13
ATOM 6138 N N . PRO A 1 26 ? -14.180 1.818 -7.986 1.00 0.00 26 PRO A N 13
ATOM 6139 C CA . PRO A 1 26 ? -13.348 2.782 -8.769 1.00 0.00 26 PRO A CA 13
ATOM 6140 C C . PRO A 1 26 ? -13.267 4.152 -8.096 1.00 0.00 26 PRO A C 13
ATOM 6141 O O . PRO A 1 26 ? -12.226 4.810 -8.128 1.00 0.00 26 PRO A O 13
ATOM 6152 N N . GLY A 1 27 ? -14.370 4.574 -7.488 1.00 0.00 27 GLY A N 13
ATOM 6153 C CA . GLY A 1 27 ? -14.414 5.866 -6.807 1.00 0.00 27 GLY A CA 13
ATOM 6154 C C . GLY A 1 27 ? -13.398 5.919 -5.669 1.00 0.00 27 GLY A C 13
ATOM 6155 O O . GLY A 1 27 ? -12.769 6.951 -5.437 1.00 0.00 27 GLY A O 13
ATOM 6159 N N . ASN A 1 28 ? -13.249 4.801 -4.959 1.00 0.00 28 ASN A N 13
ATOM 6160 C CA . ASN A 1 28 ? -12.308 4.732 -3.842 1.00 0.00 28 ASN A CA 13
ATOM 6161 C C . ASN A 1 28 ? -12.657 5.759 -2.767 1.00 0.00 28 ASN A C 13
ATOM 6162 O O . ASN A 1 28 ? -11.859 6.640 -2.447 1.00 0.00 28 ASN A O 13
ATOM 6173 N N . TYR A 1 29 ? -13.858 5.642 -2.222 1.00 0.00 29 TYR A N 13
ATOM 6174 C CA . TYR A 1 29 ? -14.320 6.563 -1.190 1.00 0.00 29 TYR A CA 13
ATOM 6175 C C . TYR A 1 29 ? -14.163 5.936 0.201 1.00 0.00 29 TYR A C 13
ATOM 6176 O O . TYR A 1 29 ? -15.067 5.998 1.035 1.00 0.00 29 TYR A O 13
ATOM 6194 N N . ASP A 1 30 ? -13.005 5.334 0.447 1.00 0.00 30 ASP A N 13
ATOM 6195 C CA . ASP A 1 30 ? -12.749 4.704 1.735 1.00 0.00 30 ASP A CA 13
ATOM 6196 C C . ASP A 1 30 ? -12.848 5.731 2.855 1.00 0.00 30 ASP A C 13
ATOM 6197 O O . ASP A 1 30 ? -13.436 5.463 3.903 1.00 0.00 30 ASP A O 13
ATOM 6206 N N . TYR A 1 31 ? -12.271 6.906 2.627 1.00 0.00 31 TYR A N 13
ATOM 6207 C CA . TYR A 1 31 ? -12.304 7.969 3.626 1.00 0.00 31 TYR A CA 13
ATOM 6208 C C . TYR A 1 31 ? -11.824 7.449 4.979 1.00 0.00 31 TYR A C 13
ATOM 6209 O O . TYR A 1 31 ? -10.682 7.709 5.319 1.00 0.00 31 TYR A O 13
ATOM 6242 N N . TRP A 1 2 ? 6.020 -0.577 3.406 1.00 0.00 2 TRP A N 14
ATOM 6243 C CA . TRP A 1 2 ? 5.058 0.517 3.346 1.00 0.00 2 TRP A CA 14
ATOM 6244 C C . TRP A 1 2 ? 4.158 0.361 2.124 1.00 0.00 2 TRP A C 14
ATOM 6245 O O . TRP A 1 2 ? 4.641 0.134 1.015 1.00 0.00 2 TRP A O 14
ATOM 6266 N N . CYS A 1 3 ? 2.850 0.480 2.339 1.00 0.00 3 CYS A N 14
ATOM 6267 C CA . CYS A 1 3 ? 1.885 0.345 1.250 1.00 0.00 3 CYS A CA 14
ATOM 6268 C C . CYS A 1 3 ? 1.087 1.633 1.075 1.00 0.00 3 CYS A C 14
ATOM 6269 O O . CYS A 1 3 ? 0.864 2.374 2.032 1.00 0.00 3 CYS A O 14
ATOM 6276 N N . GLN A 1 4 ? 0.655 1.887 -0.157 1.00 0.00 4 GLN A N 14
ATOM 6277 C CA . GLN A 1 4 ? -0.116 3.081 -0.451 1.00 0.00 4 GLN A CA 14
ATOM 6278 C C . GLN A 1 4 ? -1.607 2.838 -0.197 1.00 0.00 4 GLN A C 14
ATOM 6279 O O . GLN A 1 4 ? -2.034 1.699 -0.011 1.00 0.00 4 GLN A O 14
ATOM 6293 N N . PRO A 1 5 ? -2.409 3.876 -0.194 1.00 0.00 5 PRO A N 14
ATOM 6294 C CA . PRO A 1 5 ? -3.881 3.743 0.037 1.00 0.00 5 PRO A CA 14
ATOM 6295 C C . PRO A 1 5 ? -4.534 2.817 -0.986 1.00 0.00 5 PRO A C 14
ATOM 6296 O O . PRO A 1 5 ? -4.229 2.878 -2.176 1.00 0.00 5 PRO A O 14
ATOM 6307 N N . GLY A 1 6 ? -5.446 1.980 -0.512 1.00 0.00 6 GLY A N 14
ATOM 6308 C CA . GLY A 1 6 ? -6.156 1.055 -1.390 1.00 0.00 6 GLY A CA 14
ATOM 6309 C C . GLY A 1 6 ? -5.327 -0.195 -1.671 1.00 0.00 6 GLY A C 14
ATOM 6310 O O . GLY A 1 6 ? -5.760 -1.081 -2.411 1.00 0.00 6 GLY A O 14
ATOM 6314 N N . TYR A 1 7 ? -4.141 -0.262 -1.074 1.00 0.00 7 TYR A N 14
ATOM 6315 C CA . TYR A 1 7 ? -3.256 -1.409 -1.257 1.00 0.00 7 TYR A CA 14
ATOM 6316 C C . TYR A 1 7 ? -2.897 -2.028 0.088 1.00 0.00 7 TYR A C 14
ATOM 6317 O O . TYR A 1 7 ? -3.099 -1.426 1.143 1.00 0.00 7 TYR A O 14
ATOM 6335 N N . ALA A 1 8 ? -2.354 -3.232 0.035 1.00 0.00 8 ALA A N 14
ATOM 6336 C CA . ALA A 1 8 ? -1.950 -3.932 1.245 1.00 0.00 8 ALA A CA 14
ATOM 6337 C C . ALA A 1 8 ? -0.701 -4.755 0.979 1.00 0.00 8 ALA A C 14
ATOM 6338 O O . ALA A 1 8 ? -0.575 -5.395 -0.064 1.00 0.00 8 ALA A O 14
ATOM 6345 N N . TYR A 1 9 ? 0.224 -4.731 1.925 1.00 0.00 9 TYR A N 14
ATOM 6346 C CA . TYR A 1 9 ? 1.460 -5.470 1.765 1.00 0.00 9 TYR A CA 14
ATOM 6347 C C . TYR A 1 9 ? 1.172 -6.913 1.377 1.00 0.00 9 TYR A C 14
ATOM 6348 O O . TYR A 1 9 ? 0.259 -7.541 1.914 1.00 0.00 9 TYR A O 14
ATOM 6366 N N . ASN A 1 10 ? 1.946 -7.422 0.427 1.00 0.00 10 ASN A N 14
ATOM 6367 C CA . ASN A 1 10 ? 1.766 -8.783 -0.051 1.00 0.00 10 ASN A CA 14
ATOM 6368 C C . ASN A 1 10 ? 3.036 -9.614 0.211 1.00 0.00 10 ASN A C 14
ATOM 6369 O O . ASN A 1 10 ? 3.928 -9.686 -0.635 1.00 0.00 10 ASN A O 14
ATOM 6380 N N . PRO A 1 11 ? 3.140 -10.227 1.368 1.00 0.00 11 PRO A N 14
ATOM 6381 C CA . PRO A 1 11 ? 4.327 -11.055 1.741 1.00 0.00 11 PRO A CA 14
ATOM 6382 C C . PRO A 1 11 ? 4.454 -12.309 0.877 1.00 0.00 11 PRO A C 14
ATOM 6383 O O . PRO A 1 11 ? 5.373 -13.108 1.060 1.00 0.00 11 PRO A O 14
ATOM 6394 N N . VAL A 1 12 ? 3.526 -12.480 -0.058 1.00 0.00 12 VAL A N 14
ATOM 6395 C CA . VAL A 1 12 ? 3.544 -13.648 -0.932 1.00 0.00 12 VAL A CA 14
ATOM 6396 C C . VAL A 1 12 ? 4.073 -13.274 -2.307 1.00 0.00 12 VAL A C 14
ATOM 6397 O O . VAL A 1 12 ? 4.521 -14.133 -3.068 1.00 0.00 12 VAL A O 14
ATOM 6410 N N . LEU A 1 13 ? 4.027 -11.983 -2.610 1.00 0.00 13 LEU A N 14
ATOM 6411 C CA . LEU A 1 13 ? 4.511 -11.484 -3.888 1.00 0.00 13 LEU A CA 14
ATOM 6412 C C . LEU A 1 13 ? 5.803 -10.695 -3.689 1.00 0.00 13 LEU A C 14
ATOM 6413 O O . LEU A 1 13 ? 6.749 -10.832 -4.467 1.00 0.00 13 LEU A O 14
ATOM 6429 N N . GLY A 1 14 ? 5.843 -9.886 -2.625 1.00 0.00 14 GLY A N 14
ATOM 6430 C CA . GLY A 1 14 ? 7.033 -9.095 -2.305 1.00 0.00 14 GLY A CA 14
ATOM 6431 C C . GLY A 1 14 ? 6.738 -7.591 -2.272 1.00 0.00 14 GLY A C 14
ATOM 6432 O O . GLY A 1 14 ? 7.623 -6.796 -1.958 1.00 0.00 14 GLY A O 14
ATOM 6436 N N . ILE A 1 15 ? 5.505 -7.200 -2.587 1.00 0.00 15 ILE A N 14
ATOM 6437 C CA . ILE A 1 15 ? 5.135 -5.785 -2.575 1.00 0.00 15 ILE A CA 14
ATOM 6438 C C . ILE A 1 15 ? 3.672 -5.625 -2.175 1.00 0.00 15 ILE A C 14
ATOM 6439 O O . ILE A 1 15 ? 3.025 -6.590 -1.780 1.00 0.00 15 ILE A O 14
ATOM 6455 N N . CYS A 1 16 ? 3.155 -4.402 -2.283 1.00 0.00 16 CYS A N 14
ATOM 6456 C CA . CYS A 1 16 ? 1.774 -4.141 -1.933 1.00 0.00 16 CYS A CA 14
ATOM 6457 C C . CYS A 1 16 ? 0.891 -4.313 -3.156 1.00 0.00 16 CYS A C 14
ATOM 6458 O O . CYS A 1 16 ? 1.271 -3.961 -4.273 1.00 0.00 16 CYS A O 14
ATOM 6465 N N . THR A 1 17 ? -0.290 -4.862 -2.922 1.00 0.00 17 THR A N 14
ATOM 6466 C CA . THR A 1 17 ? -1.251 -5.094 -3.997 1.00 0.00 17 THR A CA 14
ATOM 6467 C C . THR A 1 17 ? -2.613 -4.517 -3.635 1.00 0.00 17 THR A C 14
ATOM 6468 O O . THR A 1 17 ? -2.943 -4.372 -2.459 1.00 0.00 17 THR A O 14
ATOM 6479 N N . ILE A 1 18 ? -3.399 -4.181 -4.651 1.00 0.00 18 ILE A N 14
ATOM 6480 C CA . ILE A 1 18 ? -4.710 -3.616 -4.418 1.00 0.00 18 ILE A CA 14
ATOM 6481 C C . ILE A 1 18 ? -5.560 -4.553 -3.569 1.00 0.00 18 ILE A C 14
ATOM 6482 O O . ILE A 1 18 ? -5.660 -5.747 -3.853 1.00 0.00 18 ILE A O 14
ATOM 6498 N N . THR A 1 19 ? -6.174 -3.999 -2.530 1.00 0.00 19 THR A N 14
ATOM 6499 C CA . THR A 1 19 ? -7.014 -4.793 -1.643 1.00 0.00 19 THR A CA 14
ATOM 6500 C C . THR A 1 19 ? -8.450 -4.842 -2.155 1.00 0.00 19 THR A C 14
ATOM 6501 O O . THR A 1 19 ? -8.897 -3.941 -2.863 1.00 0.00 19 THR A O 14
ATOM 6512 N N . LEU A 1 20 ? -9.167 -5.897 -1.785 1.00 0.00 20 LEU A N 14
ATOM 6513 C CA . LEU A 1 20 ? -10.555 -6.052 -2.211 1.00 0.00 20 LEU A CA 14
ATOM 6514 C C . LEU A 1 20 ? -11.409 -4.912 -1.666 1.00 0.00 20 LEU A C 14
ATOM 6515 O O . LEU A 1 20 ? -12.511 -4.661 -2.154 1.00 0.00 20 LEU A O 14
ATOM 6531 N N . SER A 1 21 ? -10.891 -4.224 -0.654 1.00 0.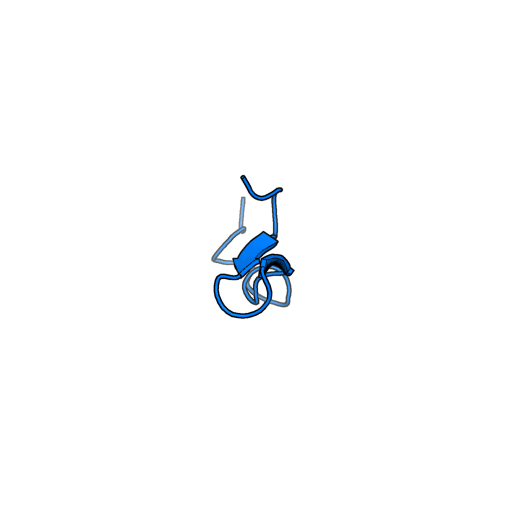00 21 SER A N 14
ATOM 6532 C CA . SER A 1 21 ? -11.607 -3.111 -0.045 1.00 0.00 21 SER A CA 14
ATOM 6533 C C . SER A 1 21 ? -11.827 -2.001 -1.063 1.00 0.00 21 SER A C 14
ATOM 6534 O O . SER A 1 21 ? -12.760 -1.210 -0.939 1.00 0.00 21 SER A O 14
ATOM 6542 N N . ARG A 1 22 ? -10.959 -1.950 -2.066 1.00 0.00 22 ARG A N 14
ATOM 6543 C CA . ARG A 1 22 ? -11.065 -0.935 -3.107 1.00 0.00 22 ARG A CA 14
ATOM 6544 C C . ARG A 1 22 ? -12.395 -1.058 -3.840 1.00 0.00 22 ARG A C 14
ATOM 6545 O O . ARG A 1 22 ? -13.012 -0.054 -4.194 1.00 0.00 22 ARG A O 14
ATOM 6566 N N . ILE A 1 23 ? -12.823 -2.292 -4.080 1.00 0.00 23 ILE A N 14
ATOM 6567 C CA . ILE A 1 23 ? -14.076 -2.523 -4.795 1.00 0.00 23 ILE A CA 14
ATOM 6568 C C . ILE A 1 23 ? -15.224 -1.749 -4.151 1.00 0.00 23 ILE A C 14
ATOM 6569 O O . ILE A 1 23 ? -15.514 -0.619 -4.547 1.00 0.00 23 ILE A O 14
ATOM 6585 N N . GLU A 1 24 ? -15.863 -2.358 -3.166 1.00 0.00 24 GLU A N 14
ATOM 6586 C CA . GLU A 1 24 ? -16.980 -1.726 -2.467 1.00 0.00 24 GLU A CA 14
ATOM 6587 C C . GLU A 1 24 ? -16.767 -1.784 -0.955 1.00 0.00 24 GLU A C 14
ATOM 6588 O O . GLU A 1 24 ? -15.790 -1.239 -0.444 1.00 0.00 24 GLU A O 14
ATOM 6600 N N . HIS A 1 25 ? -17.682 -2.452 -0.248 1.00 0.00 25 HIS A N 14
ATOM 6601 C CA . HIS A 1 25 ? -17.581 -2.586 1.200 1.00 0.00 25 HIS A CA 14
ATOM 6602 C C . HIS A 1 25 ? -17.812 -1.236 1.895 1.00 0.00 25 HIS A C 14
ATOM 6603 O O . HIS A 1 25 ? -17.555 -0.189 1.303 1.00 0.00 25 HIS A O 14
ATOM 6617 N N . PRO A 1 26 ? -18.283 -1.236 3.129 1.00 0.00 26 PRO A N 14
ATOM 6618 C CA . PRO A 1 26 ? -18.544 0.028 3.894 1.00 0.00 26 PRO A CA 14
ATOM 6619 C C . PRO A 1 26 ? -17.419 1.043 3.756 1.00 0.00 26 PRO A C 14
ATOM 6620 O O . PRO A 1 26 ? -17.660 2.248 3.713 1.00 0.00 26 PRO A O 14
ATOM 6631 N N . GLY A 1 27 ? -16.197 0.546 3.691 1.00 0.00 27 GLY A N 14
ATOM 6632 C CA . GLY A 1 27 ? -15.035 1.420 3.567 1.00 0.00 27 GLY A CA 14
ATOM 6633 C C . GLY A 1 27 ? -15.156 2.325 2.340 1.00 0.00 27 GLY A C 14
ATOM 6634 O O . GLY A 1 27 ? -14.703 3.467 2.359 1.00 0.00 27 GLY A O 14
ATOM 6638 N N . ASN A 1 28 ? -15.758 1.810 1.273 1.00 0.00 28 ASN A N 14
ATOM 6639 C CA . ASN A 1 28 ? -15.923 2.594 0.048 1.00 0.00 28 ASN A CA 14
ATOM 6640 C C . ASN A 1 28 ? -17.210 3.420 0.101 1.00 0.00 28 ASN A C 14
ATOM 6641 O O . ASN A 1 28 ? -17.273 4.535 -0.423 1.00 0.00 28 ASN A O 14
ATOM 6652 N N . TYR A 1 29 ? -18.234 2.868 0.736 1.00 0.00 29 TYR A N 14
ATOM 6653 C CA . TYR A 1 29 ? -19.514 3.559 0.841 1.00 0.00 29 TYR A CA 14
ATOM 6654 C C . TYR A 1 29 ? -19.425 4.701 1.843 1.00 0.00 29 TYR A C 14
ATOM 6655 O O . TYR A 1 29 ? -20.342 5.515 1.950 1.00 0.00 29 TYR A O 14
ATOM 6673 N N . ASP A 1 30 ? -18.317 4.757 2.574 1.00 0.00 30 ASP A N 14
ATOM 6674 C CA . ASP A 1 30 ? -18.128 5.810 3.560 1.00 0.00 30 ASP A CA 14
ATOM 6675 C C . ASP A 1 30 ? -17.728 7.110 2.872 1.00 0.00 30 ASP A C 14
ATOM 6676 O O . ASP A 1 30 ? -17.526 8.132 3.528 1.00 0.00 30 ASP A O 14
ATOM 6685 N N . TYR A 1 31 ? -17.614 7.058 1.542 1.00 0.00 31 TYR A N 14
ATOM 6686 C CA . TYR A 1 31 ? -17.240 8.238 0.768 1.00 0.00 31 TYR A CA 14
ATOM 6687 C C . TYR A 1 31 ? -17.910 9.485 1.336 1.00 0.00 31 TYR A C 14
ATOM 6688 O O . TYR A 1 31 ? -18.956 9.343 1.948 1.00 0.00 31 TYR A O 14
ATOM 6721 N N . TRP A 1 2 ? 5.914 -0.631 3.527 1.00 0.00 2 TRP A N 15
ATOM 6722 C CA . TRP A 1 2 ? 4.967 0.472 3.428 1.00 0.00 2 TRP A CA 15
ATOM 6723 C C . TRP A 1 2 ? 4.106 0.324 2.178 1.00 0.00 2 TRP A C 15
ATOM 6724 O O . TRP A 1 2 ? 4.622 0.093 1.084 1.00 0.00 2 TRP A O 15
ATOM 6745 N N . CYS A 1 3 ? 2.792 0.454 2.351 1.00 0.00 3 CYS A N 15
ATOM 6746 C CA . CYS A 1 3 ? 1.861 0.330 1.234 1.00 0.00 3 CYS A CA 15
ATOM 6747 C C . CYS A 1 3 ? 1.063 1.614 1.065 1.00 0.00 3 CYS A C 15
ATOM 6748 O O . CYS A 1 3 ? 0.859 2.362 2.021 1.00 0.00 3 CYS A O 15
ATOM 6755 N N . GLN A 1 4 ? 0.616 1.870 -0.161 1.00 0.00 4 GLN A N 15
ATOM 6756 C CA . GLN A 1 4 ? -0.154 3.073 -0.446 1.00 0.00 4 GLN A CA 15
ATOM 6757 C C . GLN A 1 4 ? -1.642 2.827 -0.198 1.00 0.00 4 GLN A C 15
ATOM 6758 O O . GLN A 1 4 ? -2.060 1.689 0.014 1.00 0.00 4 GLN A O 15
ATOM 6772 N N . PRO A 1 5 ? -2.453 3.857 -0.227 1.00 0.00 5 PRO A N 15
ATOM 6773 C CA . PRO A 1 5 ? -3.921 3.712 -0.007 1.00 0.00 5 PRO A CA 15
ATOM 6774 C C . PRO A 1 5 ? -4.559 2.780 -1.031 1.00 0.00 5 PRO A C 15
ATOM 6775 O O . PRO A 1 5 ? -4.237 2.830 -2.217 1.00 0.00 5 PRO A O 15
ATOM 6786 N N . GLY A 1 6 ? -5.476 1.947 -0.566 1.00 0.00 6 GLY A N 15
ATOM 6787 C CA . GLY A 1 6 ? -6.173 1.019 -1.450 1.00 0.00 6 GLY A CA 15
ATOM 6788 C C . GLY A 1 6 ? -5.335 -0.228 -1.723 1.00 0.00 6 GLY A C 15
ATOM 6789 O O . GLY A 1 6 ? -5.766 -1.127 -2.447 1.00 0.00 6 GLY A O 15
ATOM 6793 N N . TYR A 1 7 ? -4.141 -0.276 -1.136 1.00 0.00 7 TYR A N 15
ATOM 6794 C CA . TYR A 1 7 ? -3.250 -1.419 -1.314 1.00 0.00 7 TYR A CA 15
ATOM 6795 C C . TYR A 1 7 ? -2.903 -2.037 0.032 1.00 0.00 7 TYR A C 15
ATOM 6796 O O . TYR A 1 7 ? -3.111 -1.429 1.081 1.00 0.00 7 TYR A O 15
ATOM 6814 N N . ALA A 1 8 ? -2.367 -3.245 -0.011 1.00 0.00 8 ALA A N 15
ATOM 6815 C CA . ALA A 1 8 ? -1.976 -3.945 1.201 1.00 0.00 8 ALA A CA 15
ATOM 6816 C C . ALA A 1 8 ? -0.717 -4.760 0.938 1.00 0.00 8 ALA A C 15
ATOM 6817 O O . ALA A 1 8 ? -0.570 -5.371 -0.121 1.00 0.00 8 ALA A O 15
ATOM 6824 N N . TYR A 1 9 ? 0.194 -4.761 1.900 1.00 0.00 9 TYR A N 15
ATOM 6825 C CA . TYR A 1 9 ? 1.438 -5.498 1.743 1.00 0.00 9 TYR A CA 15
ATOM 6826 C C . TYR A 1 9 ? 1.159 -6.939 1.349 1.00 0.00 9 TYR A C 15
ATOM 6827 O O . TYR A 1 9 ? 0.236 -7.571 1.867 1.00 0.00 9 TYR A O 15
ATOM 6845 N N . ASN A 1 10 ? 1.952 -7.441 0.411 1.00 0.00 10 ASN A N 15
ATOM 6846 C CA . ASN A 1 10 ? 1.786 -8.801 -0.078 1.00 0.00 10 ASN A CA 15
ATOM 6847 C C . ASN A 1 10 ? 3.057 -9.627 0.194 1.00 0.00 10 ASN A C 15
ATOM 6848 O O . ASN A 1 10 ? 3.956 -9.696 -0.646 1.00 0.00 10 ASN A O 15
ATOM 6859 N N . PRO A 1 11 ? 3.152 -10.239 1.350 1.00 0.00 11 PRO A N 15
ATOM 6860 C CA . PRO A 1 11 ? 4.334 -11.061 1.736 1.00 0.00 11 PRO A CA 15
ATOM 6861 C C . PRO A 1 11 ? 4.469 -12.313 0.874 1.00 0.00 11 PRO A C 15
ATOM 6862 O O . PRO A 1 11 ? 5.378 -13.119 1.078 1.00 0.00 11 PRO A O 15
ATOM 6873 N N . VAL A 1 12 ? 3.553 -12.480 -0.077 1.00 0.00 12 VAL A N 15
ATOM 6874 C CA . VAL A 1 12 ? 3.577 -13.650 -0.949 1.00 0.00 12 VAL A CA 15
ATOM 6875 C C . VAL A 1 12 ? 4.124 -13.278 -2.318 1.00 0.00 12 VAL A C 15
ATOM 6876 O O . VAL A 1 12 ? 4.563 -14.138 -3.082 1.00 0.00 12 VAL A O 15
ATOM 6889 N N . LEU A 1 13 ? 4.096 -11.985 -2.616 1.00 0.00 13 LEU A N 15
ATOM 6890 C CA . LEU A 1 13 ? 4.594 -11.486 -3.888 1.00 0.00 13 LEU A CA 15
ATOM 6891 C C . LEU A 1 13 ? 5.878 -10.687 -3.668 1.00 0.00 13 LEU A C 15
ATOM 6892 O O . LEU A 1 13 ? 6.835 -10.814 -4.432 1.00 0.00 13 LEU A O 15
ATOM 6908 N N . GLY A 1 14 ? 5.893 -9.876 -2.607 1.00 0.00 14 GLY A N 15
ATOM 6909 C CA . GLY A 1 14 ? 7.072 -9.076 -2.279 1.00 0.00 14 GLY A CA 15
ATOM 6910 C C . GLY A 1 14 ? 6.772 -7.576 -2.255 1.00 0.00 14 GLY A C 15
ATOM 6911 O O . GLY A 1 14 ? 7.643 -6.772 -1.922 1.00 0.00 14 GLY A O 15
ATOM 6915 N N . ILE A 1 15 ? 5.540 -7.197 -2.593 1.00 0.00 15 ILE A N 15
ATOM 6916 C CA . ILE A 1 15 ? 5.161 -5.786 -2.590 1.00 0.00 15 ILE A CA 15
ATOM 6917 C C . ILE A 1 15 ? 3.703 -5.623 -2.179 1.00 0.00 15 ILE A C 15
ATOM 6918 O O . ILE A 1 15 ? 3.062 -6.581 -1.752 1.00 0.00 15 ILE A O 15
ATOM 6934 N N . CYS A 1 16 ? 3.183 -4.407 -2.317 1.00 0.00 16 CYS A N 15
ATOM 6935 C CA . CYS A 1 16 ? 1.804 -4.147 -1.960 1.00 0.00 16 CYS A CA 15
ATOM 6936 C C . CYS A 1 16 ? 0.909 -4.326 -3.173 1.00 0.00 16 CYS A C 15
ATOM 6937 O O . CYS A 1 16 ? 1.284 -3.979 -4.294 1.00 0.00 16 CYS A O 15
ATOM 6944 N N . THR A 1 17 ? -0.268 -4.880 -2.937 1.00 0.00 17 THR A N 15
ATOM 6945 C CA . THR A 1 17 ? -1.226 -5.119 -4.009 1.00 0.00 17 THR A CA 15
ATOM 6946 C C . THR A 1 17 ? -2.580 -4.537 -3.639 1.00 0.00 17 THR A C 15
ATOM 6947 O O . THR A 1 17 ? -2.900 -4.386 -2.461 1.00 0.00 17 THR A O 15
ATOM 6958 N N . ILE A 1 18 ? -3.369 -4.205 -4.650 1.00 0.00 18 ILE A N 15
ATOM 6959 C CA . ILE A 1 18 ? -4.677 -3.634 -4.418 1.00 0.00 18 ILE A CA 15
ATOM 6960 C C . ILE A 1 18 ? -5.526 -4.565 -3.560 1.00 0.00 18 ILE A C 15
ATOM 6961 O O . ILE A 1 18 ? -5.590 -5.768 -3.810 1.00 0.00 18 ILE A O 15
ATOM 6977 N N . THR A 1 19 ? -6.170 -3.999 -2.544 1.00 0.00 19 THR A N 15
ATOM 6978 C CA . THR A 1 19 ? -7.003 -4.790 -1.647 1.00 0.00 19 THR A CA 15
ATOM 6979 C C . THR A 1 19 ? -8.453 -4.794 -2.120 1.00 0.00 19 THR A C 15
ATOM 6980 O O . THR A 1 19 ? -8.852 -3.967 -2.939 1.00 0.00 19 THR A O 15
ATOM 6991 N N . LEU A 1 20 ? -9.237 -5.730 -1.593 1.00 0.00 20 LEU A N 15
ATOM 6992 C CA . LEU A 1 20 ? -10.635 -5.840 -1.957 1.00 0.00 20 LEU A CA 15
ATOM 6993 C C . LEU A 1 20 ? -11.407 -4.606 -1.518 1.00 0.00 20 LEU A C 15
ATOM 6994 O O . LEU A 1 20 ? -12.428 -4.256 -2.105 1.00 0.00 20 LEU A O 15
ATOM 7010 N N . SER A 1 21 ? -10.902 -3.948 -0.485 1.00 0.00 21 SER A N 15
ATOM 7011 C CA . SER A 1 21 ? -11.544 -2.747 0.040 1.00 0.00 21 SER A CA 15
ATOM 7012 C C . SER A 1 21 ? -11.698 -1.705 -1.058 1.00 0.00 21 SER A C 15
ATOM 7013 O O . SER A 1 21 ? -12.694 -0.982 -1.094 1.00 0.00 21 SER A O 15
ATOM 7021 N N . ARG A 1 22 ? -10.715 -1.640 -1.956 1.00 0.00 22 ARG A N 15
ATOM 7022 C CA . ARG A 1 22 ? -10.755 -0.679 -3.051 1.00 0.00 22 ARG A CA 15
ATOM 7023 C C . ARG A 1 22 ? -12.179 -0.509 -3.563 1.00 0.00 22 ARG A C 15
ATOM 7024 O O . ARG A 1 22 ? -12.548 0.563 -4.042 1.00 0.00 22 ARG A O 15
ATOM 7045 N N . ILE A 1 23 ? -12.974 -1.571 -3.458 1.00 0.00 23 ILE A N 15
ATOM 7046 C CA . ILE A 1 23 ? -14.357 -1.519 -3.913 1.00 0.00 23 ILE A CA 15
ATOM 7047 C C . ILE A 1 23 ? -15.301 -2.066 -2.844 1.00 0.00 23 ILE A C 15
ATOM 7048 O O . ILE A 1 23 ? -15.922 -3.112 -3.027 1.00 0.00 23 ILE A O 15
ATOM 7064 N N . GLU A 1 24 ? -15.403 -1.352 -1.733 1.00 0.00 24 GLU A N 15
ATOM 7065 C CA . GLU A 1 24 ? -16.277 -1.767 -0.636 1.00 0.00 24 GLU A CA 15
ATOM 7066 C C . GLU A 1 24 ? -16.871 -0.557 0.068 1.00 0.00 24 GLU A C 15
ATOM 7067 O O . GLU A 1 24 ? -17.182 -0.611 1.259 1.00 0.00 24 GLU A O 15
ATOM 7079 N N . HIS A 1 25 ? -17.016 0.537 -0.664 1.00 0.00 25 HIS A N 15
ATOM 7080 C CA . HIS A 1 25 ? -17.561 1.756 -0.089 1.00 0.00 25 HIS A CA 15
ATOM 7081 C C . HIS A 1 25 ? -18.189 2.630 -1.179 1.00 0.00 25 HIS A C 15
ATOM 7082 O O . HIS A 1 25 ? -17.797 3.780 -1.380 1.00 0.00 25 HIS A O 15
ATOM 7096 N N . PRO A 1 26 ? -19.154 2.105 -1.887 1.00 0.00 26 PRO A N 15
ATOM 7097 C CA . PRO A 1 26 ? -19.845 2.853 -2.978 1.00 0.00 26 PRO A CA 15
ATOM 7098 C C . PRO A 1 26 ? -20.654 4.031 -2.440 1.00 0.00 26 PRO A C 15
ATOM 7099 O O . PRO A 1 26 ? -20.895 5.009 -3.148 1.00 0.00 26 PRO A O 15
ATOM 7110 N N . GLY A 1 27 ? -21.062 3.929 -1.179 1.00 0.00 27 GLY A N 15
ATOM 7111 C CA . GLY A 1 27 ? -21.840 4.986 -0.548 1.00 0.00 27 GLY A CA 15
ATOM 7112 C C . GLY A 1 27 ? -21.047 6.286 -0.492 1.00 0.00 27 GLY A C 15
ATOM 7113 O O . GLY A 1 27 ? -21.619 7.369 -0.385 1.00 0.00 27 GLY A O 15
ATOM 7117 N N . ASN A 1 28 ? -19.725 6.170 -0.567 1.00 0.00 28 ASN A N 15
ATOM 7118 C CA . ASN A 1 28 ? -18.865 7.344 -0.528 1.00 0.00 28 ASN A CA 15
ATOM 7119 C C . ASN A 1 28 ? -19.184 8.280 -1.689 1.00 0.00 28 ASN A C 15
ATOM 7120 O O . ASN A 1 28 ? -19.224 9.499 -1.520 1.00 0.00 28 ASN A O 15
ATOM 7131 N N . TYR A 1 29 ? -19.419 7.699 -2.864 1.00 0.00 29 TYR A N 15
ATOM 7132 C CA . TYR A 1 29 ? -19.742 8.486 -4.054 1.00 0.00 29 TYR A CA 15
ATOM 7133 C C . TYR A 1 29 ? -21.137 8.122 -4.574 1.00 0.00 29 TYR A C 15
ATOM 7134 O O . TYR A 1 29 ? -22.145 8.475 -3.962 1.00 0.00 29 TYR A O 15
ATOM 7152 N N . ASP A 1 30 ? -21.191 7.424 -5.697 1.00 0.00 30 ASP A N 15
ATOM 7153 C CA . ASP A 1 30 ? -22.461 7.020 -6.288 1.00 0.00 30 ASP A CA 15
ATOM 7154 C C . ASP A 1 30 ? -22.330 5.636 -6.915 1.00 0.00 30 ASP A C 15
ATOM 7155 O O . ASP A 1 30 ? -21.697 5.478 -7.959 1.00 0.00 30 ASP A O 15
ATOM 7164 N N . TYR A 1 31 ? -22.926 4.635 -6.271 1.00 0.00 31 TYR A N 15
ATOM 7165 C CA . TYR A 1 31 ? -22.863 3.268 -6.777 1.00 0.00 31 TYR A CA 15
ATOM 7166 C C . TYR A 1 31 ? -21.465 2.959 -7.308 1.00 0.00 31 TYR A C 15
ATOM 7167 O O . TYR A 1 31 ? -20.637 2.527 -6.523 1.00 0.00 31 TYR A O 15
ATOM 7200 N N . TRP A 1 2 ? 6.053 -0.529 3.468 1.00 0.00 2 TRP A N 16
ATOM 7201 C CA . TRP A 1 2 ? 5.074 0.549 3.398 1.00 0.00 2 TRP A CA 16
ATOM 7202 C C . TRP A 1 2 ? 4.188 0.385 2.168 1.00 0.00 2 TRP A C 16
ATOM 7203 O O . TRP A 1 2 ? 4.684 0.145 1.066 1.00 0.00 2 TRP A O 16
ATOM 7224 N N . CYS A 1 3 ? 2.877 0.513 2.365 1.00 0.00 3 CYS A N 16
ATOM 7225 C CA . CYS A 1 3 ? 1.925 0.373 1.266 1.00 0.00 3 CYS A CA 16
ATOM 7226 C C . CYS A 1 3 ? 1.112 1.651 1.087 1.00 0.00 3 CYS A C 16
ATOM 7227 O O . CYS A 1 3 ? 0.900 2.400 2.040 1.00 0.00 3 CYS A O 16
ATOM 7234 N N . GLN A 1 4 ? 0.658 1.892 -0.138 1.00 0.00 4 GLN A N 16
ATOM 7235 C CA . GLN A 1 4 ? -0.124 3.078 -0.428 1.00 0.00 4 GLN A CA 16
ATOM 7236 C C . GLN A 1 4 ? -1.615 2.816 -0.191 1.00 0.00 4 GLN A C 16
ATOM 7237 O O . GLN A 1 4 ? -2.028 1.670 -0.019 1.00 0.00 4 GLN A O 16
ATOM 7251 N N . PRO A 1 5 ? -2.427 3.852 -0.183 1.00 0.00 5 PRO A N 16
ATOM 7252 C CA . PRO A 1 5 ? -3.899 3.717 0.031 1.00 0.00 5 PRO A CA 16
ATOM 7253 C C . PRO A 1 5 ? -4.541 2.807 -1.012 1.00 0.00 5 PRO A C 16
ATOM 7254 O O . PRO A 1 5 ? -4.216 2.877 -2.198 1.00 0.00 5 PRO A O 16
ATOM 7265 N N . GLY A 1 6 ? -5.459 1.969 -0.562 1.00 0.00 6 GLY A N 16
ATOM 7266 C CA . GLY A 1 6 ? -6.154 1.053 -1.461 1.00 0.00 6 GLY A CA 16
ATOM 7267 C C . GLY A 1 6 ? -5.325 -0.201 -1.729 1.00 0.00 6 GLY A C 16
ATOM 7268 O O . GLY A 1 6 ? -5.754 -1.089 -2.468 1.00 0.00 6 GLY A O 16
ATOM 7272 N N . TYR A 1 7 ? -4.141 -0.270 -1.121 1.00 0.00 7 TYR A N 16
ATOM 7273 C CA . TYR A 1 7 ? -3.256 -1.421 -1.292 1.00 0.00 7 TYR A CA 16
ATOM 7274 C C . TYR A 1 7 ? -2.917 -2.045 0.054 1.00 0.00 7 TYR A C 16
ATOM 7275 O O . TYR A 1 7 ? -3.119 -1.439 1.106 1.00 0.00 7 TYR A O 16
ATOM 7293 N N . ALA A 1 8 ? -2.398 -3.260 0.005 1.00 0.00 8 ALA A N 16
ATOM 7294 C CA . ALA A 1 8 ? -2.016 -3.967 1.219 1.00 0.00 8 ALA A CA 16
ATOM 7295 C C . ALA A 1 8 ? -0.746 -4.773 0.982 1.00 0.00 8 ALA A C 16
ATOM 7296 O O . ALA A 1 8 ? -0.606 -5.447 -0.038 1.00 0.00 8 ALA A O 16
ATOM 7303 N N . TYR A 1 9 ? 0.176 -4.700 1.929 1.00 0.00 9 TYR A N 16
ATOM 7304 C CA . TYR A 1 9 ? 1.430 -5.421 1.805 1.00 0.00 9 TYR A CA 16
ATOM 7305 C C . TYR A 1 9 ? 1.185 -6.869 1.410 1.00 0.00 9 TYR A C 16
ATOM 7306 O O . TYR A 1 9 ? 0.298 -7.529 1.953 1.00 0.00 9 TYR A O 16
ATOM 7324 N N . ASN A 1 10 ? 1.975 -7.353 0.455 1.00 0.00 10 ASN A N 16
ATOM 7325 C CA . ASN A 1 10 ? 1.835 -8.723 -0.018 1.00 0.00 10 ASN A CA 16
ATOM 7326 C C . ASN A 1 10 ? 3.130 -9.529 0.225 1.00 0.00 10 ASN A C 16
ATOM 7327 O O . ASN A 1 10 ? 4.054 -9.483 -0.587 1.00 0.00 10 ASN A O 16
ATOM 7338 N N . PRO A 1 11 ? 3.220 -10.254 1.325 1.00 0.00 11 PRO A N 16
ATOM 7339 C CA . PRO A 1 11 ? 4.429 -11.062 1.662 1.00 0.00 11 PRO A CA 16
ATOM 7340 C C . PRO A 1 11 ? 4.543 -12.322 0.814 1.00 0.00 11 PRO A C 16
ATOM 7341 O O . PRO A 1 11 ? 5.488 -13.098 0.963 1.00 0.00 11 PRO A O 16
ATOM 7352 N N . VAL A 1 12 ? 3.580 -12.517 -0.074 1.00 0.00 12 VAL A N 16
ATOM 7353 C CA . VAL A 1 12 ? 3.584 -13.688 -0.939 1.00 0.00 12 VAL A CA 16
ATOM 7354 C C . VAL A 1 12 ? 4.078 -13.307 -2.320 1.00 0.00 12 VAL A C 16
ATOM 7355 O O . VAL A 1 12 ? 4.486 -14.167 -3.104 1.00 0.00 12 VAL A O 16
ATOM 7368 N N . LEU A 1 13 ? 4.038 -12.011 -2.610 1.00 0.00 13 LEU A N 16
ATOM 7369 C CA . LEU A 1 13 ? 4.493 -11.506 -3.894 1.00 0.00 13 LEU A CA 16
ATOM 7370 C C . LEU A 1 13 ? 5.799 -10.730 -3.718 1.00 0.00 13 LEU A C 16
ATOM 7371 O O . LEU A 1 13 ? 6.735 -10.887 -4.503 1.00 0.00 13 LEU A O 16
ATOM 7387 N N . GLY A 1 14 ? 5.854 -9.898 -2.670 1.00 0.00 14 GLY A N 16
ATOM 7388 C CA . GLY A 1 14 ? 7.052 -9.107 -2.384 1.00 0.00 14 GLY A CA 16
ATOM 7389 C C . GLY A 1 14 ? 6.765 -7.600 -2.336 1.00 0.00 14 GLY A C 16
ATOM 7390 O O . GLY A 1 14 ? 7.676 -6.805 -2.109 1.00 0.00 14 GLY A O 16
ATOM 7394 N N . ILE A 1 15 ? 5.508 -7.212 -2.548 1.00 0.00 15 ILE A N 16
ATOM 7395 C CA . ILE A 1 15 ? 5.139 -5.801 -2.518 1.00 0.00 15 ILE A CA 16
ATOM 7396 C C . ILE A 1 15 ? 3.680 -5.646 -2.109 1.00 0.00 15 ILE A C 16
ATOM 7397 O O . ILE A 1 15 ? 3.045 -6.610 -1.703 1.00 0.00 15 ILE A O 16
ATOM 7413 N N . CYS A 1 16 ? 3.155 -4.429 -2.229 1.00 0.00 16 CYS A N 16
ATOM 7414 C CA . CYS A 1 16 ? 1.768 -4.170 -1.879 1.00 0.00 16 CYS A CA 16
ATOM 7415 C C . CYS A 1 16 ? 0.876 -4.352 -3.101 1.00 0.00 16 CYS A C 16
ATOM 7416 O O . CYS A 1 16 ? 1.250 -3.994 -4.218 1.00 0.00 16 CYS A O 16
ATOM 7423 N N . THR A 1 17 ? -0.305 -4.913 -2.869 1.00 0.00 17 THR A N 16
ATOM 7424 C CA . THR A 1 17 ? -1.265 -5.153 -3.951 1.00 0.00 17 THR A CA 16
ATOM 7425 C C . THR A 1 17 ? -2.625 -4.561 -3.610 1.00 0.00 17 THR A C 16
ATOM 7426 O O . THR A 1 17 ? -2.972 -4.412 -2.440 1.00 0.00 17 THR A O 16
ATOM 7437 N N . ILE A 1 18 ? -3.394 -4.224 -4.637 1.00 0.00 18 ILE A N 16
ATOM 7438 C CA . ILE A 1 18 ? -4.704 -3.648 -4.430 1.00 0.00 18 ILE A CA 16
ATOM 7439 C C . ILE A 1 18 ? -5.567 -4.579 -3.588 1.00 0.00 18 ILE A C 16
ATOM 7440 O O . ILE A 1 18 ? -5.650 -5.777 -3.858 1.00 0.00 18 ILE A O 16
ATOM 7456 N N . THR A 1 19 ? -6.207 -4.019 -2.568 1.00 0.00 19 THR A N 16
ATOM 7457 C CA . THR A 1 19 ? -7.061 -4.810 -1.690 1.00 0.00 19 THR A CA 16
ATOM 7458 C C . THR A 1 19 ? -8.497 -4.829 -2.207 1.00 0.00 19 THR A C 16
ATOM 7459 O O . THR A 1 19 ? -8.892 -3.978 -3.004 1.00 0.00 19 THR A O 16
ATOM 7470 N N . LEU A 1 20 ? -9.278 -5.801 -1.747 1.00 0.00 20 LEU A N 16
ATOM 7471 C CA . LEU A 1 20 ? -10.664 -5.920 -2.167 1.00 0.00 20 LEU A CA 16
ATOM 7472 C C . LEU A 1 20 ? -11.490 -4.747 -1.642 1.00 0.00 20 LEU A C 16
ATOM 7473 O O . LEU A 1 20 ? -12.567 -4.453 -2.159 1.00 0.00 20 LEU A O 16
ATOM 7489 N N . SER A 1 21 ? -10.975 -4.081 -0.614 1.00 0.00 21 SER A N 16
ATOM 7490 C CA . SER A 1 21 ? -11.669 -2.943 -0.021 1.00 0.00 21 SER A CA 16
ATOM 7491 C C . SER A 1 21 ? -11.817 -1.821 -1.040 1.00 0.00 21 SER A C 16
ATOM 7492 O O . SER A 1 21 ? -12.685 -0.961 -0.910 1.00 0.00 21 SER A O 16
ATOM 7500 N N . ARG A 1 22 ? -10.968 -1.844 -2.058 1.00 0.00 22 ARG A N 16
ATOM 7501 C CA . ARG A 1 22 ? -11.010 -0.829 -3.100 1.00 0.00 22 ARG A CA 16
ATOM 7502 C C . ARG A 1 22 ? -12.373 -0.825 -3.782 1.00 0.00 22 ARG A C 16
ATOM 7503 O O . ARG A 1 22 ? -12.883 0.226 -4.167 1.00 0.00 22 ARG A O 16
ATOM 7524 N N . ILE A 1 23 ? -12.951 -2.010 -3.942 1.00 0.00 23 ILE A N 16
ATOM 7525 C CA . ILE A 1 23 ? -14.253 -2.126 -4.597 1.00 0.00 23 ILE A CA 16
ATOM 7526 C C . ILE A 1 23 ? -15.330 -1.371 -3.815 1.00 0.00 23 ILE A C 16
ATOM 7527 O O . ILE A 1 23 ? -15.313 -0.141 -3.753 1.00 0.00 23 ILE A O 16
ATOM 7543 N N . GLU A 1 24 ? -16.265 -2.114 -3.223 1.00 0.00 24 GLU A N 16
ATOM 7544 C CA . GLU A 1 24 ? -17.351 -1.503 -2.452 1.00 0.00 24 GLU A CA 16
ATOM 7545 C C . GLU A 1 24 ? -17.339 -1.991 -1.018 1.00 0.00 24 GLU A C 16
ATOM 7546 O O . GLU A 1 24 ? -17.669 -3.145 -0.748 1.00 0.00 24 GLU A O 16
ATOM 7558 N N . HIS A 1 25 ? -16.949 -1.114 -0.095 1.00 0.00 25 HIS A N 16
ATOM 7559 C CA . HIS A 1 25 ? -16.894 -1.480 1.303 1.00 0.00 25 HIS A CA 16
ATOM 7560 C C . HIS A 1 25 ? -16.940 -0.216 2.191 1.00 0.00 25 HIS A C 16
ATOM 7561 O O . HIS A 1 25 ? -16.397 0.843 1.825 1.00 0.00 25 HIS A O 16
ATOM 7575 N N . PRO A 1 26 ? -17.565 -0.305 3.345 1.00 0.00 26 PRO A N 16
ATOM 7576 C CA . PRO A 1 26 ? -17.669 0.841 4.294 1.00 0.00 26 PRO A CA 16
ATOM 7577 C C . PRO A 1 26 ? -16.324 1.209 4.909 1.00 0.00 26 PRO A C 16
ATOM 7578 O O . PRO A 1 26 ? -16.053 2.376 5.186 1.00 0.00 26 PRO A O 16
ATOM 7589 N N . GLY A 1 27 ? -15.483 0.202 5.115 1.00 0.00 27 GLY A N 16
ATOM 7590 C CA . GLY A 1 27 ? -14.166 0.428 5.693 1.00 0.00 27 GLY A CA 16
ATOM 7591 C C . GLY A 1 27 ? -13.241 1.107 4.691 1.00 0.00 27 GLY A C 16
ATOM 7592 O O . GLY A 1 27 ? -12.179 1.612 5.056 1.00 0.00 27 GLY A O 16
ATOM 7596 N N . ASN A 1 28 ? -13.646 1.110 3.423 1.00 0.00 28 ASN A N 16
ATOM 7597 C CA . ASN A 1 28 ? -12.842 1.729 2.378 1.00 0.00 28 ASN A CA 16
ATOM 7598 C C . ASN A 1 28 ? -13.167 3.211 2.250 1.00 0.00 28 ASN A C 16
ATOM 7599 O O . ASN A 1 28 ? -12.268 4.052 2.214 1.00 0.00 28 ASN A O 16
ATOM 7610 N N . TYR A 1 29 ? -14.459 3.518 2.185 1.00 0.00 29 TYR A N 16
ATOM 7611 C CA . TYR A 1 29 ? -14.902 4.912 2.065 1.00 0.00 29 TYR A CA 16
ATOM 7612 C C . TYR A 1 29 ? -16.360 5.078 2.478 1.00 0.00 29 TYR A C 16
ATOM 7613 O O . TYR A 1 29 ? -16.751 6.109 3.024 1.00 0.00 29 TYR A O 16
ATOM 7631 N N . ASP A 1 30 ? -17.154 4.057 2.218 1.00 0.00 30 ASP A N 16
ATOM 7632 C CA . ASP A 1 30 ? -18.576 4.095 2.570 1.00 0.00 30 ASP A CA 16
ATOM 7633 C C . ASP A 1 30 ? -19.303 5.198 1.799 1.00 0.00 30 ASP A C 16
ATOM 7634 O O . ASP A 1 30 ? -19.678 6.226 2.363 1.00 0.00 30 ASP A O 16
ATOM 7643 N N . TYR A 1 31 ? -19.499 4.976 0.503 1.00 0.00 31 TYR A N 16
ATOM 7644 C CA . TYR A 1 31 ? -20.180 5.956 -0.334 1.00 0.00 31 TYR A CA 16
ATOM 7645 C C . TYR A 1 31 ? -19.512 7.322 -0.206 1.00 0.00 31 TYR A C 16
ATOM 7646 O O . TYR A 1 31 ? -18.533 7.548 -0.899 1.00 0.00 31 TYR A O 16
ATOM 7679 N N . TRP A 1 2 ? 5.988 -0.615 3.510 1.00 0.00 2 TRP A N 17
ATOM 7680 C CA . TRP A 1 2 ? 5.032 0.484 3.420 1.00 0.00 2 TRP A CA 17
ATOM 7681 C C . TRP A 1 2 ? 4.158 0.332 2.179 1.00 0.00 2 TRP A C 17
ATOM 7682 O O . TRP A 1 2 ? 4.664 0.107 1.080 1.00 0.00 2 TRP A O 17
ATOM 7703 N N . CYS A 1 3 ? 2.845 0.458 2.364 1.00 0.00 3 CYS A N 17
ATOM 7704 C CA . CYS A 1 3 ? 1.905 0.330 1.253 1.00 0.00 3 CYS A CA 17
ATOM 7705 C C . CYS A 1 3 ? 1.103 1.616 1.078 1.00 0.00 3 CYS A C 17
ATOM 7706 O O . CYS A 1 3 ? 0.872 2.345 2.043 1.00 0.00 3 CYS A O 17
ATOM 7713 N N . GLN A 1 4 ? 0.667 1.877 -0.150 1.00 0.00 4 GLN A N 17
ATOM 7714 C CA . GLN A 1 4 ? -0.120 3.066 -0.432 1.00 0.00 4 GLN A CA 17
ATOM 7715 C C . GLN A 1 4 ? -1.611 2.806 -0.181 1.00 0.00 4 GLN A C 17
ATOM 7716 O O . GLN A 1 4 ? -2.023 1.662 0.006 1.00 0.00 4 GLN A O 17
ATOM 7730 N N . PRO A 1 5 ? -2.421 3.845 -0.175 1.00 0.00 5 PRO A N 17
ATOM 7731 C CA . PRO A 1 5 ? -3.892 3.718 0.051 1.00 0.00 5 PRO A CA 17
ATOM 7732 C C . PRO A 1 5 ? -4.549 2.808 -0.984 1.00 0.00 5 PRO A C 17
ATOM 7733 O O . PRO A 1 5 ? -4.229 2.867 -2.170 1.00 0.00 5 PRO A O 17
ATOM 7744 N N . GLY A 1 6 ? -5.472 1.976 -0.524 1.00 0.00 6 GLY A N 17
ATOM 7745 C CA . GLY A 1 6 ? -6.179 1.061 -1.416 1.00 0.00 6 GLY A CA 17
ATOM 7746 C C . GLY A 1 6 ? -5.350 -0.190 -1.702 1.00 0.00 6 GLY A C 17
ATOM 7747 O O . GLY A 1 6 ? -5.789 -1.081 -2.430 1.00 0.00 6 GLY A O 17
ATOM 7751 N N . TYR A 1 7 ? -4.154 -0.250 -1.121 1.00 0.00 7 TYR A N 17
ATOM 7752 C CA . TYR A 1 7 ? -3.268 -1.396 -1.313 1.00 0.00 7 TYR A CA 17
ATOM 7753 C C . TYR A 1 7 ? -2.917 -2.028 0.025 1.00 0.00 7 TYR A C 17
ATOM 7754 O O . TYR A 1 7 ? -3.145 -1.442 1.083 1.00 0.00 7 TYR A O 17
ATOM 7772 N N . ALA A 1 8 ? -2.359 -3.225 -0.031 1.00 0.00 8 ALA A N 17
ATOM 7773 C CA . ALA A 1 8 ? -1.967 -3.930 1.182 1.00 0.00 8 ALA A CA 17
ATOM 7774 C C . ALA A 1 8 ? -0.709 -4.749 0.925 1.00 0.00 8 ALA A C 17
ATOM 7775 O O . ALA A 1 8 ? -0.580 -5.398 -0.112 1.00 0.00 8 ALA A O 17
ATOM 7782 N N . TYR A 1 9 ? 0.212 -4.715 1.876 1.00 0.00 9 TYR A N 17
ATOM 7783 C CA . TYR A 1 9 ? 1.456 -5.453 1.738 1.00 0.00 9 TYR A CA 17
ATOM 7784 C C . TYR A 1 9 ? 1.182 -6.898 1.355 1.00 0.00 9 TYR A C 17
ATOM 7785 O O . TYR A 1 9 ? 0.278 -7.533 1.899 1.00 0.00 9 TYR A O 17
ATOM 7803 N N . ASN A 1 10 ? 1.966 -7.406 0.412 1.00 0.00 10 ASN A N 17
ATOM 7804 C CA . ASN A 1 10 ? 1.799 -8.776 -0.047 1.00 0.00 10 ASN A CA 17
ATOM 7805 C C . ASN A 1 10 ? 3.080 -9.595 0.217 1.00 0.00 10 ASN A C 17
ATOM 7806 O O . ASN A 1 10 ? 3.972 -9.664 -0.629 1.00 0.00 10 ASN A O 17
ATOM 7817 N N . PRO A 1 11 ? 3.187 -10.210 1.376 1.00 0.00 11 PRO A N 17
ATOM 7818 C CA . PRO A 1 11 ? 4.376 -11.029 1.754 1.00 0.00 11 PRO A CA 17
ATOM 7819 C C . PRO A 1 11 ? 4.505 -12.287 0.896 1.00 0.00 11 PRO A C 17
ATOM 7820 O O . PRO A 1 11 ? 5.429 -13.078 1.080 1.00 0.00 11 PRO A O 17
ATOM 7831 N N . VAL A 1 12 ? 3.569 -12.468 -0.032 1.00 0.00 12 VAL A N 17
ATOM 7832 C CA . VAL A 1 12 ? 3.583 -13.644 -0.899 1.00 0.00 12 VAL A CA 17
ATOM 7833 C C . VAL A 1 12 ? 4.080 -13.273 -2.286 1.00 0.00 12 VAL A C 17
ATOM 7834 O O . VAL A 1 12 ? 4.492 -14.136 -3.062 1.00 0.00 12 VAL A O 17
ATOM 7847 N N . LEU A 1 13 ? 4.032 -11.986 -2.590 1.00 0.00 13 LEU A N 17
ATOM 7848 C CA . LEU A 1 13 ? 4.485 -11.500 -3.881 1.00 0.00 13 LEU A CA 17
ATOM 7849 C C . LEU A 1 13 ? 5.793 -10.724 -3.690 1.00 0.00 13 LEU A C 17
ATOM 7850 O O . LEU A 1 13 ? 6.730 -10.863 -4.476 1.00 0.00 13 LEU A O 17
ATOM 7866 N N . GLY A 1 14 ? 5.846 -9.905 -2.631 1.00 0.00 14 GLY A N 17
ATOM 7867 C CA . GLY A 1 14 ? 7.040 -9.106 -2.341 1.00 0.00 14 GLY A CA 17
ATOM 7868 C C . GLY A 1 14 ? 6.756 -7.597 -2.307 1.00 0.00 14 GLY A C 17
ATOM 7869 O O . GLY A 1 14 ? 7.652 -6.799 -2.036 1.00 0.00 14 GLY A O 17
ATOM 7873 N N . ILE A 1 15 ? 5.513 -7.213 -2.585 1.00 0.00 15 ILE A N 17
ATOM 7874 C CA . ILE A 1 15 ? 5.132 -5.798 -2.580 1.00 0.00 15 ILE A CA 17
ATOM 7875 C C . ILE A 1 15 ? 3.672 -5.639 -2.176 1.00 0.00 15 ILE A C 17
ATOM 7876 O O . ILE A 1 15 ? 3.030 -6.604 -1.769 1.00 0.00 15 ILE A O 17
ATOM 7892 N N . CYS A 1 16 ? 3.152 -4.419 -2.301 1.00 0.00 16 CYS A N 17
ATOM 7893 C CA . CYS A 1 16 ? 1.772 -4.157 -1.950 1.00 0.00 16 CYS A CA 17
ATOM 7894 C C . CYS A 1 16 ? 0.877 -4.329 -3.166 1.00 0.00 16 CYS A C 17
ATOM 7895 O O . CYS A 1 16 ? 1.254 -3.985 -4.287 1.00 0.00 16 CYS A O 17
ATOM 7902 N N . THR A 1 17 ? -0.308 -4.866 -2.930 1.00 0.00 17 THR A N 17
ATOM 7903 C CA . THR A 1 17 ? -1.270 -5.090 -4.010 1.00 0.00 17 THR A CA 17
ATOM 7904 C C . THR A 1 17 ? -2.626 -4.507 -3.643 1.00 0.00 17 THR A C 17
ATOM 7905 O O . THR A 1 17 ? -2.952 -4.364 -2.466 1.00 0.00 17 THR A O 17
ATOM 7916 N N . ILE A 1 18 ? -3.412 -4.172 -4.655 1.00 0.00 18 ILE A N 17
ATOM 7917 C CA . ILE A 1 18 ? -4.721 -3.608 -4.423 1.00 0.00 18 ILE A CA 17
ATOM 7918 C C . ILE A 1 18 ? -5.563 -4.544 -3.570 1.00 0.00 18 ILE A C 17
ATOM 7919 O O . ILE A 1 18 ? -5.656 -5.739 -3.849 1.00 0.00 18 ILE A O 17
ATOM 7935 N N . THR A 1 19 ? -6.175 -3.990 -2.532 1.00 0.00 19 THR A N 17
ATOM 7936 C CA . THR A 1 19 ? -7.011 -4.781 -1.638 1.00 0.00 19 THR A CA 17
ATOM 7937 C C . THR A 1 19 ? -8.443 -4.850 -2.156 1.00 0.00 19 THR A C 17
ATOM 7938 O O . THR A 1 19 ? -8.868 -4.013 -2.952 1.00 0.00 19 THR A O 17
ATOM 7949 N N . LEU A 1 20 ? -9.186 -5.846 -1.691 1.00 0.00 20 LEU A N 17
ATOM 7950 C CA . LEU A 1 20 ? -10.563 -6.012 -2.103 1.00 0.00 20 LEU A CA 17
ATOM 7951 C C . LEU A 1 20 ? -11.409 -4.824 -1.669 1.00 0.00 20 LEU A C 17
ATOM 7952 O O . LEU A 1 20 ? -12.419 -4.501 -2.293 1.00 0.00 20 LEU A O 17
ATOM 7968 N N . SER A 1 21 ? -10.985 -4.178 -0.597 1.00 0.00 21 SER A N 17
ATOM 7969 C CA . SER A 1 21 ? -11.707 -3.023 -0.076 1.00 0.00 21 SER A CA 17
ATOM 7970 C C . SER A 1 21 ? -11.830 -1.947 -1.152 1.00 0.00 21 SER A C 17
ATOM 7971 O O . SER A 1 21 ? -12.852 -1.266 -1.245 1.00 0.00 21 SER A O 17
ATOM 7979 N N . ARG A 1 22 ? -10.787 -1.798 -1.960 1.00 0.00 22 ARG A N 17
ATOM 7980 C CA . ARG A 1 22 ? -10.792 -0.796 -3.020 1.00 0.00 22 ARG A CA 17
ATOM 7981 C C . ARG A 1 22 ? -12.137 -0.790 -3.740 1.00 0.00 22 ARG A C 17
ATOM 7982 O O . ARG A 1 22 ? -12.588 0.252 -4.215 1.00 0.00 22 ARG A O 17
ATOM 8003 N N . ILE A 1 23 ? -12.773 -1.954 -3.814 1.00 0.00 23 ILE A N 17
ATOM 8004 C CA . ILE A 1 23 ? -14.067 -2.059 -4.476 1.00 0.00 23 ILE A CA 17
ATOM 8005 C C . ILE A 1 23 ? -15.201 -1.808 -3.488 1.00 0.00 23 ILE A C 17
ATOM 8006 O O . ILE A 1 23 ? -15.538 -0.661 -3.195 1.00 0.00 23 ILE A O 17
ATOM 8022 N N . GLU A 1 24 ? -15.789 -2.886 -2.978 1.00 0.00 24 GLU A N 17
ATOM 8023 C CA . GLU A 1 24 ? -16.891 -2.773 -2.021 1.00 0.00 24 GLU A CA 17
ATOM 8024 C C . GLU A 1 24 ? -16.933 -3.980 -1.083 1.00 0.00 24 GLU A C 17
ATOM 8025 O O . GLU A 1 24 ? -17.828 -4.819 -1.178 1.00 0.00 24 GLU A O 17
ATOM 8037 N N . HIS A 1 25 ? -15.957 -4.063 -0.183 1.00 0.00 25 HIS A N 17
ATOM 8038 C CA . HIS A 1 25 ? -15.898 -5.170 0.772 1.00 0.00 25 HIS A CA 17
ATOM 8039 C C . HIS A 1 25 ? -15.398 -4.686 2.133 1.00 0.00 25 HIS A C 17
ATOM 8040 O O . HIS A 1 25 ? -14.288 -5.020 2.546 1.00 0.00 25 HIS A O 17
ATOM 8054 N N . PRO A 1 26 ? -16.186 -3.909 2.827 1.00 0.00 26 PRO A N 17
ATOM 8055 C CA . PRO A 1 26 ? -15.819 -3.366 4.169 1.00 0.00 26 PRO A CA 17
ATOM 8056 C C . PRO A 1 26 ? -15.633 -4.470 5.204 1.00 0.00 26 PRO A C 17
ATOM 8057 O O . PRO A 1 26 ? -14.873 -4.324 6.161 1.00 0.00 26 PRO A O 17
ATOM 8068 N N . GLY A 1 27 ? -16.341 -5.574 5.006 1.00 0.00 27 GLY A N 17
ATOM 8069 C CA . GLY A 1 27 ? -16.255 -6.701 5.928 1.00 0.00 27 GLY A CA 17
ATOM 8070 C C . GLY A 1 27 ? -14.838 -7.275 5.977 1.00 0.00 27 GLY A C 17
ATOM 8071 O O . GLY A 1 27 ? -14.427 -7.848 6.985 1.00 0.00 27 GLY A O 17
ATOM 8075 N N . ASN A 1 28 ? -14.098 -7.120 4.881 1.00 0.00 28 ASN A N 17
ATOM 8076 C CA . ASN A 1 28 ? -12.734 -7.634 4.815 1.00 0.00 28 ASN A CA 17
ATOM 8077 C C . ASN A 1 28 ? -11.857 -6.994 5.885 1.00 0.00 28 ASN A C 17
ATOM 8078 O O . ASN A 1 28 ? -11.024 -7.665 6.495 1.00 0.00 28 ASN A O 17
ATOM 8089 N N . TYR A 1 29 ? -12.052 -5.698 6.108 1.00 0.00 29 TYR A N 17
ATOM 8090 C CA . TYR A 1 29 ? -11.272 -4.974 7.113 1.00 0.00 29 TYR A CA 17
ATOM 8091 C C . TYR A 1 29 ? -12.173 -4.478 8.238 1.00 0.00 29 TYR A C 17
ATOM 8092 O O . TYR A 1 29 ? -11.723 -3.768 9.138 1.00 0.00 29 TYR A O 17
ATOM 8110 N N . ASP A 1 30 ? -13.445 -4.852 8.180 1.00 0.00 30 ASP A N 17
ATOM 8111 C CA . ASP A 1 30 ? -14.396 -4.444 9.188 1.00 0.00 30 ASP A CA 17
ATOM 8112 C C . ASP A 1 30 ? -14.309 -2.940 9.422 1.00 0.00 30 ASP A C 17
ATOM 8113 O O . ASP A 1 30 ? -14.387 -2.473 10.559 1.00 0.00 30 ASP A O 17
ATOM 8122 N N . TYR A 1 31 ? -14.146 -2.186 8.340 1.00 0.00 31 TYR A N 17
ATOM 8123 C CA . TYR A 1 31 ? -14.047 -0.735 8.439 1.00 0.00 31 TYR A CA 17
ATOM 8124 C C . TYR A 1 31 ? -14.716 -0.068 7.242 1.00 0.00 31 TYR A C 17
ATOM 8125 O O . TYR A 1 31 ? -14.285 -0.323 6.129 1.00 0.00 31 TYR A O 17
ATOM 8158 N N . TRP A 1 2 ? 6.089 -0.695 3.429 1.00 0.00 2 TRP A N 18
ATOM 8159 C CA . TRP A 1 2 ? 5.186 0.445 3.329 1.00 0.00 2 TRP A CA 18
ATOM 8160 C C . TRP A 1 2 ? 4.270 0.295 2.117 1.00 0.00 2 TRP A C 18
ATOM 8161 O O . TRP A 1 2 ? 4.730 -0.017 1.019 1.00 0.00 2 TRP A O 18
ATOM 8182 N N . CYS A 1 3 ? 2.973 0.514 2.329 1.00 0.00 3 CYS A N 18
ATOM 8183 C CA . CYS A 1 3 ? 1.998 0.394 1.247 1.00 0.00 3 CYS A CA 18
ATOM 8184 C C . CYS A 1 3 ? 1.213 1.691 1.068 1.00 0.00 3 CYS A C 18
ATOM 8185 O O . CYS A 1 3 ? 1.060 2.479 2.000 1.00 0.00 3 CYS A O 18
ATOM 8192 N N . GLN A 1 4 ? 0.703 1.885 -0.142 1.00 0.00 4 GLN A N 18
ATOM 8193 C CA . GLN A 1 4 ? -0.079 3.066 -0.446 1.00 0.00 4 GLN A CA 18
ATOM 8194 C C . GLN A 1 4 ? -1.568 2.815 -0.184 1.00 0.00 4 GLN A C 18
ATOM 8195 O O . GLN A 1 4 ? -1.990 1.671 -0.015 1.00 0.00 4 GLN A O 18
ATOM 8209 N N . PRO A 1 5 ? -2.367 3.859 -0.153 1.00 0.00 5 PRO A N 18
ATOM 8210 C CA . PRO A 1 5 ? -3.835 3.738 0.084 1.00 0.00 5 PRO A CA 18
ATOM 8211 C C . PRO A 1 5 ? -4.506 2.839 -0.949 1.00 0.00 5 PRO A C 18
ATOM 8212 O O . PRO A 1 5 ? -4.194 2.902 -2.138 1.00 0.00 5 PRO A O 18
ATOM 8223 N N . GLY A 1 6 ? -5.433 2.013 -0.487 1.00 0.00 6 GLY A N 18
ATOM 8224 C CA . GLY A 1 6 ? -6.154 1.111 -1.380 1.00 0.00 6 GLY A CA 18
ATOM 8225 C C . GLY A 1 6 ? -5.348 -0.153 -1.680 1.00 0.00 6 GLY A C 18
ATOM 8226 O O . GLY A 1 6 ? -5.792 -1.014 -2.441 1.00 0.00 6 GLY A O 18
ATOM 8230 N N . TYR A 1 7 ? -4.166 -0.260 -1.078 1.00 0.00 7 TYR A N 18
ATOM 8231 C CA . TYR A 1 7 ? -3.304 -1.427 -1.281 1.00 0.00 7 TYR A CA 18
ATOM 8232 C C . TYR A 1 7 ? -2.973 -2.079 0.050 1.00 0.00 7 TYR A C 18
ATOM 8233 O O . TYR A 1 7 ? -3.181 -1.494 1.113 1.00 0.00 7 TYR A O 18
ATOM 8251 N N . ALA A 1 8 ? -2.456 -3.294 -0.018 1.00 0.00 8 ALA A N 18
ATOM 8252 C CA . ALA A 1 8 ? -2.088 -4.023 1.184 1.00 0.00 8 ALA A CA 18
ATOM 8253 C C . ALA A 1 8 ? -0.798 -4.804 0.953 1.00 0.00 8 ALA A C 18
ATOM 8254 O O . ALA A 1 8 ? -0.635 -5.465 -0.072 1.00 0.00 8 ALA A O 18
ATOM 8261 N N . TYR A 1 9 ? 0.112 -4.726 1.913 1.00 0.00 9 TYR A N 18
ATOM 8262 C CA . TYR A 1 9 ? 1.383 -5.426 1.798 1.00 0.00 9 TYR A CA 18
ATOM 8263 C C . TYR A 1 9 ? 1.162 -6.875 1.404 1.00 0.00 9 TYR A C 18
ATOM 8264 O O . TYR A 1 9 ? 0.284 -7.548 1.944 1.00 0.00 9 TYR A O 18
ATOM 8282 N N . ASN A 1 10 ? 1.963 -7.347 0.451 1.00 0.00 10 ASN A N 18
ATOM 8283 C CA . ASN A 1 10 ? 1.844 -8.718 -0.018 1.00 0.00 10 ASN A CA 18
ATOM 8284 C C . ASN A 1 10 ? 3.152 -9.501 0.237 1.00 0.00 10 ASN A C 18
ATOM 8285 O O . ASN A 1 10 ? 4.079 -9.449 -0.571 1.00 0.00 10 ASN A O 18
ATOM 8296 N N . PRO A 1 11 ? 3.245 -10.216 1.344 1.00 0.00 11 PRO A N 18
ATOM 8297 C CA . PRO A 1 11 ? 4.460 -11.007 1.697 1.00 0.00 11 PRO A CA 18
ATOM 8298 C C . PRO A 1 11 ? 4.588 -12.272 0.859 1.00 0.00 11 PRO A C 18
ATOM 8299 O O . PRO A 1 11 ? 5.540 -13.037 1.014 1.00 0.00 11 PRO A O 18
ATOM 8310 N N . VAL A 1 12 ? 3.625 -12.484 -0.032 1.00 0.00 12 VAL A N 18
ATOM 8311 C CA . VAL A 1 12 ? 3.639 -13.661 -0.887 1.00 0.00 12 VAL A CA 18
ATOM 8312 C C . VAL A 1 12 ? 4.122 -13.287 -2.275 1.00 0.00 12 VAL A C 18
ATOM 8313 O O . VAL A 1 12 ? 4.526 -14.150 -3.056 1.00 0.00 12 VAL A O 18
ATOM 8326 N N . LEU A 1 13 ? 4.075 -11.994 -2.574 1.00 0.00 13 LEU A N 18
ATOM 8327 C CA . LEU A 1 13 ? 4.519 -11.502 -3.865 1.00 0.00 13 LEU A CA 18
ATOM 8328 C C . LEU A 1 13 ? 5.821 -10.718 -3.689 1.00 0.00 13 LEU A C 18
ATOM 8329 O O . LEU A 1 13 ? 6.759 -10.875 -4.469 1.00 0.00 13 LEU A O 18
ATOM 8345 N N . GLY A 1 14 ? 5.864 -9.875 -2.649 1.00 0.00 14 GLY A N 18
ATOM 8346 C CA . GLY A 1 14 ? 7.055 -9.070 -2.368 1.00 0.00 14 GLY A CA 18
ATOM 8347 C C . GLY A 1 14 ? 6.764 -7.563 -2.337 1.00 0.00 14 GLY A C 18
ATOM 8348 O O . GLY A 1 14 ? 7.674 -6.761 -2.132 1.00 0.00 14 GLY A O 18
ATOM 8352 N N . ILE A 1 15 ? 5.502 -7.185 -2.539 1.00 0.00 15 ILE A N 18
ATOM 8353 C CA . ILE A 1 15 ? 5.120 -5.774 -2.526 1.00 0.00 15 ILE A CA 18
ATOM 8354 C C . ILE A 1 15 ? 3.659 -5.624 -2.118 1.00 0.00 15 ILE A C 18
ATOM 8355 O O . ILE A 1 15 ? 3.029 -6.589 -1.700 1.00 0.00 15 ILE A O 18
ATOM 8371 N N . CYS A 1 16 ? 3.129 -4.409 -2.247 1.00 0.00 16 CYS A N 18
ATOM 8372 C CA . CYS A 1 16 ? 1.743 -4.152 -1.894 1.00 0.00 16 CYS A CA 18
ATOM 8373 C C . CYS A 1 16 ? 0.847 -4.330 -3.113 1.00 0.00 16 CYS A C 18
ATOM 8374 O O . CYS A 1 16 ? 1.214 -3.959 -4.228 1.00 0.00 16 CYS A O 18
ATOM 8381 N N . THR A 1 17 ? -0.328 -4.902 -2.887 1.00 0.00 17 THR A N 18
ATOM 8382 C CA . THR A 1 17 ? -1.280 -5.135 -3.972 1.00 0.00 17 THR A CA 18
ATOM 8383 C C . THR A 1 17 ? -2.644 -4.570 -3.617 1.00 0.00 17 THR A C 18
ATOM 8384 O O . THR A 1 17 ? -2.997 -4.465 -2.443 1.00 0.00 17 THR A O 18
ATOM 8395 N N . ILE A 1 18 ? -3.410 -4.209 -4.637 1.00 0.00 18 ILE A N 18
ATOM 8396 C CA . ILE A 1 18 ? -4.725 -3.657 -4.417 1.00 0.00 18 ILE A CA 18
ATOM 8397 C C . ILE A 1 18 ? -5.550 -4.588 -3.536 1.00 0.00 18 ILE A C 18
ATOM 8398 O O . ILE A 1 18 ? -5.479 -5.810 -3.670 1.00 0.00 18 ILE A O 18
ATOM 8414 N N . THR A 1 19 ? -6.332 -4.001 -2.633 1.00 0.00 19 THR A N 18
ATOM 8415 C CA . THR A 1 19 ? -7.166 -4.787 -1.728 1.00 0.00 19 THR A CA 18
ATOM 8416 C C . THR A 1 19 ? -8.595 -4.891 -2.258 1.00 0.00 19 THR A C 18
ATOM 8417 O O . THR A 1 19 ? -9.005 -4.121 -3.135 1.00 0.00 19 THR A O 18
ATOM 8428 N N . LEU A 1 20 ? -9.347 -5.848 -1.721 1.00 0.00 20 LEU A N 18
ATOM 8429 C CA . LEU A 1 20 ? -10.722 -6.052 -2.146 1.00 0.00 20 LEU A CA 18
ATOM 8430 C C . LEU A 1 20 ? -11.545 -4.791 -1.915 1.00 0.00 20 LEU A C 18
ATOM 8431 O O . LEU A 1 20 ? -12.614 -4.620 -2.502 1.00 0.00 20 LEU A O 18
ATOM 8447 N N . SER A 1 21 ? -11.043 -3.913 -1.054 1.00 0.00 21 SER A N 18
ATOM 8448 C CA . SER A 1 21 ? -11.747 -2.673 -0.754 1.00 0.00 21 SER A CA 18
ATOM 8449 C C . SER A 1 21 ? -11.919 -1.839 -2.019 1.00 0.00 21 SER A C 18
ATOM 8450 O O . SER A 1 21 ? -12.997 -1.303 -2.276 1.00 0.00 21 SER A O 18
ATOM 8458 N N . ARG A 1 22 ? -10.854 -1.743 -2.808 1.00 0.00 22 ARG A N 18
ATOM 8459 C CA . ARG A 1 22 ? -10.901 -0.985 -4.053 1.00 0.00 22 ARG A CA 18
ATOM 8460 C C . ARG A 1 22 ? -11.647 -1.763 -5.126 1.00 0.00 22 ARG A C 18
ATOM 8461 O O . ARG A 1 22 ? -12.283 -1.176 -6.002 1.00 0.00 22 ARG A O 18
ATOM 8482 N N . ILE A 1 23 ? -11.562 -3.085 -5.055 1.00 0.00 23 ILE A N 18
ATOM 8483 C CA . ILE A 1 23 ? -12.229 -3.931 -6.041 1.00 0.00 23 ILE A CA 18
ATOM 8484 C C . ILE A 1 23 ? -13.729 -3.680 -6.032 1.00 0.00 23 ILE A C 18
ATOM 8485 O O . ILE A 1 23 ? -14.350 -3.513 -7.082 1.00 0.00 23 ILE A O 18
ATOM 8501 N N . GLU A 1 24 ? -14.298 -3.653 -4.848 1.00 0.00 24 GLU A N 18
ATOM 8502 C CA . GLU A 1 24 ? -15.729 -3.422 -4.693 1.00 0.00 24 GLU A CA 18
ATOM 8503 C C . GLU A 1 24 ? -16.013 -2.589 -3.452 1.00 0.00 24 GLU A C 18
ATOM 8504 O O . GLU A 1 24 ? -15.105 -2.311 -2.669 1.00 0.00 24 GLU A O 18
ATOM 8516 N N . HIS A 1 25 ? -17.277 -2.193 -3.281 1.00 0.00 25 HIS A N 18
ATOM 8517 C CA . HIS A 1 25 ? -17.678 -1.391 -2.125 1.00 0.00 25 HIS A CA 18
ATOM 8518 C C . HIS A 1 25 ? -16.564 -0.414 -1.738 1.00 0.00 25 HIS A C 18
ATOM 8519 O O . HIS A 1 25 ? -16.075 -0.425 -0.607 1.00 0.00 25 HIS A O 18
ATOM 8533 N N . PRO A 1 26 ? -16.153 0.420 -2.659 1.00 0.00 26 PRO A N 18
ATOM 8534 C CA . PRO A 1 26 ? -15.059 1.409 -2.421 1.00 0.00 26 PRO A CA 18
ATOM 8535 C C . PRO A 1 26 ? -15.399 2.370 -1.291 1.00 0.00 26 PRO A C 18
ATOM 8536 O O . PRO A 1 26 ? -14.509 2.883 -0.613 1.00 0.00 26 PRO A O 18
ATOM 8547 N N . GLY A 1 27 ? -16.690 2.606 -1.093 1.00 0.00 27 GLY A N 18
ATOM 8548 C CA . GLY A 1 27 ? -17.137 3.501 -0.038 1.00 0.00 27 GLY A CA 18
ATOM 8549 C C . GLY A 1 27 ? -16.7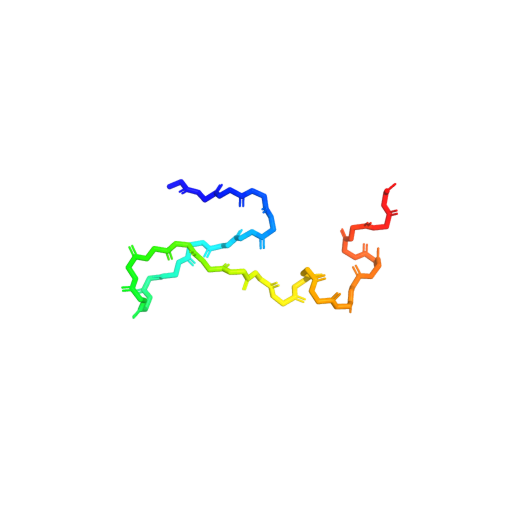27 2.968 1.329 1.00 0.00 27 GLY A C 18
ATOM 8550 O O . GLY A 1 27 ? -16.340 3.733 2.211 1.00 0.00 27 GLY A O 18
ATOM 8554 N N . ASN A 1 28 ? -16.821 1.652 1.500 1.00 0.00 28 ASN A N 18
ATOM 8555 C CA . ASN A 1 28 ? -16.459 1.030 2.767 1.00 0.00 28 ASN A CA 18
ATOM 8556 C C . ASN A 1 28 ? -17.172 1.717 3.928 1.00 0.00 28 ASN A C 18
ATOM 8557 O O . ASN A 1 28 ? -16.590 1.920 4.993 1.00 0.00 28 ASN A O 18
ATOM 8568 N N . TYR A 1 29 ? -18.436 2.069 3.714 1.00 0.00 29 TYR A N 18
ATOM 8569 C CA . TYR A 1 29 ? -19.225 2.728 4.750 1.00 0.00 29 TYR A CA 18
ATOM 8570 C C . TYR A 1 29 ? -18.523 3.994 5.236 1.00 0.00 29 TYR A C 18
ATOM 8571 O O . TYR A 1 29 ? -18.739 4.441 6.361 1.00 0.00 29 TYR A O 18
ATOM 8589 N N . ASP A 1 30 ? -17.681 4.566 4.383 1.00 0.00 30 ASP A N 18
ATOM 8590 C CA . ASP A 1 30 ? -16.960 5.772 4.729 1.00 0.00 30 ASP A CA 18
ATOM 8591 C C . ASP A 1 30 ? -16.314 5.639 6.106 1.00 0.00 30 ASP A C 18
ATOM 8592 O O . ASP A 1 30 ? -16.264 6.601 6.873 1.00 0.00 30 ASP A O 18
ATOM 8601 N N . TYR A 1 31 ? -15.821 4.444 6.413 1.00 0.00 31 TYR A N 18
ATOM 8602 C CA . TYR A 1 31 ? -15.181 4.199 7.701 1.00 0.00 31 TYR A CA 18
ATOM 8603 C C . TYR A 1 31 ? -14.330 2.934 7.644 1.00 0.00 31 TYR A C 18
ATOM 8604 O O . TYR A 1 31 ? -13.700 2.622 8.641 1.00 0.00 31 TYR A O 18
ATOM 8637 N N . TRP A 1 2 ? 6.105 -0.500 3.335 1.00 0.00 2 TRP A N 19
ATOM 8638 C CA . TRP A 1 2 ? 5.090 0.547 3.327 1.00 0.00 2 TRP A CA 19
ATOM 8639 C C . TRP A 1 2 ? 4.190 0.405 2.105 1.00 0.00 2 TRP A C 19
ATOM 8640 O O . TRP A 1 2 ? 4.673 0.228 0.986 1.00 0.00 2 TRP A O 19
ATOM 8661 N N . CYS A 1 3 ? 2.879 0.483 2.330 1.00 0.00 3 CYS A N 19
ATOM 8662 C CA . CYS A 1 3 ? 1.909 0.358 1.245 1.00 0.00 3 CYS A CA 19
ATOM 8663 C C . CYS A 1 3 ? 1.097 1.635 1.105 1.00 0.00 3 CYS A C 19
ATOM 8664 O O . CYS A 1 3 ? 0.906 2.371 2.074 1.00 0.00 3 CYS A O 19
ATOM 8671 N N . GLN A 1 4 ? 0.621 1.898 -0.108 1.00 0.00 4 GLN A N 19
ATOM 8672 C CA . GLN A 1 4 ? -0.158 3.095 -0.364 1.00 0.00 4 GLN A CA 19
ATOM 8673 C C . GLN A 1 4 ? -1.649 2.835 -0.133 1.00 0.00 4 GLN A C 19
ATOM 8674 O O . GLN A 1 4 ? -2.067 1.686 0.020 1.00 0.00 4 GLN A O 19
ATOM 8688 N N . PRO A 1 5 ? -2.463 3.864 -0.113 1.00 0.00 5 PRO A N 19
ATOM 8689 C CA . PRO A 1 5 ? -3.937 3.704 0.096 1.00 0.00 5 PRO A CA 19
ATOM 8690 C C . PRO A 1 5 ? -4.562 2.795 -0.956 1.00 0.00 5 PRO A C 19
ATOM 8691 O O . PRO A 1 5 ? -4.233 2.880 -2.139 1.00 0.00 5 PRO A O 19
ATOM 8702 N N . GLY A 1 6 ? -5.477 1.943 -0.517 1.00 0.00 6 GLY A N 19
ATOM 8703 C CA . GLY A 1 6 ? -6.161 1.030 -1.427 1.00 0.00 6 GLY A CA 19
ATOM 8704 C C . GLY A 1 6 ? -5.317 -0.207 -1.713 1.00 0.00 6 GLY A C 19
ATOM 8705 O O . GLY A 1 6 ? -5.730 -1.083 -2.476 1.00 0.00 6 GLY A O 19
ATOM 8709 N N . TYR A 1 7 ? -4.142 -0.274 -1.093 1.00 0.00 7 TYR A N 19
ATOM 8710 C CA . TYR A 1 7 ? -3.243 -1.409 -1.273 1.00 0.00 7 TYR A CA 19
ATOM 8711 C C . TYR A 1 7 ? -2.898 -2.035 0.071 1.00 0.00 7 TYR A C 19
ATOM 8712 O O . TYR A 1 7 ? -3.100 -1.434 1.127 1.00 0.00 7 TYR A O 19
ATOM 8730 N N . ALA A 1 8 ? -2.366 -3.242 0.017 1.00 0.00 8 ALA A N 19
ATOM 8731 C CA . ALA A 1 8 ? -1.978 -3.952 1.223 1.00 0.00 8 ALA A CA 19
ATOM 8732 C C . ALA A 1 8 ? -0.725 -4.774 0.967 1.00 0.00 8 ALA A C 19
ATOM 8733 O O . ALA A 1 8 ? -0.593 -5.414 -0.075 1.00 0.00 8 ALA A O 19
ATOM 8740 N N . TYR A 1 9 ? 0.197 -4.747 1.917 1.00 0.00 9 TYR A N 19
ATOM 8741 C CA . TYR A 1 9 ? 1.433 -5.485 1.762 1.00 0.00 9 TYR A CA 19
ATOM 8742 C C . TYR A 1 9 ? 1.152 -6.927 1.376 1.00 0.00 9 TYR A C 19
ATOM 8743 O O . TYR A 1 9 ? 0.233 -7.554 1.904 1.00 0.00 9 TYR A O 19
ATOM 8761 N N . ASN A 1 10 ? 1.941 -7.436 0.437 1.00 0.00 10 ASN A N 19
ATOM 8762 C CA . ASN A 1 10 ? 1.772 -8.798 -0.039 1.00 0.00 10 ASN A CA 19
ATOM 8763 C C . ASN A 1 10 ? 3.043 -9.623 0.226 1.00 0.00 10 ASN A C 19
ATOM 8764 O O . ASN A 1 10 ? 3.939 -9.691 -0.617 1.00 0.00 10 ASN A O 19
ATOM 8775 N N . PRO A 1 11 ? 3.148 -10.237 1.381 1.00 0.00 11 PRO A N 19
ATOM 8776 C CA . PRO A 1 11 ? 4.340 -11.061 1.753 1.00 0.00 11 PRO A CA 19
ATOM 8777 C C . PRO A 1 11 ? 4.465 -12.316 0.892 1.00 0.00 11 PRO A C 19
ATOM 8778 O O . PRO A 1 11 ? 5.383 -13.114 1.080 1.00 0.00 11 PRO A O 19
ATOM 8789 N N . VAL A 1 12 ? 3.536 -12.490 -0.043 1.00 0.00 12 VAL A N 19
ATOM 8790 C CA . VAL A 1 12 ? 3.555 -13.665 -0.910 1.00 0.00 12 VAL A CA 19
ATOM 8791 C C . VAL A 1 12 ? 4.082 -13.295 -2.288 1.00 0.00 12 VAL A C 19
ATOM 8792 O O . VAL A 1 12 ? 4.521 -14.157 -3.051 1.00 0.00 12 VAL A O 19
ATOM 8805 N N . LEU A 1 13 ? 4.042 -12.003 -2.588 1.00 0.00 13 LEU A N 19
ATOM 8806 C CA . LEU A 1 13 ? 4.523 -11.505 -3.866 1.00 0.00 13 LEU A CA 19
ATOM 8807 C C . LEU A 1 13 ? 5.818 -10.716 -3.670 1.00 0.00 13 LEU A C 19
ATOM 8808 O O . LEU A 1 13 ? 6.766 -10.865 -4.442 1.00 0.00 13 LEU A O 19
ATOM 8824 N N . GLY A 1 14 ? 5.855 -9.900 -2.609 1.00 0.00 14 GLY A N 19
ATOM 8825 C CA . GLY A 1 14 ? 7.040 -9.100 -2.293 1.00 0.00 14 GLY A CA 19
ATOM 8826 C C . GLY A 1 14 ? 6.740 -7.593 -2.280 1.00 0.00 14 GLY A C 19
ATOM 8827 O O . GLY A 1 14 ? 7.627 -6.794 -1.980 1.00 0.00 14 GLY A O 19
ATOM 8831 N N . ILE A 1 15 ? 5.506 -7.205 -2.593 1.00 0.00 15 ILE A N 19
ATOM 8832 C CA . ILE A 1 15 ? 5.137 -5.788 -2.595 1.00 0.00 15 ILE A CA 19
ATOM 8833 C C . ILE A 1 15 ? 3.676 -5.623 -2.196 1.00 0.00 15 ILE A C 19
ATOM 8834 O O . ILE A 1 15 ? 3.025 -6.585 -1.799 1.00 0.00 15 ILE A O 19
ATOM 8850 N N . CYS A 1 16 ? 3.162 -4.398 -2.306 1.00 0.00 16 CYS A N 19
ATOM 8851 C CA . CYS A 1 16 ? 1.782 -4.133 -1.958 1.00 0.00 16 CYS A CA 19
ATOM 8852 C C . CYS A 1 16 ? 0.904 -4.311 -3.185 1.00 0.00 16 CYS A C 19
ATOM 8853 O O . CYS A 1 16 ? 1.291 -3.968 -4.303 1.00 0.00 16 CYS A O 19
ATOM 8860 N N . THR A 1 17 ? -0.280 -4.857 -2.953 1.00 0.00 17 THR A N 19
ATOM 8861 C CA . THR A 1 17 ? -1.239 -5.095 -4.030 1.00 0.00 17 THR A CA 19
ATOM 8862 C C . THR A 1 17 ? -2.601 -4.520 -3.672 1.00 0.00 17 THR A C 19
ATOM 8863 O O . THR A 1 17 ? -2.934 -4.375 -2.497 1.00 0.00 17 THR A O 19
ATOM 8874 N N . ILE A 1 18 ? -3.384 -4.184 -4.687 1.00 0.00 18 ILE A N 19
ATOM 8875 C CA . ILE A 1 18 ? -4.695 -3.618 -4.457 1.00 0.00 18 ILE A CA 19
ATOM 8876 C C . ILE A 1 18 ? -5.541 -4.557 -3.608 1.00 0.00 18 ILE A C 19
ATOM 8877 O O . ILE A 1 18 ? -5.620 -5.756 -3.876 1.00 0.00 18 ILE A O 19
ATOM 8893 N N . THR A 1 19 ? -6.168 -4.003 -2.578 1.00 0.00 19 THR A N 19
ATOM 8894 C CA . THR A 1 19 ? -7.002 -4.799 -1.685 1.00 0.00 19 THR A CA 19
ATOM 8895 C C . THR A 1 19 ? -8.443 -4.846 -2.188 1.00 0.00 19 THR A C 19
ATOM 8896 O O . THR A 1 19 ? -8.859 -4.008 -2.986 1.00 0.00 19 THR A O 19
ATOM 8907 N N . LEU A 1 20 ? -9.198 -5.830 -1.706 1.00 0.00 20 LEU A N 19
ATOM 8908 C CA . LEU A 1 20 ? -10.595 -5.983 -2.103 1.00 0.00 20 LEU A CA 19
ATOM 8909 C C . LEU A 1 20 ? -11.414 -4.773 -1.682 1.00 0.00 20 LEU A C 19
ATOM 8910 O O . LEU A 1 20 ? -12.463 -4.485 -2.261 1.00 0.00 20 LEU A O 19
ATOM 8926 N N . SER A 1 21 ? -10.927 -4.078 -0.667 1.00 0.00 21 SER A N 19
ATOM 8927 C CA . SER A 1 21 ? -11.615 -2.901 -0.150 1.00 0.00 21 SER A CA 19
ATOM 8928 C C . SER A 1 21 ? -11.906 -1.915 -1.273 1.00 0.00 21 SER A C 19
ATOM 8929 O O . SER A 1 21 ? -12.962 -1.270 -1.285 1.00 0.00 21 SER A O 19
ATOM 8937 N N . ARG A 1 22 ? -10.972 -1.803 -2.213 1.00 0.00 22 ARG A N 19
ATOM 8938 C CA . ARG A 1 22 ? -11.137 -0.889 -3.335 1.00 0.00 22 ARG A CA 19
ATOM 8939 C C . ARG A 1 22 ? -12.429 -1.194 -4.077 1.00 0.00 22 ARG A C 19
ATOM 8940 O O . ARG A 1 22 ? -13.139 -0.281 -4.502 1.00 0.00 22 ARG A O 19
ATOM 8961 N N . ILE A 1 23 ? -12.733 -2.476 -4.235 1.00 0.00 23 ILE A N 19
ATOM 8962 C CA . ILE A 1 23 ? -13.948 -2.869 -4.932 1.00 0.00 23 ILE A CA 19
ATOM 8963 C C . ILE A 1 23 ? -15.133 -2.043 -4.451 1.00 0.00 23 ILE A C 19
ATOM 8964 O O . ILE A 1 23 ? -15.374 -0.945 -4.953 1.00 0.00 23 ILE A O 19
ATOM 8980 N N . GLU A 1 24 ? -15.866 -2.572 -3.487 1.00 0.00 24 GLU A N 19
ATOM 8981 C CA . GLU A 1 24 ? -17.023 -1.872 -2.947 1.00 0.00 24 GLU A CA 19
ATOM 8982 C C . GLU A 1 24 ? -17.175 -2.159 -1.459 1.00 0.00 24 GLU A C 19
ATOM 8983 O O . GLU A 1 24 ? -18.293 -2.320 -0.966 1.00 0.00 24 GLU A O 19
ATOM 8995 N N . HIS A 1 25 ? -16.053 -2.224 -0.740 1.00 0.00 25 HIS A N 19
ATOM 8996 C CA . HIS A 1 25 ? -16.107 -2.490 0.696 1.00 0.00 25 HIS A CA 19
ATOM 8997 C C . HIS A 1 25 ? -15.205 -1.522 1.459 1.00 0.00 25 HIS A C 19
ATOM 8998 O O . HIS A 1 25 ? -14.277 -1.939 2.152 1.00 0.00 25 HIS A O 19
ATOM 9012 N N . PRO A 1 26 ? -15.465 -0.246 1.349 1.00 0.00 26 PRO A N 19
ATOM 9013 C CA . PRO A 1 26 ? -14.667 0.803 2.047 1.00 0.00 26 PRO A CA 19
ATOM 9014 C C . PRO A 1 26 ? -14.983 0.883 3.539 1.00 0.00 26 PRO A C 19
ATOM 9015 O O . PRO A 1 26 ? -14.208 1.442 4.316 1.00 0.00 26 PRO A O 19
ATOM 9026 N N . GLY A 1 27 ? -16.128 0.328 3.927 1.00 0.00 27 GLY A N 19
ATOM 9027 C CA . GLY A 1 27 ? -16.554 0.353 5.324 1.00 0.00 27 GLY A CA 19
ATOM 9028 C C . GLY A 1 27 ? -15.522 -0.313 6.220 1.00 0.00 27 GLY A C 19
ATOM 9029 O O . GLY A 1 27 ? -15.262 0.145 7.334 1.00 0.00 27 GLY A O 19
ATOM 9033 N N . ASN A 1 28 ? -14.937 -1.390 5.728 1.00 0.00 28 ASN A N 19
ATOM 9034 C CA . ASN A 1 28 ? -13.931 -2.114 6.489 1.00 0.00 28 ASN A CA 19
ATOM 9035 C C . ASN A 1 28 ? -12.740 -1.211 6.802 1.00 0.00 28 ASN A C 19
ATOM 9036 O O . ASN A 1 28 ? -12.142 -1.315 7.874 1.00 0.00 28 ASN A O 19
ATOM 9047 N N . TYR A 1 29 ? -12.390 -0.346 5.851 1.00 0.00 29 TYR A N 19
ATOM 9048 C CA . TYR A 1 29 ? -11.253 0.561 6.017 1.00 0.00 29 TYR A CA 19
ATOM 9049 C C . TYR A 1 29 ? -11.710 2.016 6.080 1.00 0.00 29 TYR A C 19
ATOM 9050 O O . TYR A 1 29 ? -10.990 2.919 5.653 1.00 0.00 29 TYR A O 19
ATOM 9068 N N . ASP A 1 30 ? -12.906 2.245 6.612 1.00 0.00 30 ASP A N 19
ATOM 9069 C CA . ASP A 1 30 ? -13.432 3.604 6.721 1.00 0.00 30 ASP A CA 19
ATOM 9070 C C . ASP A 1 30 ? -13.087 4.205 8.080 1.00 0.00 30 ASP A C 19
ATOM 9071 O O . ASP A 1 30 ? -13.555 5.291 8.424 1.00 0.00 30 ASP A O 19
ATOM 9080 N N . TYR A 1 31 ? -12.267 3.494 8.846 1.00 0.00 31 TYR A N 19
ATOM 9081 C CA . TYR A 1 31 ? -11.867 3.970 10.166 1.00 0.00 31 TYR A CA 19
ATOM 9082 C C . TYR A 1 31 ? -11.566 5.464 10.131 1.00 0.00 31 TYR A C 19
ATOM 9083 O O . TYR A 1 31 ? -12.470 6.236 10.405 1.00 0.00 31 TYR A O 19
ATOM 9116 N N . TRP A 1 2 ? 6.032 -0.389 3.858 1.00 0.00 2 TRP A N 20
ATOM 9117 C CA . TRP A 1 2 ? 5.109 0.720 3.637 1.00 0.00 2 TRP A CA 20
ATOM 9118 C C . TRP A 1 2 ? 4.320 0.508 2.350 1.00 0.00 2 TRP A C 20
ATOM 9119 O O . TRP A 1 2 ? 4.897 0.228 1.299 1.00 0.00 2 TRP A O 20
ATOM 9140 N N . CYS A 1 3 ? 2.999 0.644 2.444 1.00 0.00 3 CYS A N 20
ATOM 9141 C CA . CYS A 1 3 ? 2.132 0.465 1.283 1.00 0.00 3 CYS A CA 20
ATOM 9142 C C . CYS A 1 3 ? 1.272 1.712 1.038 1.00 0.00 3 CYS A C 20
ATOM 9143 O O . CYS A 1 3 ? 0.897 2.425 1.968 1.00 0.00 3 CYS A O 20
ATOM 9150 N N . GLN A 1 4 ? 0.955 1.945 -0.230 1.00 0.00 4 GLN A N 20
ATOM 9151 C CA . GLN A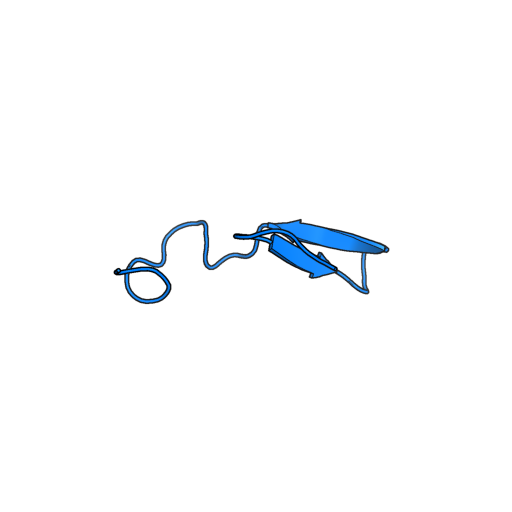 1 4 ? 0.140 3.070 -0.617 1.00 0.00 4 GLN A CA 20
ATOM 9152 C C . GLN A 1 4 ? -1.319 2.823 -0.234 1.00 0.00 4 GLN A C 20
ATOM 9153 O O . GLN A 1 4 ? -1.732 1.685 -0.006 1.00 0.00 4 GLN A O 20
ATOM 9167 N N . PRO A 1 5 ? -2.099 3.863 -0.158 1.00 0.00 5 PRO A N 20
ATOM 9168 C CA . PRO A 1 5 ? -3.537 3.757 0.212 1.00 0.00 5 PRO A CA 20
ATOM 9169 C C . PRO A 1 5 ? -4.334 2.973 -0.822 1.00 0.00 5 PRO A C 20
ATOM 9170 O O . PRO A 1 5 ? -4.141 3.130 -2.027 1.00 0.00 5 PRO A O 20
ATOM 9181 N N . GLY A 1 6 ? -5.226 2.125 -0.334 1.00 0.00 6 GLY A N 20
ATOM 9182 C CA . GLY A 1 6 ? -6.050 1.307 -1.213 1.00 0.00 6 GLY A CA 20
ATOM 9183 C C . GLY A 1 6 ? -5.358 -0.020 -1.519 1.00 0.00 6 GLY A C 20
ATOM 9184 O O . GLY A 1 6 ? -5.950 -0.917 -2.124 1.00 0.00 6 GLY A O 20
ATOM 9188 N N . TYR A 1 7 ? -4.100 -0.136 -1.091 1.00 0.00 7 TYR A N 20
ATOM 9189 C CA . TYR A 1 7 ? -3.326 -1.354 -1.312 1.00 0.00 7 TYR A CA 20
ATOM 9190 C C . TYR A 1 7 ? -2.995 -2.023 0.014 1.00 0.00 7 TYR A C 20
ATOM 9191 O O . TYR A 1 7 ? -3.167 -1.437 1.083 1.00 0.00 7 TYR A O 20
ATOM 9209 N N . ALA A 1 8 ? -2.516 -3.255 -0.064 1.00 0.00 8 ALA A N 20
ATOM 9210 C CA . ALA A 1 8 ? -2.154 -4.002 1.129 1.00 0.00 8 ALA A CA 20
ATOM 9211 C C . ALA A 1 8 ? -0.859 -4.768 0.896 1.00 0.00 8 ALA A C 20
ATOM 9212 O O . ALA A 1 8 ? -0.687 -5.419 -0.134 1.00 0.00 8 ALA A O 20
ATOM 9219 N N . TYR A 1 9 ? 0.045 -4.691 1.861 1.00 0.00 9 TYR A N 20
ATOM 9220 C CA . TYR A 1 9 ? 1.319 -5.382 1.746 1.00 0.00 9 TYR A CA 20
ATOM 9221 C C . TYR A 1 9 ? 1.107 -6.842 1.382 1.00 0.00 9 TYR A C 20
ATOM 9222 O O . TYR A 1 9 ? 0.240 -7.509 1.947 1.00 0.00 9 TYR A O 20
ATOM 9240 N N . ASN A 1 10 ? 1.902 -7.327 0.432 1.00 0.00 10 ASN A N 20
ATOM 9241 C CA . ASN A 1 10 ? 1.787 -8.709 -0.008 1.00 0.00 10 ASN A CA 20
ATOM 9242 C C . ASN A 1 10 ? 3.102 -9.480 0.245 1.00 0.00 10 ASN A C 20
ATOM 9243 O O . ASN A 1 10 ? 4.024 -9.426 -0.570 1.00 0.00 10 ASN A O 20
ATOM 9254 N N . PRO A 1 11 ? 3.211 -10.188 1.354 1.00 0.00 11 PRO A N 20
ATOM 9255 C CA . PRO A 1 11 ? 4.437 -10.969 1.700 1.00 0.00 11 PRO A CA 20
ATOM 9256 C C . PRO A 1 11 ? 4.559 -12.248 0.882 1.00 0.00 11 PRO A C 20
ATOM 9257 O O . PRO A 1 11 ? 5.506 -13.017 1.050 1.00 0.00 11 PRO A O 20
ATOM 9268 N N . VAL A 1 12 ? 3.596 -12.469 -0.003 1.00 0.00 12 VAL A N 20
ATOM 9269 C CA . VAL A 1 12 ? 3.602 -13.662 -0.840 1.00 0.00 12 VAL A CA 20
ATOM 9270 C C . VAL A 1 12 ? 4.062 -13.310 -2.241 1.00 0.00 12 VAL A C 20
ATOM 9271 O O . VAL A 1 12 ? 4.457 -14.184 -3.013 1.00 0.00 12 VAL A O 20
ATOM 9284 N N . LEU A 1 13 ? 4.011 -12.020 -2.558 1.00 0.00 13 LEU A N 20
ATOM 9285 C CA . LEU A 1 13 ? 4.434 -11.543 -3.863 1.00 0.00 13 LEU A CA 20
ATOM 9286 C C . LEU A 1 13 ? 5.731 -10.740 -3.721 1.00 0.00 13 LEU A C 20
ATOM 9287 O O . LEU A 1 13 ? 6.659 -10.902 -4.514 1.00 0.00 13 LEU A O 20
ATOM 9303 N N . GLY A 1 14 ? 5.788 -9.884 -2.692 1.00 0.00 14 GLY A N 20
ATOM 9304 C CA . GLY A 1 14 ? 6.976 -9.065 -2.441 1.00 0.00 14 GLY A CA 20
ATOM 9305 C C . GLY A 1 14 ? 6.678 -7.559 -2.461 1.00 0.00 14 GLY A C 20
ATOM 9306 O O . GLY A 1 14 ? 7.590 -6.748 -2.307 1.00 0.00 14 GLY A O 20
ATOM 9310 N N . ILE A 1 15 ? 5.413 -7.189 -2.649 1.00 0.00 15 ILE A N 20
ATOM 9311 C CA . ILE A 1 15 ? 5.033 -5.781 -2.676 1.00 0.00 15 ILE A CA 20
ATOM 9312 C C . ILE A 1 15 ? 3.578 -5.623 -2.256 1.00 0.00 15 ILE A C 20
ATOM 9313 O O . ILE A 1 15 ? 2.937 -6.590 -1.864 1.00 0.00 15 ILE A O 20
ATOM 9329 N N . CYS A 1 16 ? 3.064 -4.402 -2.350 1.00 0.00 16 CYS A N 20
ATOM 9330 C CA . CYS A 1 16 ? 1.679 -4.138 -1.989 1.00 0.00 16 CYS A CA 20
ATOM 9331 C C . CYS A 1 16 ? 0.765 -4.354 -3.186 1.00 0.00 16 CYS A C 20
ATOM 9332 O O . CYS A 1 16 ? 1.100 -3.992 -4.314 1.00 0.00 16 CYS A O 20
ATOM 9339 N N . THR A 1 17 ? -0.394 -4.947 -2.925 1.00 0.00 17 THR A N 20
ATOM 9340 C CA . THR A 1 17 ? -1.368 -5.217 -3.980 1.00 0.00 17 THR A CA 20
ATOM 9341 C C . THR A 1 17 ? -2.724 -4.635 -3.615 1.00 0.00 17 THR A C 20
ATOM 9342 O O . THR A 1 17 ? -3.050 -4.483 -2.439 1.00 0.00 17 THR A O 20
ATOM 9353 N N . ILE A 1 18 ? -3.513 -4.307 -4.628 1.00 0.00 18 ILE A N 20
ATOM 9354 C CA . ILE A 1 18 ? -4.824 -3.739 -4.396 1.00 0.00 18 ILE A CA 20
ATOM 9355 C C . ILE A 1 18 ? -5.670 -4.682 -3.551 1.00 0.00 18 ILE A C 20
ATOM 9356 O O . ILE A 1 18 ? -5.727 -5.884 -3.809 1.00 0.00 18 ILE A O 20
ATOM 9372 N N . THR A 1 19 ? -6.325 -4.126 -2.540 1.00 0.00 19 THR A N 20
ATOM 9373 C CA . THR A 1 19 ? -7.169 -4.925 -1.659 1.00 0.00 19 THR A CA 20
ATOM 9374 C C . THR A 1 19 ? -8.570 -5.083 -2.247 1.00 0.00 19 THR A C 20
ATOM 9375 O O . THR A 1 19 ? -9.047 -4.227 -3.003 1.00 0.00 19 THR A O 20
ATOM 9386 N N . LEU A 1 20 ? -9.225 -6.183 -1.896 1.00 0.00 20 LEU A N 20
ATOM 9387 C CA . LEU A 1 20 ? -10.568 -6.452 -2.387 1.00 0.00 20 LEU A CA 20
ATOM 9388 C C . LEU A 1 20 ? -11.511 -5.317 -2.016 1.00 0.00 20 LEU A C 20
ATOM 9389 O O . LEU A 1 20 ? -12.502 -5.072 -2.703 1.00 0.00 20 LEU A O 20
ATOM 9405 N N . SER A 1 21 ? -11.199 -4.632 -0.923 1.00 0.00 21 SER A N 20
ATOM 9406 C CA . SER A 1 21 ? -12.039 -3.531 -0.465 1.00 0.00 21 SER A CA 20
ATOM 9407 C C . SER A 1 21 ? -12.151 -2.468 -1.551 1.00 0.00 21 SER A C 20
ATOM 9408 O O . SER A 1 21 ? -13.240 -1.963 -1.824 1.00 0.00 21 SER A O 20
ATOM 9416 N N . ARG A 1 22 ? -11.025 -2.143 -2.175 1.00 0.00 22 ARG A N 20
ATOM 9417 C CA . ARG A 1 22 ? -11.010 -1.153 -3.243 1.00 0.00 22 ARG A CA 20
ATOM 9418 C C . ARG A 1 22 ? -11.693 -1.709 -4.482 1.00 0.00 22 ARG A C 20
ATOM 9419 O O . ARG A 1 22 ? -12.353 -0.982 -5.223 1.00 0.00 22 ARG A O 20
ATOM 9440 N N . ILE A 1 23 ? -11.511 -3.005 -4.713 1.00 0.00 23 ILE A N 20
ATOM 9441 C CA . ILE A 1 23 ? -12.099 -3.642 -5.887 1.00 0.00 23 ILE A CA 20
ATOM 9442 C C . ILE A 1 23 ? -13.613 -3.510 -5.879 1.00 0.00 23 ILE A C 20
ATOM 9443 O O . ILE A 1 23 ? -14.213 -3.098 -6.871 1.00 0.00 23 ILE A O 20
ATOM 9459 N N . GLU A 1 24 ? -14.214 -3.850 -4.761 1.00 0.00 24 GLU A N 20
ATOM 9460 C CA . GLU A 1 24 ? -15.667 -3.767 -4.624 1.00 0.00 24 GLU A CA 20
ATOM 9461 C C . GLU A 1 24 ? -16.065 -3.661 -3.155 1.00 0.00 24 GLU A C 20
ATOM 9462 O O . GLU A 1 24 ? -15.222 -3.425 -2.288 1.00 0.00 24 GLU A O 20
ATOM 9474 N N . HIS A 1 25 ? -17.354 -3.835 -2.886 1.00 0.00 25 HIS A N 20
ATOM 9475 C CA . HIS A 1 25 ? -17.871 -3.755 -1.525 1.00 0.00 25 HIS A CA 20
ATOM 9476 C C . HIS A 1 25 ? -17.572 -2.375 -0.905 1.00 0.00 25 HIS A C 20
ATOM 9477 O O . HIS A 1 25 ? -16.958 -2.279 0.164 1.00 0.00 25 HIS A O 20
ATOM 9491 N N . PRO A 1 26 ? -17.992 -1.301 -1.551 1.00 0.00 26 PRO A N 20
ATOM 9492 C CA . PRO A 1 26 ? -17.746 0.085 -1.042 1.00 0.00 26 PRO A CA 20
ATOM 9493 C C . PRO A 1 26 ? -18.345 0.304 0.344 1.00 0.00 26 PRO A C 20
ATOM 9494 O O . PRO A 1 26 ? -17.738 0.951 1.193 1.00 0.00 26 PRO A O 20
ATOM 9505 N N . GLY A 1 27 ? -19.543 -0.236 0.559 1.00 0.00 27 GLY A N 20
ATOM 9506 C CA . GLY A 1 27 ? -20.219 -0.095 1.842 1.00 0.00 27 GLY A CA 20
ATOM 9507 C C . GLY A 1 27 ? -19.489 -0.848 2.953 1.00 0.00 27 GLY A C 2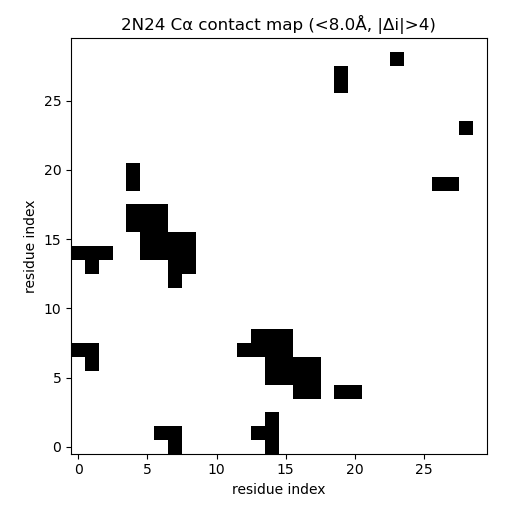0
ATOM 9508 O O . GLY A 1 27 ? -19.394 -0.366 4.082 1.00 0.00 27 GLY A O 20
ATOM 9512 N N . ASN A 1 28 ? -18.985 -2.039 2.630 1.00 0.00 28 ASN A N 20
ATOM 9513 C CA . ASN A 1 28 ? -18.283 -2.850 3.617 1.00 0.00 28 ASN A CA 20
ATOM 9514 C C . ASN A 1 28 ? -17.053 -2.127 4.141 1.00 0.00 28 ASN A C 20
ATOM 9515 O O . ASN A 1 28 ? -16.756 -2.185 5.335 1.00 0.00 28 ASN A O 20
ATOM 9526 N N . TYR A 1 29 ? -16.342 -1.451 3.245 1.00 0.00 29 TYR A N 20
ATOM 9527 C CA . TYR A 1 29 ? -15.137 -0.720 3.636 1.00 0.00 29 TYR A CA 20
ATOM 9528 C C . TYR A 1 29 ? -15.346 0.785 3.496 1.00 0.00 29 TYR A C 20
ATOM 9529 O O . TYR A 1 29 ? -14.395 1.562 3.570 1.00 0.00 29 TYR A O 20
ATOM 9547 N N . ASP A 1 30 ? -16.593 1.189 3.288 1.00 0.00 30 ASP A N 20
ATOM 9548 C CA . ASP A 1 30 ? -16.912 2.603 3.134 1.00 0.00 30 ASP A CA 20
ATOM 9549 C C . ASP A 1 30 ? -15.979 3.255 2.118 1.00 0.00 30 ASP A C 20
ATOM 9550 O O . ASP A 1 30 ? -15.465 4.350 2.348 1.00 0.00 30 ASP A O 20
ATOM 9559 N N . TYR A 1 31 ? -15.762 2.573 0.996 1.00 0.00 31 TYR A N 20
ATOM 9560 C CA . TYR A 1 31 ? -14.887 3.095 -0.047 1.00 0.00 31 TYR A CA 20
ATOM 9561 C C . TYR A 1 31 ? -15.706 3.598 -1.232 1.00 0.00 31 TYR A C 20
ATOM 9562 O O . TYR A 1 31 ? -15.701 2.934 -2.256 1.00 0.00 31 TYR A O 20
#

Nearest PDB structures (foldseek):
  2n24-assembly1_A  TM=7.695E-01  e=1.564E-04  Conus victoriae
  2n24-assembly1_A  TM=7.791E-01  e=4.084E-05  Conus victoriae
  3jv2-assembly2_B  TM=4.654E-01  e=6.894E+00  Bacillus subtilis
  2n24-assembly1_A  TM=8.432E-01  e=1.278E-04  Conus victoriae
  2n24-assembly1_A  TM=7.488E-01  e=5.732E-05  Conus victoriae

Radius of gyration: 10.24 Å; Cα contacts (8 Å, |Δi|>4): 29; chains: 1; bounding box: 26×22×10 Å

Organism: Conus victoriae (NCBI:txid319920)

Solvent-accessible surface area: 2880 Å² total

GO terms:
  GO:0005576 extracellular region (C, EXP)